Protein 6H59 (pdb70)

Sequence (395 aa):
ARITTPIARGLLRVGLTPDVVTILGTTASVAGALTTLFPMGKLFAGACVVWFFVLFDMLDGAMARERGGGTRFGAVLDDATCDRISSSDGAVFCGLLWWIAFHMRDRPLVIATLICLVTSQVISYIKARAEASGLRGDGGFIERPERLIIVLTGAGVSDFPFVPWPPALSVGMWLLAVASVITCVQRLHTVWTSPGAIDRMAIITTPIARGLLRVGLTPDVVTILGTTASSVAGALTLFPMGKLFAGACVVWFFVLFDMLD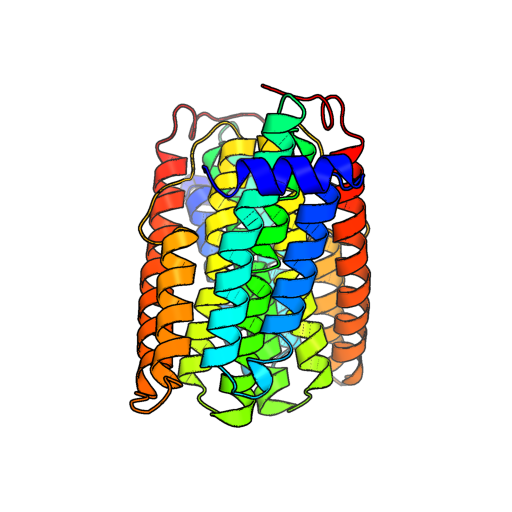GAMARERGGGTRFGAVLDATCDRISDGAVFCGLLWWIAFHMRDRPLVIATLICLVTSSQVISYIKARAEASGLRGDGGFIERPERLIIVLTGAGVSDFPFVPWPPALSVGMWLLAVASVITCVQRLHTVWTSPGAIDRMA

CATH classification: 1.20.120.1760

Nearest PDB structures (foldseek):
  6h59-assembly1_A  TM=1.005E+00  e=1.298E-28  Mycobacterium tuberculosis H37Rv
  6h5a-assembly1_B  TM=9.980E-01  e=1.327E-26  Mycobacterium tuberculosis H37Rv
  6wmv-assembly1_C  TM=9.934E-01  e=2.375E-24  Archaeoglobus fulgidus
  6wmv-assembly1_A  TM=9.837E-01  e=3.790E-24  Archaeoglobus fulgidus
  6wm5-assembly1_C  TM=9.897E-01  e=5.772E-24  Archaeoglobus fulgidus

InterPro domains:
  IPR000462 CDP-alcohol phosphatidyltransferase [PF01066] (29-135)
  IPR043130 CDP-alcohol phosphatidyltransferase, transmembrane domain [G3DSA:1.20.120.1760] (9-203)
  IPR044268 Phosphatidylinositol phosphate synthase PgsA1 [MF_02241] (4-207)
  IPR044268 Phosphatidylinositol phosphate synthase PgsA1 [NF045883] (7-203)
  IPR048254 CDP-alcohol phosphatidyltransferase, conserved site [PS00379] (71-93)

Solvent-accessible surface area: 17432 Å² total; per-residue (Å²): 93,228,126,20,35,71,82,0,94,28,40,42,188,117,58,48,62,12,39,64,4,10,86,92,10,21,82,35,6,30,53,11,0,87,68,31,0,25,108,15,107,6,62,42,0,4,57,44,3,84,115,38,46,106,51,50,93,15,6,19,9,0,12,164,72,92,37,2,24,16,95,19,14,40,0,5,37,15,0,10,26,15,54,11,0,0,8,1,2,12,0,0,5,39,64,0,6,9,92,74,142,44,87,82,2,3,80,0,0,12,57,1,1,20,12,0,5,2,1,11,10,0,75,2,43,0,58,29,26,64,8,176,1,62,28,34,117,6,59,54,79,66,2,9,95,45,2,2,71,6,0,6,50,14,55,84,52,198,109,69,139,89,60,9,5,32,68,5,0,100,112,1,2,90,21,1,73,75,0,15,100,55,9,29,108,42,0,127,75,10,125,32,2,106,86,118,63,98,147,171,29,44,87,84,0,125,27,40,44,190,113,58,50,45,12,35,64,4,13,84,98,7,22,84,33,9,31,50,9,0,83,65,36,0,26,117,14,102,5,61,41,0,5,62,43,4,92,113,41,51,106,53,55,92,18,11,32,3,0,9,119,44,77,55,4,10,16,81,19,15,34,0,5,44,14,0,10,27,14,56,12,0,0,9,2,2,13,0,0,6,40,65,0,5,10,95,72,143,42,88,82,2,4,79,0,0,12,58,1,2,20,12,2,5,2,1,11,10,0,76,2,43,0,62,31,15,66,7,141,1,69,25,36,121,6,61,51,80,66,3,8,96,49,2,2,72,7,0,7,53,14,54,85,55,199,107,67,139,86,61,9,4,30,70,6,1,101,112,1,2,90,21,1,72,74,0,14,97,56,10,29,107,40,0,122,77,7,99,36,2,102,88,144,84,136

GO terms:
  GO:0046474 glycerophospholipid biosynthetic process (P, IMP)
  GO:0005886 plasma membrane (C, EXP)
  GO:0009274 peptidoglycan-based cell wall (C, IDA)
  GO:0003881 CDP-diacylglycerol-inositol 3-phosphatidyltransferase activity (F, IDA)
  GO:0008654 phospholipid biosynthetic process (P, IDA)

Radius of gyration: 21.5 Å; Cα contacts (8 Å, |Δi|>4): 655; chains: 2; bounding box: 48×67×49 Å

Secondary structure (DSSP, 8-state):
-TTHHHHHHHHHHHT--HHHHHHHHHHHHHHHHHHHGGGT-HHHHHHHHHHHHHHTHHHHHHHHHTT-B-HHHHHHHHHHHHHHHHHHHHHHHHHIIIII--HHHHHHHHHHHHHHHHHHHHHHHHHHTT-----SS--HHHHHHHHHHHHHHHT-SSS--TTHHHHHHHHHHHHHHHHHHHHHHHHHTSTTTT-EE--/-HHHHHHHHHHTT--HHHHHHHHHHHHHHHHHHHTTTT-HHHHHHHHHHHHHHTHHHHHHHHHTT-EEHHHHHHHHHHHHHHHHHHHHHHHHHIIIII--HHHHHHHHHHHHHHHHHHHHHHHHHHTT-----SS--HHHHHHHHHHHHHHHT-SSS--TTHHHHHHHHHHHHHHHHHHHHHHHHHTSTTTT--B-

B-factor: mean 22.44, std 12.47, range [6.19, 117.17]

Organism: Mycobacterium tuberculosis (strain ATCC 25618 / H37Rv) (NCBI:txid83332)

Structure (mmCIF, N/CA/C/O backbone):
data_6H59
#
_entry.id   6H59
#
_cell.length_a   97.986
_cell.length_b   115.080
_cell.length_c   45.472
_cell.angle_alpha   90.00
_cell.angle_beta   90.00
_cell.angle_gamma   90.00
#
_symmetry.space_group_name_H-M   'P 21 21 2'
#
loop_
_entity.id
_entity.type
_entity.pdbx_description
1 polymer 'CDP-diacylglycerol--inositol 3-phosphatidyltransferase'
2 non-polymer 'MAGNESIUM ION'
3 non-polymer 'SULFATE ION'
4 non-polymer 'TRIETHYLENE GLYCOL'
5 non-polymer '[(2~{S})-3-[[[(2~{R},3~{S},4~{R},5~{R})-5-(6-azanyl-2-oxidanylidene-1,4-dihydropyrimidin-3-yl)-3,4-bis(oxidanyl)oxolan-2-yl]methoxy-oxidanyl-phosphoryl]oxy-oxidanyl-phosphoryl]oxy-2-hexanoyloxy-propyl] hexanoate'
6 non-polymer '(2S)-2,3-dihydroxypropyl (9Z)-octadec-9-enoate'
7 non-polymer 'PENTAETHYLENE GLYCOL'
8 water water
#
loop_
_atom_site.group_PDB
_atom_site.id
_atom_site.type_symbol
_atom_site.label_atom_id
_atom_site.label_alt_id
_atom_site.label_comp_id
_atom_site.label_asym_id
_atom_site.label_entity_id
_atom_site.label_seq_id
_atom_site.pdbx_PDB_ins_code
_atom_site.Cartn_x
_atom_site.Cartn_y
_atom_site.Cartn_z
_atom_site.occupancy
_atom_site.B_iso_or_equiv
_atom_site.auth_seq_id
_atom_site.auth_comp_id
_atom_site.auth_asym_id
_atom_site.auth_atom_id
_atom_site.pdbx_PDB_model_num
ATOM 1 N N . ALA A 1 13 ? 8.764 7.162 -5.688 1.00 42.54 13 ALA A N 1
ATOM 2 C CA . ALA A 1 13 ? 7.383 6.945 -5.250 1.00 46.76 13 ALA A CA 1
ATOM 3 C C . ALA A 1 13 ? 7.037 5.458 -5.307 1.00 55.61 13 ALA A C 1
ATOM 4 O O . ALA A 1 13 ? 6.734 4.834 -4.287 1.00 44.23 13 ALA A O 1
ATOM 10 N N . ARG A 1 14 ? 7.098 4.885 -6.511 1.00 59.24 14 ARG A N 1
ATOM 11 C CA . ARG A 1 14 ? 7.057 3.435 -6.631 1.00 57.71 14 ARG A CA 1
ATOM 12 C C . ARG A 1 14 ? 8.183 2.778 -5.851 1.00 52.61 14 ARG A C 1
ATOM 13 O O . ARG A 1 14 ? 8.194 1.548 -5.728 1.00 51.63 14 ARG A O 1
ATOM 23 N N . ILE A 1 15 ? 9.123 3.568 -5.331 1.00 48.37 15 ILE A N 1
ATOM 24 C CA . ILE A 1 15 ? 10.248 3.066 -4.563 1.00 47.73 15 ILE A CA 1
ATOM 25 C C . ILE A 1 15 ? 10.162 3.477 -3.097 1.00 39.13 15 ILE A C 1
ATOM 26 O O . ILE A 1 15 ? 10.518 2.694 -2.210 1.00 35.03 15 ILE A O 1
ATOM 42 N N . THR A 1 16 ? 9.711 4.704 -2.815 1.00 39.27 16 THR A N 1
ATOM 43 C CA . THR A 1 16 ? 9.629 5.135 -1.422 1.00 38.69 16 THR A CA 1
ATOM 44 C C . THR A 1 16 ? 8.449 4.486 -0.711 1.00 34.17 16 THR A C 1
ATOM 45 O O . THR A 1 16 ? 8.517 4.218 0.493 1.00 30.41 16 THR A O 1
ATOM 56 N N . THR A 1 17 ? 7.367 4.233 -1.442 1.00 29.51 17 THR A N 1
ATOM 57 C CA . THR A 1 17 ? 6.165 3.698 -0.812 1.00 37.17 17 THR A CA 1
ATOM 58 C C . THR A 1 17 ? 6.398 2.294 -0.275 1.00 30.69 17 THR A C 1
ATOM 59 O O . THR A 1 17 ? 6.156 2.063 0.926 1.00 26.51 17 THR A O 1
ATOM 70 N N . PRO A 1 18 ? 6.873 1.332 -1.068 1.00 30.88 18 PRO A N 1
ATOM 71 C CA . PRO A 1 18 ? 7.204 0.018 -0.495 1.00 33.19 18 PRO A CA 1
ATOM 72 C C . PRO A 1 18 ? 8.183 0.099 0.645 1.00 26.12 18 PRO A C 1
ATOM 73 O O . PRO A 1 18 ? 8.032 -0.606 1.646 1.00 26.09 18 PRO A O 1
ATOM 84 N N . ILE A 1 19 ? 9.216 0.924 0.507 1.00 25.56 19 ILE A N 1
ATOM 85 C CA . ILE A 1 19 ? 10.169 1.082 1.595 1.00 23.00 19 ILE A CA 1
ATOM 86 C C . ILE A 1 19 ? 9.466 1.620 2.827 1.00 22.12 19 ILE A C 1
ATOM 87 O O . ILE A 1 19 ? 9.702 1.150 3.939 1.00 16.58 19 ILE A O 1
ATOM 103 N N . ALA A 1 20 ? 8.634 2.650 2.656 1.00 21.53 20 ALA A N 1
ATOM 104 C CA . ALA A 1 20 ? 7.968 3.233 3.819 1.00 22.14 20 ALA A CA 1
ATOM 105 C C . ALA A 1 20 ? 7.060 2.213 4.511 1.00 18.48 20 ALA A C 1
ATOM 106 O O . ALA A 1 20 ? 7.029 2.130 5.741 1.00 16.88 20 ALA A O 1
ATOM 113 N N . ARG A 1 21 ? 6.282 1.457 3.743 1.00 19.72 21 ARG A N 1
ATOM 114 C CA . ARG A 1 21 ? 5.455 0.417 4.361 1.00 22.90 21 ARG A CA 1
ATOM 115 C C . ARG A 1 21 ? 6.313 -0.587 5.115 1.00 16.84 21 ARG A C 1
ATOM 116 O O . ARG A 1 21 ? 5.935 -1.052 6.193 1.00 16.99 21 ARG A O 1
ATOM 137 N N . GLY A 1 22 ? 7.476 -0.931 4.568 1.00 20.36 22 GLY A N 1
ATOM 138 C CA . GLY A 1 22 ? 8.382 -1.819 5.278 1.00 17.77 22 GLY A CA 1
ATOM 139 C C . GLY A 1 22 ? 8.791 -1.283 6.635 1.00 19.18 22 GLY A C 1
ATOM 140 O O . GLY A 1 22 ? 8.774 -2.005 7.637 1.00 17.96 22 GLY A O 1
ATOM 144 N N . LEU A 1 23 ? 9.121 0.015 6.705 1.00 20.05 23 LEU A N 1
ATOM 145 C CA . LEU A 1 23 ? 9.584 0.570 7.974 1.00 15.75 23 LEU A CA 1
ATOM 146 C C . LEU A 1 23 ? 8.461 0.633 8.993 1.00 15.09 23 LEU A C 1
ATOM 147 O O . LEU A 1 23 ? 8.694 0.441 10.190 1.00 17.70 23 LEU A O 1
ATOM 163 N N . LEU A 1 24 ? 7.253 0.971 8.551 1.00 17.27 24 LEU A N 1
ATOM 164 C CA . LEU A 1 24 ? 6.087 0.903 9.432 1.00 16.12 24 LEU A CA 1
ATOM 165 C C . LEU A 1 24 ? 5.871 -0.513 9.949 1.00 16.28 24 LEU A C 1
ATOM 166 O O . LEU A 1 24 ? 5.561 -0.713 11.135 1.00 18.91 24 LEU A O 1
ATOM 182 N N . ARG A 1 25 ? 6.009 -1.508 9.069 1.00 16.25 25 ARG A N 1
ATOM 183 C CA . ARG A 1 25 ? 5.791 -2.903 9.485 1.00 19.90 25 ARG A CA 1
ATOM 184 C C . ARG A 1 25 ? 6.797 -3.342 10.518 1.00 21.25 25 ARG A C 1
ATOM 185 O O . ARG A 1 25 ? 6.480 -4.143 11.406 1.00 22.22 25 ARG A O 1
ATOM 206 N N . VAL A 1 26 ? 8.019 -2.830 10.418 1.00 20.88 26 VAL A N 1
ATOM 207 C CA . VAL A 1 26 ? 9.044 -3.120 11.393 1.00 21.26 26 VAL A CA 1
ATOM 208 C C . VAL A 1 26 ? 8.728 -2.510 12.755 1.00 24.64 26 VAL A C 1
ATOM 209 O O . VAL A 1 26 ? 9.297 -2.940 13.760 1.00 30.88 26 VAL A O 1
ATOM 222 N N . GLY A 1 27 ? 7.828 -1.526 12.822 1.00 20.51 27 GLY A N 1
ATOM 223 C CA . GLY A 1 27 ? 7.507 -0.847 14.067 1.00 21.76 27 GLY A CA 1
ATOM 224 C C . GLY A 1 27 ? 8.081 0.559 14.195 1.00 21.01 27 GLY A C 1
ATOM 225 O O . GLY A 1 27 ? 7.853 1.203 15.221 1.00 19.99 27 GLY A O 1
ATOM 229 N N . LEU A 1 28 ? 8.792 1.065 13.194 1.00 21.93 28 LEU A N 1
ATOM 230 C CA . LEU A 1 28 ? 9.247 2.452 13.233 1.00 20.36 28 LEU A CA 1
ATOM 231 C C . LEU A 1 28 ? 8.085 3.389 12.936 1.00 21.12 28 LEU A C 1
ATOM 232 O O . LEU A 1 28 ? 7.171 3.057 12.184 1.00 17.51 28 LEU A O 1
ATOM 248 N N . THR A 1 29 ? 8.109 4.556 13.554 1.00 19.84 29 THR A N 1
ATOM 249 C CA . THR A 1 29 ? 7.142 5.608 13.285 1.00 16.50 29 THR A CA 1
ATOM 250 C C . THR A 1 29 ? 7.772 6.693 12.423 1.00 15.57 29 THR A C 1
ATOM 251 O O . THR A 1 29 ? 8.995 6.836 12.398 1.00 15.83 29 THR A O 1
ATOM 262 N N . PRO A 1 30 ? 6.964 7.470 11.694 1.00 15.99 30 PRO A N 1
ATOM 263 C CA . PRO A 1 30 ? 7.525 8.611 10.957 1.00 14.07 30 PRO A CA 1
ATOM 264 C C . PRO A 1 30 ? 8.436 9.490 11.814 1.00 14.90 30 PRO A C 1
ATOM 265 O O . PRO A 1 30 ? 9.531 9.852 11.372 1.00 14.43 30 PRO A O 1
ATOM 276 N N . ASP A 1 31 ? 8.023 9.811 13.041 1.00 15.12 31 ASP A N 1
ATOM 277 C CA . ASP A 1 31 ? 8.797 10.724 13.878 1.00 15.30 31 ASP A CA 1
ATOM 278 C C . ASP A 1 31 ? 10.166 10.138 14.228 1.00 17.49 31 ASP A C 1
ATOM 279 O O . ASP A 1 31 ? 11.181 10.844 14.217 1.00 14.18 31 ASP A O 1
ATOM 288 N N . VAL A 1 32 ? 10.215 8.851 14.561 1.00 12.92 32 VAL A N 1
ATOM 289 C CA . VAL A 1 32 ? 11.498 8.222 14.851 1.00 15.12 32 VAL A CA 1
ATOM 290 C C . VAL A 1 32 ? 12.389 8.242 13.614 1.00 12.31 32 VAL A C 1
ATOM 291 O O . VAL A 1 32 ? 13.596 8.494 13.701 1.00 17.03 32 VAL A O 1
ATOM 304 N N . VAL A 1 33 ? 11.818 8.003 12.443 1.00 14.90 33 VAL A N 1
ATOM 305 C CA . VAL A 1 33 ? 12.610 8.027 11.222 1.00 15.07 33 VAL A CA 1
ATOM 306 C C . VAL A 1 33 ? 13.135 9.444 10.917 1.00 14.25 33 VAL A C 1
ATOM 307 O O . VAL A 1 33 ? 14.282 9.612 10.489 1.00 13.73 33 VAL A O 1
ATOM 320 N N . THR A 1 34 ? 12.310 10.472 11.118 1.00 13.47 34 THR A N 1
ATOM 321 C CA . THR A 1 34 ? 12.782 11.862 11.040 1.00 12.48 34 THR A CA 1
ATOM 322 C C . THR A 1 34 ? 14.022 12.093 11.901 1.00 14.12 34 THR A C 1
ATOM 323 O O . THR A 1 34 ? 15.030 12.638 11.431 1.00 12.62 34 THR A O 1
ATOM 334 N N . ILE A 1 35 ? 13.952 11.697 13.174 1.00 15.57 35 ILE A N 1
ATOM 335 C CA . ILE A 1 35 ? 15.051 11.894 14.108 1.00 16.28 35 ILE A CA 1
ATOM 336 C C . ILE A 1 35 ? 16.271 11.077 13.700 1.00 19.83 35 ILE A C 1
ATOM 337 O O . ILE A 1 35 ? 17.401 11.575 13.752 1.00 15.53 35 ILE A O 1
ATOM 353 N N . LEU A 1 36 ? 16.075 9.816 13.287 1.00 14.95 36 LEU A N 1
ATOM 354 C CA . LEU A 1 36 ? 17.219 8.986 12.919 1.00 14.96 36 LEU A CA 1
ATOM 355 C C . LEU A 1 36 ? 17.917 9.523 11.686 1.00 15.47 36 LEU A C 1
ATOM 356 O O . LEU A 1 36 ? 19.155 9.550 11.628 1.00 15.54 36 LEU A O 1
ATOM 372 N N . GLY A 1 37 ? 17.157 9.903 10.664 1.00 15.17 37 GLY A N 1
ATOM 373 C CA . GLY A 1 37 ? 17.794 10.397 9.456 1.00 15.52 37 GLY A CA 1
ATOM 374 C C . GLY A 1 37 ? 18.530 11.700 9.700 1.00 16.21 37 GLY A C 1
ATOM 375 O O . GLY A 1 37 ? 19.606 11.947 9.137 1.00 15.91 37 GLY A O 1
ATOM 379 N N . THR A 1 38 ? 17.977 12.537 10.570 1.00 15.13 38 THR A N 1
ATOM 380 C CA . THR A 1 38 ? 18.636 13.806 10.870 1.00 16.03 38 THR A CA 1
ATOM 381 C C . THR A 1 38 ? 19.898 13.584 11.694 1.00 15.49 38 THR A C 1
ATOM 382 O O . THR A 1 38 ? 20.931 14.223 11.447 1.00 12.26 38 THR A O 1
ATOM 393 N N . THR A 1 39 ? 19.838 12.693 12.688 1.00 13.56 39 THR A N 1
ATOM 394 C CA . THR A 1 39 ? 21.043 12.349 13.435 1.00 15.79 39 THR A CA 1
ATOM 395 C C . THR A 1 39 ? 22.142 11.842 12.505 1.00 16.46 39 THR A C 1
ATOM 396 O O . THR A 1 39 ? 23.307 12.235 12.635 1.00 14.68 39 THR A O 1
ATOM 407 N N . ALA A 1 40 ? 21.801 10.922 11.593 1.00 16.13 40 ALA A N 1
ATOM 408 C CA . ALA A 1 40 ? 22.794 10.397 10.651 1.00 17.44 40 ALA A CA 1
ATOM 409 C C . ALA A 1 40 ? 23.361 11.502 9.761 1.00 18.03 40 ALA A C 1
ATOM 410 O O . ALA A 1 40 ? 24.575 11.577 9.555 1.00 17.03 40 ALA A O 1
ATOM 417 N N . SER A 1 41 ? 22.505 12.383 9.251 1.00 15.84 41 SER A N 1
ATOM 418 C CA . SER A 1 41 ? 22.966 13.458 8.382 1.00 17.72 41 SER A CA 1
ATOM 419 C C . SER A 1 41 ? 23.888 14.418 9.144 1.00 15.45 41 SER A C 1
ATOM 420 O O . SER A 1 41 ? 24.925 14.849 8.618 1.00 16.86 41 SER A O 1
ATOM 428 N N . VAL A 1 42 ? 23.524 14.754 10.387 1.00 13.93 42 VAL A N 1
ATOM 429 C CA . VAL A 1 42 ? 24.367 15.600 11.220 1.00 13.46 42 VAL A CA 1
ATOM 430 C C . VAL A 1 42 ? 25.688 14.901 11.486 1.00 14.38 42 VAL A C 1
ATOM 431 O O . VAL A 1 42 ? 26.757 15.513 11.430 1.00 11.97 42 VAL A O 1
ATOM 444 N N . ALA A 1 43 ? 25.631 13.605 11.815 1.00 13.25 43 ALA A N 1
ATOM 445 C CA . ALA A 1 43 ? 26.862 12.881 12.121 1.00 15.11 43 ALA A CA 1
ATOM 446 C C . ALA A 1 43 ? 27.781 12.878 10.912 1.00 15.36 43 ALA A C 1
ATOM 447 O O . ALA A 1 43 ? 29.003 13.063 11.033 1.00 14.98 43 ALA A O 1
ATOM 454 N N . GLY A 1 44 ? 27.204 12.682 9.728 1.00 14.47 44 GLY A N 1
ATOM 455 C CA . GLY A 1 44 ? 28.002 12.683 8.513 1.00 14.38 44 GLY A CA 1
ATOM 456 C C . GLY A 1 44 ? 28.642 14.017 8.235 1.00 13.19 44 GLY A C 1
ATOM 457 O O . GLY A 1 44 ? 29.847 14.098 7.963 1.00 14.38 44 GLY A O 1
ATOM 461 N N . ALA A 1 45 ? 27.849 15.088 8.318 1.00 11.20 45 ALA A N 1
ATOM 462 C CA . ALA A 1 45 ? 28.364 16.434 8.086 1.00 14.01 45 ALA A CA 1
ATOM 463 C C . ALA A 1 45 ? 29.467 16.804 9.070 1.00 15.14 45 ALA A C 1
ATOM 464 O O . ALA A 1 45 ? 30.468 17.427 8.691 1.00 11.28 45 ALA A O 1
ATOM 471 N N . LEU A 1 46 ? 29.276 16.495 10.348 1.00 11.67 46 LEU A N 1
ATOM 472 C CA . LEU A 1 46 ? 30.242 16.910 11.360 1.00 11.26 46 LEU A CA 1
ATOM 473 C C . LEU A 1 46 ? 31.459 15.991 11.453 1.00 13.15 46 LEU A C 1
ATOM 474 O O . LEU A 1 46 ? 32.440 16.369 12.088 1.00 14.34 46 LEU A O 1
ATOM 490 N N A THR A 1 47 ? 31.398 14.792 10.877 0.66 15.46 47 THR A N 1
ATOM 491 N N B THR A 1 47 ? 31.444 14.830 10.806 0.34 14.95 47 THR A N 1
ATOM 492 C CA A THR A 1 47 ? 32.561 13.923 10.737 0.66 14.50 47 THR A CA 1
ATOM 493 C CA B THR A 1 47 ? 32.624 13.978 10.773 0.34 14.90 47 THR A CA 1
ATOM 494 C C A THR A 1 47 ? 33.345 14.271 9.473 0.66 13.75 47 THR A C 1
ATOM 495 C C B THR A 1 47 ? 33.377 14.036 9.452 0.34 14.24 47 THR A C 1
ATOM 496 O O A THR A 1 47 ? 34.51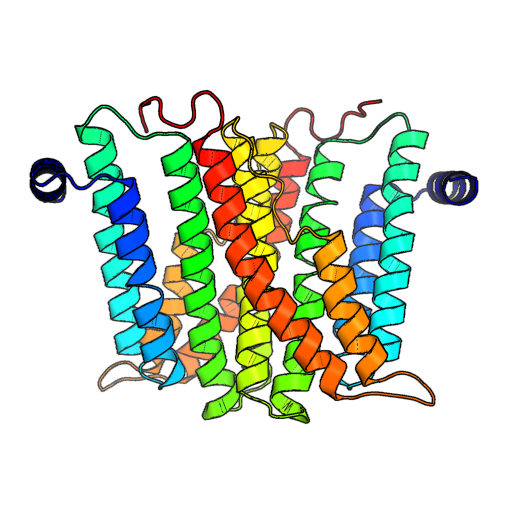5 14.648 9.536 0.66 13.86 47 THR A O 1
ATOM 497 O O B THR A 1 47 ? 34.602 13.912 9.454 0.34 14.59 47 THR A O 1
ATOM 518 N N . LEU A 1 48 ? 32.689 14.190 8.324 1.00 10.84 48 LEU A N 1
ATOM 519 C CA . LEU A 1 48 ? 33.374 14.241 7.050 1.00 12.17 48 LEU A CA 1
ATOM 520 C C . LEU A 1 48 ? 33.824 15.648 6.673 1.00 14.73 48 LEU A C 1
ATOM 521 O O . LEU A 1 48 ? 34.959 15.815 6.223 1.00 12.96 48 LEU A O 1
ATOM 538 N N . PHE A 1 49 ? 32.973 16.692 6.869 1.00 11.55 49 PHE A N 1
ATOM 539 C CA . PHE A 1 49 ? 33.392 18.002 6.354 1.00 10.32 49 PHE A CA 1
ATOM 540 C C . PHE A 1 49 ? 34.595 18.546 7.114 1.00 11.04 49 PHE A C 1
ATOM 541 O O . PHE A 1 49 ? 35.535 19.075 6.495 1.00 10.52 49 PHE A O 1
ATOM 558 N N . PRO A 1 50 ? 34.648 18.443 8.442 1.00 11.93 50 PRO A N 1
ATOM 559 C CA . PRO A 1 50 ? 35.819 18.985 9.138 1.00 13.33 50 PRO A CA 1
ATOM 560 C C . PRO A 1 50 ? 37.120 18.297 8.794 1.00 14.41 50 PRO A C 1
ATOM 561 O O . PRO A 1 50 ? 38.179 18.908 9.004 1.00 16.01 50 PRO A O 1
ATOM 572 N N . MET A 1 51 ? 37.076 17.051 8.325 1.00 14.79 51 MET A N 1
ATOM 573 C CA . MET A 1 51 ? 38.238 16.306 7.818 1.00 16.83 51 MET A CA 1
ATOM 574 C C . MET A 1 51 ? 38.586 16.639 6.372 1.00 17.18 51 MET A C 1
ATOM 575 O O . MET A 1 51 ? 39.557 16.081 5.837 1.00 16.94 51 MET A O 1
ATOM 589 N N . GLY A 1 52 ? 37.799 17.475 5.712 1.00 12.51 52 GLY A N 1
ATOM 590 C CA . GLY A 1 52 ? 38.074 17.836 4.348 1.00 16.25 52 GLY A CA 1
ATOM 591 C C . GLY A 1 52 ? 37.590 16.815 3.348 1.00 15.55 52 GLY A C 1
ATOM 592 O O . GLY A 1 52 ? 37.966 16.895 2.180 1.00 13.65 52 GLY A O 1
ATOM 596 N N . LYS A 1 53 ? 36.783 15.841 3.775 1.00 14.13 53 LYS A N 1
ATOM 597 C CA . LYS A 1 53 ? 36.202 14.866 2.853 1.00 14.24 53 LYS A CA 1
ATOM 598 C C . LYS A 1 53 ? 34.875 15.416 2.348 1.00 13.59 53 LYS A C 1
ATOM 599 O O . LYS A 1 53 ? 33.786 14.976 2.721 1.00 14.58 53 LYS A O 1
ATOM 618 N N . LEU A 1 54 ? 34.997 16.433 1.488 1.00 13.27 54 LEU A N 1
ATOM 619 C CA . LEU A 1 54 ? 33.840 17.227 1.110 1.00 13.17 54 LEU A CA 1
ATOM 620 C C . LEU A 1 54 ? 32.984 16.507 0.092 1.00 14.70 54 LEU A C 1
ATOM 621 O O . LEU A 1 54 ? 31.757 16.629 0.119 1.00 13.41 54 LEU A O 1
ATOM 637 N N . PHE A 1 55 ? 33.594 15.744 -0.812 1.00 13.90 55 PHE A N 1
ATOM 638 C CA . PHE A 1 55 ? 32.775 14.972 -1.736 1.00 12.18 55 PHE A CA 1
ATOM 639 C C . PHE A 1 55 ? 32.010 13.874 -1.008 1.00 13.17 55 PHE A C 1
ATOM 640 O O . PHE A 1 55 ? 30.801 13.721 -1.206 1.00 14.44 55 PHE A O 1
ATOM 657 N N . ALA A 1 56 ? 32.686 13.113 -0.137 1.00 11.20 56 ALA A N 1
ATOM 658 C CA . ALA A 1 56 ? 31.984 12.075 0.616 1.00 14.29 56 ALA A CA 1
ATOM 659 C C . ALA A 1 56 ? 30.906 12.683 1.510 1.00 12.64 56 ALA A C 1
ATOM 660 O O . ALA A 1 56 ? 29.791 12.163 1.594 1.00 10.99 56 ALA A O 1
ATOM 667 N N . GLY A 1 57 ? 31.207 13.811 2.149 1.00 13.00 57 GLY A N 1
ATOM 668 C CA . GLY A 1 57 ? 30.201 14.484 2.950 1.00 12.62 57 GLY A CA 1
ATOM 669 C C . GLY A 1 57 ? 28.989 14.891 2.151 1.00 12.77 57 GLY A C 1
ATOM 670 O O . GLY A 1 57 ? 27.855 14.723 2.605 1.00 13.28 57 GLY A O 1
ATOM 674 N N . ALA A 1 58 ? 29.206 15.469 0.961 1.00 12.54 58 ALA A N 1
ATOM 675 C CA . ALA A 1 58 ? 28.089 15.887 0.125 1.00 12.93 58 ALA A CA 1
ATOM 676 C C . ALA A 1 58 ? 27.248 14.698 -0.308 1.00 17.79 58 ALA A C 1
ATOM 677 O O . ALA A 1 58 ? 26.014 14.809 -0.400 1.00 14.49 58 ALA A O 1
ATOM 684 N N . CYS A 1 59 ? 27.902 13.558 -0.607 1.00 14.69 59 CYS A N 1
ATOM 685 C CA . CYS A 1 59 ? 27.177 12.331 -0.930 1.00 15.48 59 CYS A CA 1
ATOM 686 C C . CYS A 1 59 ? 26.319 11.846 0.236 1.00 16.38 59 CYS A C 1
ATOM 687 O O . CYS A 1 59 ? 25.186 11.387 0.034 1.00 16.78 59 CYS A O 1
ATOM 695 N N . VAL A 1 60 ? 26.865 11.879 1.445 1.00 16.32 60 VAL A N 1
ATOM 696 C CA . VAL A 1 60 ? 26.109 11.446 2.618 1.00 15.51 60 VAL A CA 1
ATOM 697 C C . VAL A 1 60 ? 24.924 12.379 2.846 1.00 16.75 60 VAL A C 1
ATOM 698 O O . VAL A 1 60 ? 23.790 11.932 3.039 1.00 17.86 60 VAL A O 1
ATOM 711 N N . VAL A 1 61 ? 25.152 13.693 2.789 1.00 14.94 61 VAL A N 1
ATOM 712 C CA . VAL A 1 61 ? 24.033 14.612 2.946 1.00 18.03 61 VAL A CA 1
ATOM 713 C C . VAL A 1 61 ? 22.978 14.374 1.870 1.00 18.71 61 VAL A C 1
ATOM 714 O O . VAL A 1 61 ? 21.775 14.352 2.167 1.00 17.57 61 VAL A O 1
ATOM 727 N N . TRP A 1 62 ? 23.398 14.206 0.606 1.00 17.10 62 TRP A N 1
ATOM 728 C CA . TRP A 1 62 ? 22.429 13.933 -0.455 1.00 19.83 62 TRP A CA 1
ATOM 729 C C . TRP A 1 62 ? 21.666 12.642 -0.177 1.00 16.58 62 TRP A C 1
ATOM 730 O O . TRP A 1 62 ? 20.444 12.580 -0.355 1.00 20.28 62 TRP A O 1
ATOM 751 N N . PHE A 1 63 ? 22.358 11.607 0.286 1.00 15.83 63 PHE A N 1
ATOM 752 C CA . PHE A 1 63 ? 21.662 10.362 0.590 1.00 18.88 63 PHE A CA 1
ATOM 753 C C . PHE A 1 63 ? 20.540 10.606 1.590 1.00 21.49 63 PHE A C 1
ATOM 754 O O . PHE A 1 63 ? 19.450 10.032 1.474 1.00 19.20 63 PHE A O 1
ATOM 771 N N . PHE A 1 64 ? 20.786 11.459 2.590 1.00 17.36 64 PHE A N 1
ATOM 772 C CA . PHE A 1 64 ? 19.763 11.655 3.605 1.00 21.20 64 PHE A CA 1
ATOM 773 C C . PHE A 1 64 ? 18.694 12.644 3.173 1.00 21.47 64 PHE A C 1
ATOM 774 O O . PHE A 1 64 ? 17.587 12.627 3.734 1.00 22.59 64 PHE A O 1
ATOM 791 N N . VAL A 1 65 ? 18.962 13.445 2.147 1.00 16.35 65 VAL A N 1
ATOM 792 C CA . VAL A 1 65 ? 17.890 14.153 1.459 1.00 20.26 65 VAL A CA 1
ATOM 793 C C . VAL A 1 65 ? 16.919 13.160 0.829 1.00 23.36 65 VAL A C 1
ATOM 794 O O . VAL A 1 65 ? 15.699 13.313 0.923 1.00 23.61 65 VAL A O 1
ATOM 807 N N . LEU A 1 66 ? 17.445 12.165 0.121 1.00 22.45 66 LEU A N 1
ATOM 808 C CA . LEU A 1 66 ? 16.577 11.108 -0.387 1.00 23.55 66 LEU A CA 1
ATOM 809 C C . LEU A 1 66 ? 15.883 10.383 0.756 1.00 21.46 66 LEU A C 1
ATOM 810 O O . LEU A 1 66 ? 14.679 10.120 0.695 1.00 22.34 66 LEU A O 1
ATOM 826 N N . PHE A 1 67 ? 16.625 10.074 1.819 1.00 19.27 67 PHE A N 1
ATOM 827 C CA . PHE A 1 67 ? 16.052 9.375 2.963 1.00 20.46 67 PHE A CA 1
ATOM 828 C C . PHE A 1 67 ? 14.877 10.135 3.607 1.00 22.06 67 PHE A C 1
ATOM 829 O O . PHE A 1 67 ? 13.966 9.494 4.137 1.00 21.96 67 PHE A O 1
ATOM 846 N N . ASP A 1 68 ? 14.843 11.484 3.545 1.00 21.73 68 ASP A N 1
ATOM 847 C CA . ASP A 1 68 ? 13.802 12.302 4.201 1.00 21.08 68 ASP A CA 1
ATOM 848 C C . ASP A 1 68 ? 12.473 12.256 3.467 1.00 21.63 68 ASP A C 1
ATOM 849 O O . ASP A 1 68 ? 11.492 12.872 3.931 1.00 25.71 68 ASP A O 1
ATOM 858 N N . MET A 1 69 ? 12.444 11.616 2.309 1.00 20.67 69 MET A N 1
ATOM 859 C CA . MET A 1 69 ? 11.190 11.295 1.655 1.00 22.84 69 MET A CA 1
ATOM 860 C C . MET A 1 69 ? 10.464 10.165 2.366 1.00 21.77 69 MET A C 1
ATOM 861 O O . MET A 1 69 ? 9.257 9.995 2.172 1.00 24.78 69 MET A O 1
ATOM 875 N N . LEU A 1 70 ? 11.174 9.387 3.165 1.00 19.20 70 LEU A N 1
ATOM 876 C CA . LEU A 1 70 ? 10.572 8.194 3.744 1.00 19.22 70 LEU A CA 1
ATOM 877 C C . LEU A 1 70 ? 9.627 8.540 4.876 1.00 19.59 70 LEU A C 1
ATOM 878 O O . LEU A 1 70 ? 8.582 7.902 5.005 1.00 15.61 70 LEU A O 1
ATOM 894 N N . ASP A 1 71 ? 9.976 9.519 5.733 1.00 17.78 71 ASP A N 1
ATOM 895 C CA . ASP A 1 71 ? 9.118 9.778 6.881 1.00 15.01 71 ASP A CA 1
ATOM 896 C C . ASP A 1 71 ? 7.775 10.349 6.444 1.00 14.66 71 ASP A C 1
ATOM 897 O O . ASP A 1 71 ? 6.739 9.981 6.999 1.00 16.07 71 ASP A O 1
ATOM 906 N N . GLY A 1 72 ? 7.763 11.176 5.403 1.00 15.28 72 GLY A N 1
ATOM 907 C CA . GLY A 1 72 ? 6.506 11.666 4.863 1.00 21.40 72 GLY A CA 1
ATOM 908 C C . GLY A 1 72 ? 5.692 10.563 4.206 1.00 23.25 72 GLY A C 1
ATOM 909 O O . GLY A 1 72 ? 4.477 10.482 4.398 1.00 18.62 72 GLY A O 1
ATOM 913 N N . ALA A 1 73 ? 6.358 9.688 3.443 1.00 17.22 73 ALA A N 1
ATOM 914 C CA . ALA A 1 73 ? 5.683 8.530 2.870 1.00 19.94 73 ALA A CA 1
ATOM 915 C C . ALA A 1 73 ? 5.085 7.642 3.953 1.00 19.40 73 ALA A C 1
ATOM 916 O O . ALA A 1 73 ? 3.933 7.217 3.825 1.00 19.47 73 ALA A O 1
ATOM 923 N N . MET A 1 74 ? 5.841 7.369 5.031 1.00 13.04 74 MET A N 1
ATOM 924 C CA . MET A 1 74 ? 5.313 6.613 6.167 1.00 15.64 74 MET A CA 1
ATOM 925 C C . MET A 1 74 ? 4.066 7.273 6.755 1.00 16.55 74 MET A C 1
ATOM 926 O O . MET A 1 74 ? 3.056 6.604 7.003 1.00 15.08 74 MET A O 1
ATOM 940 N N . ALA A 1 75 ? 4.117 8.587 7.001 1.00 14.71 75 ALA A N 1
ATOM 941 C CA . ALA A 1 75 ? 2.972 9.268 7.604 1.00 18.01 75 ALA A CA 1
ATOM 942 C C . ALA A 1 75 ? 1.729 9.113 6.735 1.00 17.81 75 ALA A C 1
ATOM 943 O O . ALA A 1 75 ? 0.633 8.855 7.241 1.00 18.90 75 ALA A O 1
ATOM 950 N N . ARG A 1 76 ? 1.895 9.233 5.427 1.00 16.87 76 ARG A N 1
ATOM 951 C CA . ARG A 1 76 ? 0.762 9.128 4.515 1.00 22.78 76 ARG A CA 1
ATOM 952 C C . ARG A 1 76 ? 0.217 7.708 4.488 1.00 25.03 76 ARG A C 1
ATOM 953 O O . ARG A 1 76 ? -1.007 7.500 4.482 1.00 16.34 76 ARG A O 1
ATOM 974 N N . GLU A 1 77 ? 1.115 6.716 4.498 1.00 18.41 77 GLU A N 1
ATOM 975 C CA . GLU A 1 77 ? 0.677 5.325 4.545 1.00 20.01 77 GLU A CA 1
ATOM 976 C C . GLU A 1 77 ? -0.039 4.996 5.844 1.00 19.73 77 GLU A C 1
ATOM 977 O O . GLU A 1 77 ? -0.959 4.168 5.848 1.00 22.72 77 GLU A O 1
ATOM 989 N N . ARG A 1 78 ? 0.343 5.630 6.950 1.00 18.83 78 ARG A N 1
ATOM 990 C CA . ARG A 1 78 ? -0.359 5.425 8.210 1.00 22.11 78 ARG A CA 1
ATOM 991 C C . ARG A 1 78 ? -1.742 6.057 8.231 1.00 18.28 78 ARG A C 1
ATOM 992 O O . ARG A 1 78 ? -2.466 5.869 9.210 1.00 20.79 78 ARG A O 1
ATOM 1013 N N . GLY A 1 79 ? -2.105 6.843 7.233 1.00 20.52 79 GLY A N 1
ATOM 1014 C CA . GLY A 1 79 ? -3.366 7.554 7.250 1.00 20.96 79 GLY A CA 1
ATOM 1015 C C . GLY A 1 79 ? -3.257 9.053 7.427 1.00 22.64 79 GLY A C 1
ATOM 1016 O O . GLY A 1 79 ? -4.291 9.719 7.463 1.00 19.82 79 GLY A O 1
ATOM 1020 N N . GLY A 1 80 ? -2.066 9.614 7.518 1.00 15.87 80 GLY A N 1
ATOM 1021 C CA . GLY A 1 80 ? -1.948 11.059 7.458 1.00 19.95 80 GLY A CA 1
ATOM 1022 C C . GLY A 1 80 ? -0.774 11.591 8.253 1.00 16.22 80 GLY A C 1
ATOM 1023 O O . GLY A 1 80 ? -0.313 11.011 9.206 1.00 12.64 80 GLY A O 1
ATOM 1027 N N . GLY A 1 81 ? -0.263 12.734 7.820 1.00 17.68 81 GLY A N 1
ATOM 1028 C CA . GLY A 1 81 ? 0.741 13.417 8.602 1.00 19.62 81 GLY A CA 1
ATOM 1029 C C . GLY A 1 81 ? 0.160 13.983 9.882 1.00 17.45 81 GLY A C 1
ATOM 1030 O O . GLY A 1 81 ? -1.056 14.108 10.050 1.00 17.65 81 GLY A O 1
ATOM 1034 N N . THR A 1 82 ? 1.044 14.345 10.799 1.00 12.12 82 THR A N 1
ATOM 1035 C CA . THR A 1 82 ? 0.638 15.030 12.017 1.00 12.52 82 THR A CA 1
ATOM 1036 C C . THR A 1 82 ? 1.269 16.419 12.068 1.00 11.88 82 THR A C 1
ATOM 1037 O O . THR A 1 82 ? 2.287 16.697 11.430 1.00 13.42 82 THR A O 1
ATOM 1048 N N . ARG A 1 83 ? 0.637 17.286 12.837 1.00 11.35 83 ARG A N 1
ATOM 1049 C CA . ARG A 1 83 ? 1.160 18.632 13.038 1.00 12.84 83 ARG A CA 1
ATOM 1050 C C . ARG A 1 83 ? 2.491 18.607 13.780 1.00 9.74 83 ARG A C 1
ATOM 1051 O O . ARG A 1 83 ? 3.416 19.344 13.412 1.00 12.60 83 ARG A O 1
ATOM 1072 N N . PHE A 1 84 ? 2.614 17.765 14.809 1.00 9.61 84 PHE A N 1
ATOM 1073 C CA . PHE A 1 84 ? 3.900 17.580 15.465 1.00 10.77 84 PHE A CA 1
ATOM 1074 C C . PHE A 1 84 ? 4.954 17.115 14.475 1.00 10.34 84 PHE A C 1
ATOM 1075 O O . PHE A 1 84 ? 6.076 17.638 14.453 1.00 9.58 84 PHE A O 1
ATOM 1092 N N . GLY A 1 85 ? 4.606 16.123 13.645 1.00 10.05 85 GLY A N 1
ATOM 1093 C CA . GLY A 1 85 ? 5.545 15.623 12.666 1.00 10.89 85 GLY A CA 1
ATOM 1094 C C . GLY A 1 85 ? 5.969 16.687 11.665 1.00 10.11 85 GLY A C 1
ATOM 1095 O O . GLY A 1 85 ? 7.128 16.737 11.242 1.00 8.73 85 GLY A O 1
ATOM 1099 N N . ALA A 1 86 ? 5.032 17.545 11.264 1.00 9.73 86 ALA A N 1
ATOM 1100 C CA . ALA A 1 86 ? 5.382 18.654 10.386 1.00 11.67 86 ALA A CA 1
ATOM 1101 C C . ALA A 1 86 ? 6.344 19.636 11.066 1.00 12.24 86 ALA A C 1
ATOM 1102 O O . ALA A 1 86 ? 7.332 20.079 10.462 1.00 11.34 86 ALA A O 1
ATOM 1109 N N . VAL A 1 87 ? 6.111 19.943 12.339 1.00 10.38 87 VAL A N 1
ATOM 1110 C CA . VAL A 1 87 ? 7.024 20.830 13.060 1.00 9.17 87 VAL A CA 1
ATOM 1111 C C . VAL A 1 87 ? 8.379 20.165 13.248 1.00 11.13 87 VAL A C 1
ATOM 1112 O O . VAL A 1 87 ? 9.439 20.801 13.144 1.00 10.04 87 VAL A O 1
ATOM 1125 N N . LEU A 1 88 ? 8.368 18.882 13.575 1.00 9.96 88 LEU A N 1
ATOM 1126 C CA . LEU A 1 88 ? 9.603 18.135 13.798 1.00 11.21 88 LEU A CA 1
ATOM 1127 C C . LEU A 1 88 ? 10.438 18.050 12.534 1.00 9.55 88 LEU A C 1
ATOM 1128 O O . LEU A 1 88 ? 11.659 18.277 12.572 1.00 10.71 88 LEU A O 1
ATOM 1144 N N A ASP A 1 89 ? 9.802 17.727 11.398 0.71 9.41 89 ASP A N 1
ATOM 1145 N N B ASP A 1 89 ? 9.812 17.738 11.410 0.29 10.39 89 ASP A N 1
ATOM 1146 C CA A ASP A 1 89 ? 10.532 17.604 10.132 0.71 11.97 89 ASP A CA 1
ATOM 1147 C CA B ASP A 1 89 ? 10.585 17.612 10.187 0.29 12.69 89 ASP A CA 1
ATOM 1148 C C A ASP A 1 89 ? 11.146 18.944 9.738 0.71 13.84 89 ASP A C 1
ATOM 1149 C C B ASP A 1 89 ? 11.161 18.957 9.757 0.29 13.65 89 ASP A C 1
ATOM 1150 O O A ASP A 1 89 ? 12.304 18.999 9.306 0.71 13.71 89 ASP A O 1
ATOM 1151 O O B ASP A 1 89 ? 12.297 19.019 9.271 0.29 15.59 89 ASP A O 1
ATOM 1168 N N . ALA A 1 90 ? 10.389 20.040 9.917 1.00 11.37 90 ALA A N 1
ATOM 1169 C CA . ALA A 1 90 ? 10.894 21.378 9.602 1.00 12.08 90 ALA A CA 1
ATOM 1170 C C . ALA A 1 90 ? 12.034 21.787 10.540 1.00 10.94 90 ALA A C 1
ATOM 1171 O O . ALA A 1 90 ? 13.043 22.347 10.084 1.00 11.21 90 ALA A O 1
ATOM 1179 N N . THR A 1 91 ? 11.882 21.539 11.842 1.00 9.62 91 THR A N 1
ATOM 1180 C CA . THR A 1 91 ? 12.932 21.837 12.818 1.00 10.47 91 THR A CA 1
ATOM 1181 C C . THR A 1 91 ? 14.206 21.039 12.512 1.00 11.70 91 THR A C 1
ATOM 1182 O O . THR A 1 91 ? 15.320 21.580 12.545 1.00 9.18 91 THR A O 1
ATOM 1193 N N . CYS A 1 92 ? 14.069 19.748 12.188 1.00 12.05 92 CYS A N 1
ATOM 1194 C CA . CYS A 1 92 ? 15.258 18.969 11.851 1.00 10.57 92 CYS A CA 1
ATOM 1195 C C . CYS A 1 92 ? 15.958 19.502 10.603 1.00 10.86 92 CYS A C 1
ATOM 1196 O O . CYS A 1 92 ? 17.171 19.338 10.470 1.00 10.96 92 CYS A O 1
ATOM 1204 N N . ASP A 1 93 ? 15.219 20.096 9.661 1.00 12.36 93 ASP A N 1
ATOM 1205 C CA . ASP A 1 93 ? 15.854 20.752 8.518 1.00 13.33 93 ASP A CA 1
ATOM 1206 C C . ASP A 1 93 ? 16.786 21.881 8.954 1.00 16.08 93 ASP A C 1
ATOM 1207 O O . ASP A 1 93 ? 17.894 22.033 8.412 1.00 12.09 93 ASP A O 1
ATOM 1216 N N . ARG A 1 94 ? 16.352 22.703 9.918 1.00 12.45 94 ARG A N 1
ATOM 1217 C CA . ARG A 1 94 ? 17.230 23.743 10.442 1.00 9.73 94 ARG A CA 1
ATOM 1218 C C . ARG A 1 94 ? 18.478 23.146 11.077 1.00 12.16 94 ARG A C 1
ATOM 1219 O O . ARG A 1 94 ? 19.576 23.700 10.956 1.00 9.80 94 ARG A O 1
ATOM 1240 N N . ILE A 1 95 ? 18.315 22.043 11.803 1.00 9.73 95 ILE A N 1
ATOM 1241 C CA . ILE A 1 95 ? 19.439 21.407 12.470 1.00 9.42 95 ILE A CA 1
ATOM 1242 C C . ILE A 1 95 ? 20.403 20.834 11.446 1.00 12.16 95 ILE A C 1
ATOM 1243 O O . ILE A 1 95 ? 21.623 20.997 11.558 1.00 10.29 95 ILE A O 1
ATOM 1259 N N A SER A 1 96 ? 19.872 20.131 10.435 0.28 11.20 96 SER A N 1
ATOM 1260 N N B SER A 1 96 ? 19.888 20.144 10.413 0.35 11.18 96 SER A N 1
ATOM 1261 N N C SER A 1 96 ? 19.873 20.110 10.443 0.37 11.18 96 SER A N 1
ATOM 1262 C CA A SER A 1 96 ? 20.708 19.560 9.387 0.28 13.49 96 SER A CA 1
ATOM 1263 C CA B SER A 1 96 ? 20.764 19.548 9.404 0.35 13.43 96 SER A CA 1
ATOM 1264 C CA C SER A 1 96 ? 20.701 19.557 9.376 0.37 13.47 96 SER A CA 1
ATOM 1265 C C A SER A 1 96 ? 21.472 20.646 8.636 0.28 13.24 96 SER A C 1
ATOM 1266 C C B SER A 1 96 ? 21.467 20.610 8.557 0.35 13.18 96 SER A C 1
ATOM 1267 C C C SER A 1 96 ? 21.473 20.654 8.654 0.37 13.31 96 SER A C 1
ATOM 1268 O O A SER A 1 96 ? 22.690 20.542 8.449 0.28 14.40 96 SER A O 1
ATOM 1269 O O B SER A 1 96 ? 22.643 20.444 8.213 0.35 14.39 96 SER A O 1
ATOM 1270 O O C SER A 1 96 ? 22.699 20.567 8.509 0.37 14.35 96 SER A O 1
ATOM 1292 N N . ASP A 1 97 ? 20.765 21.694 8.183 1.00 13.14 97 ASP A N 1
ATOM 1293 C CA . ASP A 1 97 ? 21.431 22.830 7.526 1.00 13.40 97 ASP A CA 1
ATOM 1294 C C . ASP A 1 97 ? 22.515 23.428 8.428 1.00 13.64 97 ASP A C 1
ATOM 1295 O O . ASP A 1 97 ? 23.619 23.767 7.971 1.00 14.83 97 ASP A O 1
ATOM 1306 N N . GLY A 1 98 ? 22.202 23.622 9.704 1.00 11.27 98 GLY A N 1
ATOM 1307 C CA . GLY A 1 98 ? 23.201 24.125 10.619 1.00 13.20 98 GLY A CA 1
ATOM 1308 C C . GLY A 1 98 ? 24.443 23.260 10.646 1.00 10.07 98 GLY A C 1
ATOM 1309 O O . GLY A 1 98 ? 25.572 23.764 10.611 1.00 11.88 98 GLY A O 1
ATOM 1313 N N . ALA A 1 99 ? 24.257 21.946 10.690 1.00 8.24 99 ALA A N 1
ATOM 1314 C CA . ALA A 1 99 ? 25.396 21.042 10.729 1.00 10.44 99 ALA A CA 1
ATOM 1315 C C . ALA A 1 99 ? 26.223 21.100 9.447 1.00 12.28 99 ALA A C 1
ATOM 1316 O O . ALA A 1 99 ? 27.459 21.046 9.503 1.00 11.35 99 ALA A O 1
ATOM 1323 N N . VAL A 1 100 ? 25.573 21.180 8.280 1.00 7.71 100 VAL A N 1
ATOM 1324 C CA . VAL A 1 100 ? 26.312 21.315 7.026 1.00 8.54 100 VAL A CA 1
ATOM 1325 C C . VAL A 1 100 ? 27.222 22.530 7.078 1.00 10.53 100 VAL A C 1
ATOM 1326 O O . VAL A 1 100 ? 28.414 22.452 6.743 1.00 10.50 100 VAL A O 1
ATOM 1339 N N . PHE A 1 101 ? 26.673 23.692 7.439 1.00 9.02 101 PHE A N 1
ATOM 1340 C CA . PHE A 1 101 ? 27.504 24.888 7.392 1.00 8.90 101 PHE A CA 1
ATOM 1341 C C . PHE A 1 101 ? 28.558 24.885 8.495 1.00 10.18 101 PHE A C 1
ATOM 1342 O O . PHE A 1 101 ? 29.688 25.326 8.259 1.00 8.41 101 PHE A O 1
ATOM 1359 N N . CYS A 1 102 ? 28.234 24.382 9.700 1.00 10.55 102 CYS A N 1
ATOM 1360 C CA . CYS A 1 102 ? 29.246 24.291 10.750 1.00 10.05 102 CYS A CA 1
ATOM 1361 C C . CYS A 1 102 ? 30.373 23.348 10.358 1.00 10.67 102 CYS A C 1
ATOM 1362 O O . CYS A 1 102 ? 31.542 23.621 10.648 1.00 9.78 102 CYS A O 1
ATOM 1370 N N . GLY A 1 103 ? 30.036 22.205 9.756 1.00 9.95 103 GLY A N 1
ATOM 1371 C CA . GLY A 1 103 ? 31.069 21.266 9.333 1.00 8.06 103 GLY A CA 1
ATOM 1372 C C . GLY A 1 103 ? 31.997 21.854 8.293 1.00 9.49 103 GLY A C 1
ATOM 1373 O O . GLY A 1 103 ? 33.222 21.717 8.385 1.00 7.24 103 GLY A O 1
ATOM 1377 N N . LEU A 1 104 ? 31.423 22.548 7.300 1.00 9.76 104 LEU A N 1
ATOM 1378 C CA . LEU A 1 104 ? 32.225 23.214 6.284 1.00 10.32 104 LEU A CA 1
ATOM 1379 C C . LEU A 1 104 ? 33.021 24.360 6.889 1.00 11.20 104 LEU A C 1
ATOM 1380 O O . LEU A 1 104 ? 34.216 24.513 6.589 1.00 9.92 104 LEU A O 1
ATOM 1396 N N . LEU A 1 105 ? 32.386 25.155 7.764 1.00 8.90 105 LEU A N 1
ATOM 1397 C CA . LEU A 1 105 ? 33.097 26.198 8.489 1.00 10.73 105 LEU A CA 1
ATOM 1398 C C . LEU A 1 105 ? 34.362 25.669 9.150 1.00 8.58 105 LEU A C 1
ATOM 1399 O O . LEU A 1 105 ? 35.394 26.343 9.153 1.00 11.13 105 LEU A O 1
ATOM 1415 N N . TRP A 1 106 ? 34.297 24.492 9.764 1.00 10.02 106 TRP A N 1
ATOM 1416 C CA . TRP A 1 106 ? 35.459 23.973 10.460 1.00 9.79 106 TRP A CA 1
ATOM 1417 C C . TRP A 1 106 ? 36.625 23.778 9.500 1.00 9.52 106 TRP A C 1
ATOM 1418 O O . TRP A 1 106 ? 37.772 24.141 9.805 1.00 11.48 106 TRP A O 1
ATOM 1439 N N . TRP A 1 107 ? 36.358 23.175 8.340 1.00 11.13 107 TRP A N 1
ATOM 1440 C CA . TRP A 1 107 ? 37.407 22.951 7.353 1.00 10.54 107 TRP A CA 1
ATOM 1441 C C . TRP A 1 107 ? 37.938 24.275 6.836 1.00 8.40 107 TRP A C 1
ATOM 1442 O O . TRP A 1 107 ? 39.147 24.465 6.702 1.00 11.47 107 TRP A O 1
ATOM 1463 N N . ILE A 1 108 ? 37.036 25.209 6.557 1.00 11.80 108 ILE A N 1
ATOM 1464 C CA . ILE A 1 108 ? 37.420 26.485 5.965 1.00 9.69 108 ILE A CA 1
ATOM 1465 C C . ILE A 1 108 ? 38.241 27.313 6.956 1.00 18.08 108 ILE A C 1
ATOM 1466 O O . ILE A 1 108 ? 39.257 27.913 6.582 1.00 13.30 108 ILE A O 1
ATOM 1482 N N . ALA A 1 109 ? 37.826 27.340 8.236 1.00 9.24 109 ALA A N 1
ATOM 1483 C CA . ALA A 1 109 ? 38.487 28.183 9.234 1.00 11.03 109 ALA A CA 1
ATOM 1484 C C . ALA A 1 109 ? 39.857 27.643 9.627 1.00 12.34 109 ALA A C 1
ATOM 1485 O O . ALA A 1 109 ? 40.811 28.411 9.787 1.00 12.48 109 ALA A O 1
ATOM 1492 N N . PHE A 1 110 ? 39.975 26.335 9.825 1.00 12.19 110 PHE A N 1
ATOM 1493 C CA . PHE A 1 110 ? 41.138 25.778 10.497 1.00 14.91 110 PHE A CA 1
ATOM 1494 C C . PHE A 1 110 ? 42.075 25.022 9.570 1.00 19.43 110 PHE A C 1
ATOM 1495 O O . PHE A 1 110 ? 43.190 24.722 9.971 1.00 15.37 110 PHE A O 1
ATOM 1512 N N . HIS A 1 111 ? 41.646 24.689 8.365 1.00 16.19 111 HIS A N 1
ATOM 1513 C CA . HIS A 1 111 ? 42.488 23.938 7.456 1.00 14.77 111 HIS A CA 1
ATOM 1514 C C . HIS A 1 111 ? 42.778 24.746 6.211 1.00 15.86 111 HIS A C 1
ATOM 1515 O O . HIS A 1 111 ? 43.939 24.928 5.883 1.00 23.89 111 HIS A O 1
ATOM 1529 N N . MET A 1 112 ? 41.768 25.331 5.575 1.00 15.50 112 MET A N 1
ATOM 1530 C CA . MET A 1 112 ? 42.042 26.265 4.493 1.00 19.32 112 MET A CA 1
ATOM 1531 C C . MET A 1 112 ? 42.559 27.583 5.045 1.00 19.61 112 MET A C 1
ATOM 1532 O O . MET A 1 112 ? 43.295 28.303 4.370 1.00 20.15 112 MET A O 1
ATOM 1546 N N . ARG A 1 113 ? 42.160 27.908 6.261 1.00 17.95 113 ARG A N 1
ATOM 1547 C CA . ARG A 1 113 ? 42.479 29.159 6.906 1.00 21.50 113 ARG A CA 1
ATOM 1548 C C . ARG A 1 113 ? 42.155 30.332 5.990 1.00 23.69 113 ARG A C 1
ATOM 1549 O O . ARG A 1 113 ? 42.958 31.243 5.796 1.00 23.05 113 ARG A O 1
ATOM 1570 N N . ASP A 1 114 ? 40.926 30.342 5.471 1.00 19.18 114 ASP A N 1
ATOM 1571 C CA . ASP A 1 114 ? 40.521 31.278 4.421 1.00 18.49 114 ASP A CA 1
ATOM 1572 C C . ASP A 1 114 ? 39.489 32.235 5.021 1.00 20.15 114 ASP A C 1
ATOM 1573 O O . ASP A 1 114 ? 38.305 31.937 5.031 1.00 16.83 114 ASP A O 1
ATOM 1582 N N . ARG A 1 115 ? 39.936 33.387 5.511 1.00 20.71 115 ARG A N 1
ATOM 1583 C CA . ARG A 1 115 ? 39.066 34.165 6.395 1.00 21.22 115 ARG A CA 1
ATOM 1584 C C . ARG A 1 115 ? 37.923 34.837 5.644 1.00 15.20 115 ARG A C 1
ATOM 1585 O O . ARG A 1 115 ? 36.799 34.861 6.155 1.00 15.23 115 ARG A O 1
ATOM 1606 N N . PRO A 1 116 ? 38.126 35.357 4.433 1.00 16.51 116 PRO A N 1
ATOM 1607 C CA . PRO A 1 116 ? 36.969 35.875 3.679 1.00 17.78 116 PRO A CA 1
ATOM 1608 C C . PRO A 1 116 ? 35.914 34.825 3.413 1.00 14.10 116 PRO A C 1
ATOM 1609 O O . PRO A 1 116 ? 34.713 35.140 3.445 1.00 12.75 116 PRO A O 1
ATOM 1620 N N . LEU A 1 117 ? 36.326 33.574 3.153 1.00 12.39 117 LEU A N 1
ATOM 1621 C CA . LEU A 1 117 ? 35.346 32.517 2.913 1.00 12.78 117 LEU A CA 1
ATOM 1622 C C . LEU A 1 117 ? 34.641 32.123 4.210 1.00 11.86 117 LEU A C 1
ATOM 1623 O O . LEU A 1 117 ? 33.471 31.703 4.197 1.00 10.34 117 LEU A O 1
ATOM 1639 N N . VAL A 1 118 ? 35.316 32.290 5.344 1.00 11.47 118 VAL A N 1
ATOM 1640 C CA . VAL A 1 118 ? 34.614 32.145 6.620 1.00 9.15 118 VAL A CA 1
ATOM 1641 C C . VAL A 1 118 ? 33.459 33.136 6.715 1.00 9.78 118 VAL A C 1
ATOM 1642 O O . VAL A 1 118 ? 32.375 32.783 7.168 1.00 10.32 118 VAL A O 1
ATOM 1655 N N . ILE A 1 119 ? 33.668 34.388 6.294 1.00 9.04 119 ILE A N 1
ATOM 1656 C CA . ILE A 1 119 ? 32.599 35.378 6.364 1.00 12.32 119 ILE A CA 1
ATOM 1657 C C . ILE A 1 119 ? 31.415 34.925 5.523 1.00 9.58 119 ILE A C 1
ATOM 1658 O O . ILE A 1 119 ? 30.267 34.931 5.988 1.00 11.27 119 ILE A O 1
ATOM 1674 N N . ALA A 1 120 ? 31.682 34.451 4.300 1.00 9.84 120 ALA A N 1
ATOM 1675 C CA . ALA A 1 120 ? 30.593 33.994 3.448 1.00 8.80 120 ALA A CA 1
ATOM 1676 C C . ALA A 1 120 ? 29.857 32.845 4.098 1.00 6.19 120 ALA A C 1
ATOM 1677 O O . ALA A 1 120 ? 28.628 32.758 4.021 1.00 8.18 120 ALA A O 1
ATOM 1684 N N . THR A 1 121 ? 30.601 31.944 4.719 1.00 7.96 121 THR A N 1
ATOM 1685 C CA . THR A 1 121 ? 30.004 30.762 5.333 1.00 7.66 121 THR A CA 1
ATOM 1686 C C . THR A 1 121 ? 29.126 31.148 6.520 1.00 8.19 121 THR A C 1
ATOM 1687 O O . THR A 1 121 ? 28.044 30.567 6.728 1.00 9.56 121 THR A O 1
ATOM 1698 N N . LEU A 1 122 ? 29.590 32.091 7.340 1.00 9.24 122 LEU A N 1
ATOM 1699 C CA . LEU A 1 122 ? 28.762 32.554 8.446 1.00 7.36 122 LEU A CA 1
ATOM 1700 C C . LEU A 1 122 ? 27.511 33.242 7.929 1.00 8.89 122 LEU A C 1
ATOM 1701 O O . LEU A 1 122 ? 26.418 33.038 8.464 1.00 8.68 122 LEU A O 1
ATOM 1717 N N . ILE A 1 123 ? 27.624 34.031 6.856 1.00 8.33 123 ILE A N 1
ATOM 1718 C CA . ILE A 1 123 ? 26.414 34.635 6.287 1.00 11.78 123 ILE A CA 1
ATOM 1719 C C . ILE A 1 123 ? 25.447 33.546 5.843 1.00 9.31 123 ILE A C 1
ATOM 1720 O O . ILE A 1 123 ? 24.248 33.608 6.130 1.00 11.33 123 ILE A O 1
ATOM 1736 N N . CYS A 1 124 ? 25.954 32.506 5.161 1.00 9.60 124 CYS A N 1
ATOM 1737 C CA . CYS A 1 124 ? 25.074 31.414 4.741 1.00 11.05 124 CYS A CA 1
ATOM 1738 C C . CYS A 1 124 ? 24.432 30.709 5.942 1.00 12.08 124 CYS A C 1
ATOM 1739 O O . CYS A 1 124 ? 23.255 30.336 5.908 1.00 12.10 124 CYS A O 1
ATOM 1747 N N . LEU A 1 125 ? 25.213 30.458 6.988 1.00 11.55 125 LEU A N 1
ATOM 1748 C CA . LEU A 1 125 ? 24.690 29.754 8.156 1.00 10.69 125 LEU A CA 1
ATOM 1749 C C . LEU A 1 125 ? 23.561 30.546 8.811 1.00 10.45 125 LEU A C 1
ATOM 1750 O O . LEU A 1 125 ? 22.480 30.011 9.063 1.00 10.90 125 LEU A O 1
ATOM 1766 N N . VAL A 1 126 ? 23.782 31.843 9.060 1.00 9.26 126 VAL A N 1
ATOM 1767 C CA . VAL A 1 126 ? 22.748 32.657 9.691 1.00 9.08 126 VAL A CA 1
ATOM 1768 C C . VAL A 1 126 ? 21.549 32.816 8.768 1.00 14.06 126 VAL A C 1
ATOM 1769 O O . VAL A 1 126 ? 20.403 32.645 9.192 1.00 12.04 126 VAL A O 1
ATOM 1781 N N . THR A 1 127 ? 21.782 33.170 7.496 1.00 10.30 127 THR A N 1
ATOM 1782 C CA . THR A 1 127 ? 20.646 33.365 6.587 1.00 13.76 127 THR A CA 1
ATOM 1783 C C . THR A 1 127 ? 19.879 32.079 6.328 1.00 13.07 127 THR A C 1
ATOM 1784 O O . THR A 1 127 ? 18.657 32.133 6.139 1.00 18.75 127 THR A O 1
ATOM 1795 N N . SER A 1 128 ? 20.527 30.915 6.345 1.00 14.96 128 SER A N 1
ATOM 1796 C CA . SER A 1 128 ? 19.756 29.677 6.234 1.00 17.00 128 SER A CA 1
ATOM 1797 C C . SER A 1 128 ? 18.717 29.560 7.350 1.00 19.00 128 SER A C 1
ATOM 1798 O O . SER A 1 128 ? 17.634 29.002 7.133 1.00 18.65 128 SER A O 1
ATOM 1806 N N . GLN A 1 129 ? 19.032 30.056 8.541 1.00 14.00 129 GLN A N 1
ATOM 1807 C CA . GLN A 1 129 ? 18.093 29.973 9.654 1.00 14.71 129 GLN A CA 1
ATOM 1808 C C . GLN A 1 129 ? 17.069 31.095 9.549 1.00 12.32 129 GLN A C 1
ATOM 1809 O O . GLN A 1 129 ? 15.863 30.862 9.673 1.00 15.65 129 GLN A O 1
ATOM 1823 N N . VAL A 1 130 ? 17.527 32.293 9.223 1.00 11.22 130 VAL A N 1
ATOM 1824 C CA . VAL A 1 130 ? 16.634 33.448 9.161 1.00 10.32 130 VAL A CA 1
ATOM 1825 C C . VAL A 1 130 ? 15.608 33.317 8.034 1.00 12.22 130 VAL A C 1
ATOM 1826 O O . VAL A 1 130 ? 14.440 33.681 8.202 1.00 12.11 130 VAL A O 1
ATOM 1839 N N . ILE A 1 131 ? 16.031 32.856 6.851 1.00 11.93 131 ILE A N 1
ATOM 1840 C CA . ILE A 1 131 ? 15.099 32.667 5.732 1.00 10.84 131 ILE A CA 1
ATOM 1841 C C . ILE A 1 131 ? 13.944 31.768 6.142 1.00 13.24 131 ILE A C 1
ATOM 1842 O O . ILE A 1 131 ? 12.767 32.075 5.892 1.00 11.55 131 ILE A O 1
ATOM 1858 N N . SER A 1 132 ? 14.260 30.636 6.779 1.00 12.01 132 SER A N 1
ATOM 1859 C CA . SER A 1 132 ? 13.224 29.719 7.227 1.00 10.50 132 SER A CA 1
ATOM 1860 C C . SER A 1 132 ? 12.388 30.336 8.343 1.00 10.15 132 SER A C 1
ATOM 1861 O O . SER A 1 132 ? 11.176 30.107 8.434 1.00 11.53 132 SER A O 1
ATOM 1869 N N . TYR A 1 133 ? 13.024 31.100 9.215 1.00 9.11 133 TYR A N 1
ATOM 1870 C CA . TYR A 1 133 ? 12.300 31.706 10.318 1.00 9.99 133 TYR A CA 1
ATOM 1871 C C . TYR A 1 133 ? 11.237 32.677 9.812 1.00 10.77 133 TYR A C 1
ATOM 1872 O O . TYR A 1 133 ? 10.136 32.728 10.353 1.00 9.96 133 TYR A O 1
ATOM 1890 N N . ILE A 1 134 ? 11.575 33.494 8.824 1.00 9.38 134 ILE A N 1
ATOM 1891 C CA . ILE A 1 134 ? 10.620 34.495 8.338 1.00 11.03 134 ILE A CA 1
ATOM 1892 C C . ILE A 1 134 ? 9.335 33.807 7.886 1.00 10.65 134 ILE A C 1
ATOM 1893 O O . ILE A 1 134 ? 8.228 34.241 8.213 1.00 13.69 134 ILE A O 1
ATOM 1909 N N . LYS A 1 135 ? 9.462 32.683 7.190 1.00 11.52 135 LYS A N 1
ATOM 1910 C CA . LYS A 1 135 ? 8.283 31.962 6.725 1.00 12.51 135 LYS A CA 1
ATOM 1911 C C . LYS A 1 135 ? 7.434 31.460 7.887 1.00 10.88 135 LYS A C 1
ATOM 1912 O O . LYS A 1 135 ? 6.225 31.734 7.949 1.00 11.88 135 LYS A O 1
ATOM 1931 N N . ALA A 1 136 ? 8.057 30.744 8.833 1.00 11.33 136 ALA A N 1
ATOM 1932 C CA . ALA A 1 136 ? 7.332 30.209 9.988 1.00 11.20 136 ALA A CA 1
ATOM 1933 C C . ALA A 1 136 ? 6.722 31.329 10.821 1.00 10.35 136 ALA A C 1
ATOM 1934 O O . ALA A 1 136 ? 5.541 31.273 11.201 1.00 10.18 136 ALA A O 1
ATOM 1941 N N . ARG A 1 137 ? 7.509 32.362 11.111 1.00 10.97 137 ARG A N 1
ATOM 1942 C CA . ARG A 1 137 ? 7.004 33.437 11.959 1.00 9.68 137 ARG A CA 1
ATOM 1943 C C . ARG A 1 137 ? 5.890 34.218 11.267 1.00 11.39 137 ARG A C 1
ATOM 1944 O O . ARG A 1 137 ? 4.916 34.624 11.918 1.00 11.57 137 ARG A O 1
ATOM 1965 N N . ALA A 1 138 ? 5.970 34.380 9.945 1.00 14.49 138 ALA A N 1
ATOM 1966 C CA . ALA A 1 138 ? 4.868 35.024 9.230 1.00 10.86 138 ALA A CA 1
ATOM 1967 C C . ALA A 1 138 ? 3.593 34.211 9.353 1.00 12.84 138 ALA A C 1
ATOM 1968 O O . ALA A 1 138 ? 2.509 34.752 9.616 1.00 15.14 138 ALA A O 1
ATOM 1975 N N . GLU A 1 139 ? 3.689 32.906 9.122 1.00 12.28 139 GLU A N 1
ATOM 1976 C CA . GLU A 1 139 ? 2.527 32.039 9.218 1.00 17.69 139 GLU A CA 1
ATOM 1977 C C . GLU A 1 139 ? 1.938 32.031 10.621 1.00 14.90 139 GLU A C 1
ATOM 1978 O O . GLU A 1 139 ? 0.719 31.925 10.783 1.00 14.70 139 GLU A O 1
ATOM 1990 N N . ALA A 1 140 ? 2.781 32.137 11.640 1.00 13.52 140 ALA A N 1
ATOM 1991 C CA . ALA A 1 140 ? 2.301 32.190 13.013 1.00 12.69 140 ALA A CA 1
ATOM 1992 C C . ALA A 1 140 ? 1.384 33.380 13.249 1.00 14.28 140 ALA A C 1
ATOM 1993 O O . ALA A 1 140 ? 0.519 33.321 14.126 1.00 18.37 140 ALA A O 1
ATOM 2000 N N . SER A 1 141 ? 1.563 34.460 12.502 1.00 12.23 141 SER A N 1
ATOM 2001 C CA . SER A 1 141 ? 0.691 35.623 12.555 1.00 19.05 141 SER A CA 1
ATOM 2002 C C . SER A 1 141 ? -0.369 35.630 11.456 1.00 19.42 141 SER A C 1
ATOM 2003 O O . SER A 1 141 ? -1.055 36.638 11.279 1.00 21.34 141 SER A O 1
ATOM 2011 N N . GLY A 1 142 ? -0.506 34.552 10.699 1.00 20.22 142 GLY A N 1
ATOM 2012 C CA . GLY A 1 142 ? -1.491 34.554 9.641 1.00 18.92 142 GLY A CA 1
ATOM 2013 C C . GLY A 1 142 ? -1.101 35.294 8.393 1.00 19.98 142 GLY A C 1
ATOM 2014 O O . GLY A 1 142 ? -1.979 35.628 7.591 1.00 21.45 142 GLY A O 1
ATOM 2018 N N . LEU A 1 143 ? 0.190 35.557 8.183 1.00 15.00 143 LEU A N 1
ATOM 2019 C CA . LEU A 1 143 ? 0.695 36.197 6.979 1.00 13.25 143 LEU A CA 1
ATOM 2020 C C . LEU A 1 143 ? 1.449 35.153 6.143 1.00 17.30 143 LEU A C 1
ATOM 2021 O O . LEU A 1 143 ? 1.576 33.996 6.527 1.00 17.66 143 LEU A O 1
ATOM 2037 N N . ARG A 1 144 ? 1.971 35.573 5.006 1.00 18.90 144 ARG A N 1
ATOM 2038 C CA . ARG A 1 144 ? 2.789 34.709 4.169 1.00 21.06 144 ARG A CA 1
ATOM 2039 C C . ARG A 1 144 ? 4.223 35.216 4.158 1.00 17.68 144 ARG A C 1
ATOM 2040 O O . ARG A 1 144 ? 4.465 36.419 4.114 1.00 19.48 144 ARG A O 1
ATOM 2061 N N . GLY A 1 145 ? 5.175 34.298 4.160 1.00 18.52 145 GLY A N 1
ATOM 2062 C CA . GLY A 1 145 ? 6.567 34.697 4.145 1.00 14.97 145 GLY A CA 1
ATOM 2063 C C . GLY A 1 145 ? 7.467 33.747 3.382 1.00 21.35 145 GLY A C 1
ATOM 2064 O O . GLY A 1 145 ? 8.646 33.610 3.710 1.00 18.84 145 GLY A O 1
ATOM 2068 N N . ASP A 1 146 ? 6.943 33.132 2.341 1.00 22.19 146 ASP A N 1
ATOM 2069 C CA . ASP A 1 146 ? 7.720 32.198 1.541 1.00 28.01 146 ASP A CA 1
ATOM 2070 C C . ASP A 1 146 ? 8.248 32.846 0.259 1.00 25.98 146 ASP A C 1
ATOM 2071 O O . ASP A 1 146 ? 8.235 34.073 0.081 1.00 21.80 146 ASP A O 1
ATOM 2080 N N . GLY A 1 147 ? 8.787 32.007 -0.613 1.00 26.20 147 GLY A N 1
ATOM 2081 C CA . GLY A 1 147 ? 9.328 32.452 -1.880 1.00 34.06 147 GLY A CA 1
ATOM 2082 C C . GLY A 1 147 ? 10.760 32.941 -1.780 1.00 27.20 147 GLY A C 1
ATOM 2083 O O . GLY A 1 147 ? 11.528 32.585 -0.878 1.00 28.55 147 GLY A O 1
ATOM 2087 N N . GLY A 1 148 ? 11.106 33.806 -2.727 1.00 19.98 148 GLY A N 1
ATOM 2088 C CA . GLY A 1 148 ? 12.455 34.302 -2.860 1.00 22.95 148 GLY A CA 1
ATOM 2089 C C . GLY A 1 148 ? 13.372 33.317 -3.566 1.00 18.67 148 GLY A C 1
ATOM 2090 O O . GLY A 1 148 ? 13.015 32.180 -3.848 1.00 23.54 148 GLY A O 1
ATOM 2094 N N . PHE A 1 149 ? 14.612 33.775 -3.784 1.00 19.67 149 PHE A N 1
ATOM 2095 C CA . PHE A 1 149 ? 15.588 33.042 -4.593 1.00 21.54 149 PHE A CA 1
ATOM 2096 C C . PHE A 1 149 ? 16.031 31.740 -3.930 1.00 23.33 149 PHE A C 1
ATOM 2097 O O . PHE A 1 149 ? 16.089 30.690 -4.583 1.00 24.86 149 PHE A O 1
ATOM 2114 N N . ILE A 1 150 ? 16.401 31.790 -2.650 1.00 18.85 150 ILE A N 1
ATOM 2115 C CA . ILE A 1 150 ? 17.024 30.653 -1.971 1.00 18.27 150 ILE A CA 1
ATOM 2116 C C . ILE A 1 150 ? 16.037 30.048 -0.988 1.00 20.46 150 ILE A C 1
ATOM 2117 O O . ILE A 1 150 ? 15.812 30.588 0.100 1.00 23.71 150 ILE A O 1
ATOM 2133 N N . GLU A 1 151 ? 15.492 28.904 -1.341 1.00 20.89 151 GLU A N 1
ATOM 2134 C CA . GLU A 1 151 ? 14.803 28.035 -0.406 1.00 21.65 151 GLU A CA 1
ATOM 2135 C C . GLU A 1 151 ? 15.695 26.833 -0.148 1.00 19.34 151 GLU A C 1
ATOM 2136 O O . GLU A 1 151 ? 16.811 26.734 -0.663 1.00 16.67 151 GLU A O 1
ATOM 2148 N N . ARG A 1 152 ? 15.213 25.906 0.663 1.00 16.21 152 ARG A N 1
ATOM 2149 C CA . ARG A 1 152 ? 16.104 24.832 1.067 1.00 17.71 152 ARG A CA 1
ATOM 2150 C C . ARG A 1 152 ? 16.639 24.049 -0.118 1.00 17.44 152 ARG A C 1
ATOM 2151 O O . ARG A 1 152 ? 17.831 23.695 -0.106 1.00 14.24 152 ARG A O 1
ATOM 2172 N N . PRO A 1 153 ? 15.850 23.744 -1.146 1.00 15.21 153 PRO A N 1
ATOM 2173 C CA . PRO A 1 153 ? 16.416 22.989 -2.270 1.00 18.07 153 PRO A CA 1
ATOM 2174 C C . PRO A 1 153 ? 17.533 23.733 -2.969 1.00 15.15 153 PRO A C 1
ATOM 2175 O O . PRO A 1 153 ? 18.566 23.129 -3.275 1.00 18.38 153 PRO A O 1
ATOM 2186 N N . GLU A 1 154 ? 17.364 25.027 -3.230 1.00 15.40 154 GLU A N 1
ATOM 2187 C CA . GLU A 1 154 ? 18.429 25.791 -3.853 1.00 14.80 154 GLU A CA 1
ATOM 2188 C C . GLU A 1 154 ? 19.638 25.865 -2.945 1.00 14.62 154 GLU A C 1
ATOM 2189 O O . GLU A 1 154 ? 20.773 25.790 -3.408 1.00 14.28 154 GLU A O 1
ATOM 2201 N N . ARG A 1 155 ? 19.406 26.056 -1.652 1.00 12.44 155 ARG A N 1
ATOM 2202 C CA . ARG A 1 155 ? 20.503 26.154 -0.694 1.00 14.36 155 ARG A CA 1
ATOM 2203 C C . ARG A 1 155 ? 21.381 24.916 -0.747 1.00 14.95 155 ARG A C 1
ATOM 2204 O O . ARG A 1 155 ? 22.611 25.010 -0.868 1.00 14.24 155 ARG A O 1
ATOM 2225 N N . LEU A 1 156 ? 20.749 23.739 -0.687 1.00 14.25 156 LEU A N 1
ATOM 2226 C CA . LEU A 1 156 ? 21.482 22.480 -0.699 1.00 15.47 156 LEU A CA 1
ATOM 2227 C C . LEU A 1 156 ? 22.169 22.254 -2.020 1.00 14.71 156 LEU A C 1
ATOM 2228 O O . LEU A 1 156 ? 23.320 21.832 -2.047 1.00 16.06 156 LEU A O 1
ATOM 2244 N N . ILE A 1 157 ? 21.469 22.495 -3.122 1.00 16.20 157 ILE A N 1
ATOM 2245 C CA . ILE A 1 157 ? 22.086 22.331 -4.431 1.00 19.15 157 ILE A CA 1
ATOM 2246 C C . ILE A 1 157 ? 23.352 23.170 -4.523 1.00 14.19 157 ILE A C 1
ATOM 2247 O O . ILE A 1 157 ? 24.401 22.688 -4.950 1.00 17.15 157 ILE A O 1
ATOM 2263 N N . ILE A 1 158 ? 23.286 24.430 -4.112 1.00 12.94 158 ILE A N 1
ATOM 2264 C CA . ILE A 1 158 ? 24.436 25.301 -4.310 1.00 11.79 158 ILE A CA 1
ATOM 2265 C C . ILE A 1 158 ? 25.598 24.850 -3.430 1.00 14.25 158 ILE A C 1
ATOM 2266 O O . ILE A 1 158 ? 26.719 24.622 -3.907 1.00 12.04 158 ILE A O 1
ATOM 2282 N N . VAL A 1 159 ? 25.349 24.681 -2.136 1.00 12.52 159 VAL A N 1
ATOM 2283 C CA . VAL A 1 159 ? 2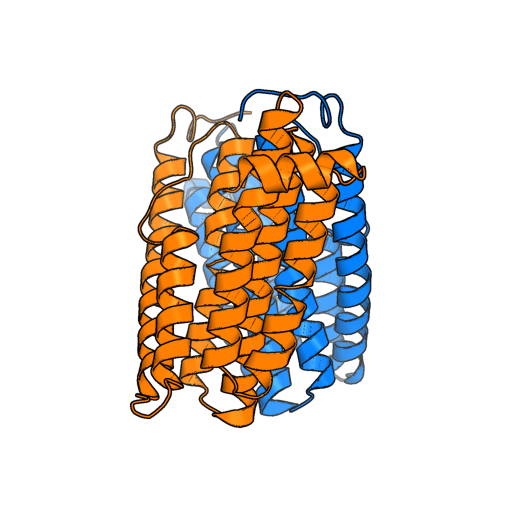6.478 24.461 -1.232 1.00 12.23 159 VAL A CA 1
ATOM 2284 C C . VAL A 1 159 ? 27.046 23.066 -1.415 1.00 10.26 159 VAL A C 1
ATOM 2285 O O . VAL A 1 159 ? 28.264 22.888 -1.422 1.00 11.90 159 VAL A O 1
ATOM 2298 N N . LEU A 1 160 ? 26.187 22.059 -1.596 1.00 12.58 160 LEU A N 1
ATOM 2299 C CA . LEU A 1 160 ? 26.695 20.701 -1.762 1.00 11.56 160 LEU A CA 1
ATOM 2300 C C . LEU A 1 160 ? 27.340 20.490 -3.133 1.00 14.08 160 LEU A C 1
ATOM 2301 O O . LEU A 1 160 ? 28.283 19.705 -3.245 1.00 14.15 160 LEU A O 1
ATOM 2317 N N . THR A 1 161 ? 26.857 21.161 -4.178 1.00 14.63 161 THR A N 1
ATOM 2318 C CA . THR A 1 161 ? 27.566 21.121 -5.461 1.00 14.36 161 THR A CA 1
ATOM 2319 C C . THR A 1 161 ? 28.899 21.839 -5.391 1.00 15.12 161 THR A C 1
ATOM 2320 O O . THR A 1 161 ? 29.896 21.379 -5.966 1.00 17.07 161 THR A O 1
ATOM 2331 N N . GLY A 1 162 ? 28.946 22.994 -4.727 1.00 14.80 162 GLY A N 1
ATOM 2332 C CA . GLY A 1 162 ? 30.225 23.641 -4.517 1.00 13.19 162 GLY A CA 1
ATOM 2333 C C . GLY A 1 162 ? 31.196 22.763 -3.740 1.00 12.44 162 GLY A C 1
ATOM 2334 O O . GLY A 1 162 ? 32.361 22.586 -4.131 1.00 11.16 162 GLY A O 1
ATOM 2338 N N . ALA A 1 163 ? 30.725 22.177 -2.638 1.00 12.65 163 ALA A N 1
ATOM 2339 C CA . ALA A 1 163 ? 31.586 21.297 -1.847 1.00 13.39 163 ALA A CA 1
ATOM 2340 C C . ALA A 1 163 ? 32.015 20.070 -2.661 1.00 15.78 163 ALA A C 1
ATOM 2341 O O . ALA A 1 163 ? 33.201 19.722 -2.707 1.00 14.29 163 ALA A O 1
ATOM 2348 N N . GLY A 1 164 ? 31.062 19.409 -3.314 1.00 14.22 164 GLY A N 1
ATOM 2349 C CA . GLY A 1 164 ? 31.394 18.174 -4.014 1.00 16.30 164 GLY A CA 1
ATOM 2350 C C . GLY A 1 164 ? 32.354 18.395 -5.171 1.00 16.11 164 GLY A C 1
ATOM 2351 O O . GLY A 1 164 ? 33.316 17.635 -5.352 1.00 16.21 164 GLY A O 1
ATOM 2355 N N . VAL A 1 165 ? 32.108 19.439 -5.971 1.00 15.18 165 VAL A N 1
ATOM 2356 C CA . VAL A 1 165 ? 32.982 19.734 -7.112 1.00 16.56 165 VAL A CA 1
ATOM 2357 C C . VAL A 1 165 ? 34.377 20.110 -6.645 1.00 21.08 165 VAL A C 1
ATOM 2358 O O . VAL A 1 165 ? 35.371 19.748 -7.292 1.00 14.23 165 VAL A O 1
ATOM 2371 N N . SER A 1 166 ? 34.488 20.836 -5.514 1.00 13.86 166 SER A N 1
ATOM 2372 C CA . SER A 1 166 ? 35.799 21.229 -5.016 1.00 13.47 166 SER A CA 1
ATOM 2373 C C . SER A 1 166 ? 36.667 20.031 -4.661 1.00 15.38 166 SER A C 1
ATOM 2374 O O . SER A 1 166 ? 37.888 20.185 -4.540 1.00 13.58 166 SER A O 1
ATOM 2382 N N . ASP A 1 167 ? 36.048 18.872 -4.443 1.00 15.63 167 ASP A N 1
ATOM 2383 C CA . ASP A 1 167 ? 36.696 17.640 -3.982 1.00 14.13 167 ASP A CA 1
ATOM 2384 C C . ASP A 1 167 ? 36.322 16.477 -4.892 1.00 15.32 167 ASP A C 1
ATOM 2385 O O . ASP A 1 167 ? 36.389 15.315 -4.481 1.00 14.50 167 ASP A O 1
ATOM 2394 N N . PHE A 1 168 ? 35.911 16.778 -6.109 1.00 14.74 168 PHE A N 1
ATOM 2395 C CA . PHE A 1 168 ? 35.356 15.773 -6.992 1.00 15.88 168 PHE A CA 1
ATOM 2396 C C . PHE A 1 168 ? 36.411 14.708 -7.298 1.00 16.09 168 PHE A C 1
ATOM 2397 O O . PHE A 1 168 ? 37.598 15.025 -7.419 1.00 16.60 168 PHE A O 1
ATOM 2414 N N . PRO A 1 169 ? 36.034 13.440 -7.398 1.00 17.52 169 PRO A N 1
ATOM 2415 C CA . PRO A 1 169 ? 37.033 12.430 -7.775 1.00 18.61 169 PRO A CA 1
ATOM 2416 C C . PRO A 1 169 ? 37.565 12.710 -9.175 1.00 14.84 169 PRO A C 1
ATOM 2417 O O . PRO A 1 169 ? 36.812 13.070 -10.078 1.00 19.19 169 PRO A O 1
ATOM 2428 N N . PHE A 1 170 ? 38.869 12.543 -9.336 1.00 16.42 170 PHE A N 1
ATOM 2429 C CA . PHE A 1 170 ? 39.592 12.623 -10.604 1.00 22.26 170 PHE A CA 1
ATOM 2430 C C . PHE A 1 170 ? 39.763 14.038 -11.151 1.00 23.54 170 PHE A C 1
ATOM 2431 O O . PHE A 1 170 ? 40.874 14.410 -11.544 1.00 24.42 170 PHE A O 1
ATOM 2448 N N . VAL A 1 171 ? 38.684 14.811 -11.216 1.00 21.04 171 VAL A N 1
ATOM 2449 C CA . VAL A 1 171 ? 38.732 16.155 -11.797 1.00 22.90 171 VAL A CA 1
ATOM 2450 C C . VAL A 1 171 ? 38.195 17.176 -10.795 1.00 20.84 171 VAL A C 1
ATOM 2451 O O . VAL A 1 171 ? 37.197 17.857 -11.077 1.00 19.55 171 VAL A O 1
ATOM 2464 N N . PRO A 1 172 ? 38.832 17.322 -9.646 1.00 20.17 172 PRO A N 1
ATOM 2465 C CA . PRO A 1 172 ? 38.377 18.312 -8.663 1.00 20.94 172 PRO A CA 1
ATOM 2466 C C . PRO A 1 172 ? 38.707 19.725 -9.108 1.00 32.16 172 PRO A C 1
ATOM 2467 O O . PRO A 1 172 ? 39.715 19.971 -9.780 1.00 18.60 172 PRO A O 1
ATOM 2478 N N . TRP A 1 173 ? 37.848 20.662 -8.710 1.00 20.00 173 TRP A N 1
ATOM 2479 C CA . TRP A 1 173 ? 38.081 22.083 -8.955 1.00 16.57 173 TRP A CA 1
ATOM 2480 C C . TRP A 1 173 ? 37.893 22.831 -7.639 1.00 15.09 173 TRP A C 1
ATOM 2481 O O . TRP A 1 173 ? 36.776 23.253 -7.304 1.00 15.11 173 TRP A O 1
ATOM 2502 N N . PRO A 1 174 ? 38.968 23.026 -6.884 1.00 15.56 174 PRO A N 1
ATOM 2503 C CA . PRO A 1 174 ? 38.863 23.527 -5.520 1.00 16.24 174 PRO A CA 1
ATOM 2504 C C . PRO A 1 174 ? 38.119 24.852 -5.391 1.00 19.76 174 PRO A C 1
ATOM 2505 O O . PRO A 1 174 ? 37.431 25.065 -4.375 1.00 15.17 174 PRO A O 1
ATOM 2516 N N . PRO A 1 175 ? 38.217 25.787 -6.348 1.00 15.05 175 PRO A N 1
ATOM 2517 C CA . PRO A 1 175 ? 37.483 27.062 -6.171 1.00 14.98 175 PRO A CA 1
ATOM 2518 C C . PRO A 1 175 ? 35.980 26.906 -6.104 1.00 12.39 175 PRO A C 1
ATOM 2519 O O . PRO A 1 175 ? 35.298 27.853 -5.676 1.00 14.13 175 PRO A O 1
ATOM 2530 N N . ALA A 1 176 ? 35.430 25.753 -6.477 1.00 12.42 176 ALA A N 1
ATOM 2531 C CA . ALA A 1 176 ? 33.974 25.600 -6.488 1.00 11.27 176 ALA A CA 1
ATOM 2532 C C . ALA A 1 176 ? 33.361 25.863 -5.109 1.00 10.51 176 ALA A C 1
ATOM 2533 O O . ALA A 1 176 ? 32.222 26.341 -5.027 1.00 11.56 176 ALA A O 1
ATOM 2540 N N . LEU A 1 177 ? 34.083 25.522 -4.041 1.00 12.43 177 LEU A N 1
ATOM 2541 C CA . LEU A 1 177 ? 33.562 25.714 -2.688 1.00 9.42 177 LEU A CA 1
ATOM 2542 C C . LEU A 1 177 ? 33.312 27.193 -2.423 1.00 10.86 177 LEU A C 1
ATOM 2543 O O . LEU A 1 177 ? 32.268 27.572 -1.870 1.00 13.61 177 LEU A O 1
ATOM 2559 N N . SER A 1 178 ? 34.293 28.039 -2.773 1.00 9.79 178 SER A N 1
ATOM 2560 C CA . SER A 1 178 ? 34.174 29.486 -2.608 1.00 14.79 178 SER A CA 1
ATOM 2561 C C . SER A 1 178 ? 33.097 30.068 -3.513 1.00 13.71 178 SER A C 1
ATOM 2562 O O . SER A 1 178 ? 32.321 30.915 -3.081 1.00 10.60 178 SER A O 1
ATOM 2570 N N . VAL A 1 179 ? 33.063 29.662 -4.785 1.00 13.46 179 VAL A N 1
ATOM 2571 C CA . VAL A 1 179 ? 32.015 30.133 -5.698 1.00 14.47 179 VAL A CA 1
ATOM 2572 C C . VAL A 1 179 ? 30.646 29.881 -5.110 1.00 12.57 179 VAL A C 1
ATOM 2573 O O . VAL A 1 179 ? 29.807 30.780 -5.064 1.00 13.09 179 VAL A O 1
ATOM 2586 N N . GLY A 1 180 ? 30.380 28.630 -4.720 1.00 11.07 180 GLY A N 1
ATOM 2587 C CA . GLY A 1 180 ? 29.091 28.277 -4.180 1.00 12.29 180 GLY A CA 1
ATOM 2588 C C . GLY A 1 180 ? 28.757 29.084 -2.936 1.00 9.10 180 GLY A C 1
ATOM 2589 O O . GLY A 1 180 ? 27.654 29.610 -2.792 1.00 12.84 180 GLY A O 1
ATOM 2593 N N . MET A 1 181 ? 29.707 29.201 -2.021 1.00 9.74 181 MET A N 1
ATOM 2594 C CA . MET A 1 181 ? 29.397 29.908 -0.772 1.00 11.52 181 MET A CA 1
ATOM 2595 C C . MET A 1 181 ? 29.116 31.393 -1.008 1.00 9.89 181 MET A C 1
ATOM 2596 O O . MET A 1 181 ? 28.214 31.964 -0.383 1.00 10.26 181 MET A O 1
ATOM 2610 N N . TRP A 1 182 ? 29.869 32.052 -1.892 1.00 10.39 182 TRP A N 1
ATOM 2611 C CA . TRP A 1 182 ? 29.630 33.484 -2.107 1.00 11.73 182 TRP A CA 1
ATOM 2612 C C . TRP A 1 182 ? 28.334 33.711 -2.861 1.00 12.68 182 TRP A C 1
ATOM 2613 O O . TRP A 1 182 ? 27.572 34.630 -2.534 1.00 12.36 182 TRP A O 1
ATOM 2634 N N . LEU A 1 183 ? 28.049 32.881 -3.872 1.00 13.34 183 LEU A N 1
ATOM 2635 C CA . LEU A 1 183 ? 26.779 33.032 -4.556 1.00 13.03 183 LEU A CA 1
ATOM 2636 C C . LEU A 1 183 ? 25.634 32.809 -3.585 1.00 11.44 183 LEU A C 1
ATOM 2637 O O . LEU A 1 183 ? 24.638 33.538 -3.606 1.00 12.25 183 LEU A O 1
ATOM 2653 N N . LEU A 1 184 ? 25.743 31.786 -2.748 1.00 11.38 184 LEU A N 1
ATOM 2654 C CA . LEU A 1 184 ? 24.672 31.512 -1.786 1.00 9.57 184 LEU A CA 1
ATOM 2655 C C . LEU A 1 184 ? 24.523 32.653 -0.777 1.00 9.26 184 LEU A C 1
ATOM 2656 O O . LEU A 1 184 ? 23.403 33.057 -0.447 1.00 14.19 184 LEU A O 1
ATOM 2672 N N . ALA A 1 185 ? 25.635 33.196 -0.290 1.00 10.83 185 ALA A N 1
ATOM 2673 C CA . ALA A 1 185 ? 25.581 34.311 0.656 1.00 9.77 185 ALA A CA 1
ATOM 2674 C C . ALA A 1 185 ? 24.821 35.499 0.078 1.00 15.84 185 ALA A C 1
ATOM 2675 O O . ALA A 1 185 ? 23.896 36.040 0.703 1.00 13.64 185 ALA A O 1
ATOM 2682 N N . VAL A 1 186 ? 25.210 35.932 -1.117 1.00 14.17 186 VAL A N 1
ATOM 2683 C CA . VAL A 1 186 ? 24.533 37.058 -1.762 1.00 14.93 186 VAL A CA 1
ATOM 2684 C C . VAL A 1 186 ? 23.054 36.743 -1.985 1.00 14.21 186 VAL A C 1
ATOM 2685 O O . VAL A 1 186 ? 22.169 37.538 -1.642 1.00 16.89 186 VAL A O 1
ATOM 2698 N N . ALA A 1 187 ? 22.761 35.615 -2.618 1.00 13.66 187 ALA A N 1
ATOM 2699 C CA . ALA A 1 187 ? 21.374 35.318 -2.939 1.00 16.41 187 ALA A CA 1
ATOM 2700 C C . ALA A 1 187 ? 20.545 35.138 -1.672 1.00 16.81 187 ALA A C 1
ATOM 2701 O O . ALA A 1 187 ? 19.358 35.471 -1.654 1.00 14.79 187 ALA A O 1
ATOM 2708 N N . SER A 1 188 ? 21.150 34.594 -0.615 1.00 11.97 188 SER A N 1
ATOM 2709 C CA . SER A 1 188 ? 20.433 34.421 0.650 1.00 14.24 188 SER A CA 1
ATOM 2710 C C . SER A 1 188 ? 20.102 35.757 1.313 1.00 12.48 188 SER A C 1
ATOM 2711 O O . SER A 1 188 ? 19.024 35.916 1.891 1.00 15.07 188 SER A O 1
ATOM 2719 N N . VAL A 1 189 ? 21.022 36.710 1.303 1.00 13.29 189 VAL A N 1
ATOM 2720 C CA . VAL A 1 189 ? 20.706 38.024 1.863 1.00 14.49 189 VAL A CA 1
ATOM 2721 C C . VAL A 1 189 ? 19.511 38.633 1.121 1.00 21.04 189 VAL A C 1
ATOM 2722 O O . VAL A 1 189 ? 18.544 39.108 1.734 1.00 16.56 189 VAL A O 1
ATOM 2735 N N . ILE A 1 190 ? 19.544 38.578 -0.210 1.00 15.11 190 ILE A N 1
ATOM 2736 C CA . ILE A 1 190 ? 18.425 39.042 -1.030 1.00 18.59 190 ILE A CA 1
ATOM 2737 C C . ILE A 1 190 ? 17.135 38.321 -0.662 1.00 19.37 190 ILE A C 1
ATOM 2738 O O . ILE A 1 190 ? 16.072 38.942 -0.534 1.00 15.47 190 ILE A O 1
ATOM 2754 N N . THR A 1 191 ? 17.200 37.003 -0.465 1.00 15.26 191 THR A N 1
ATOM 2755 C CA . THR A 1 191 ? 16.003 36.248 -0.129 1.00 15.08 191 THR A CA 1
ATOM 2756 C C . THR A 1 191 ? 15.386 36.724 1.182 1.00 14.77 191 THR A C 1
ATOM 2757 O O . THR A 1 191 ? 14.160 36.690 1.336 1.00 15.64 191 THR A O 1
ATOM 2768 N N . CYS A 1 192 ? 16.211 37.137 2.153 1.00 15.41 192 CYS A N 1
ATOM 2769 C CA . CYS A 1 192 ? 15.658 37.624 3.413 1.00 18.46 192 CYS A CA 1
ATOM 2770 C C . CYS A 1 192 ? 14.822 38.868 3.164 1.00 17.61 192 CYS A C 1
ATOM 2771 O O . CYS A 1 192 ? 13.749 39.051 3.754 1.00 12.78 192 CYS A O 1
ATOM 2779 N N . VAL A 1 193 ? 15.315 39.743 2.297 1.00 16.11 193 VAL A N 1
ATOM 2780 C CA . VAL A 1 193 ? 14.576 40.960 1.978 1.00 16.57 193 VAL A CA 1
ATOM 2781 C C . VAL A 1 193 ? 13.315 40.623 1.190 1.00 16.41 193 VAL A C 1
ATOM 2782 O O . VAL A 1 193 ? 12.220 41.106 1.506 1.00 18.83 193 VAL A O 1
ATOM 2795 N N . GLN A 1 194 ? 13.436 39.756 0.182 1.00 14.76 194 GLN A N 1
ATOM 2796 C CA . GLN A 1 194 ? 12.259 39.294 -0.554 1.00 17.56 194 GLN A CA 1
ATOM 2797 C C . GLN A 1 194 ? 11.188 38.753 0.378 1.00 18.55 194 GLN A C 1
ATOM 2798 O O . GLN A 1 194 ? 9.994 39.062 0.235 1.00 15.58 194 GLN A O 1
ATOM 2812 N N . ARG A 1 195 ? 11.582 37.887 1.314 1.00 14.80 195 ARG A N 1
ATOM 2813 C CA . ARG A 1 195 ? 10.563 37.263 2.148 1.00 14.99 195 ARG A CA 1
ATOM 2814 C C . ARG A 1 195 ? 9.894 38.278 3.065 1.00 10.96 195 ARG A C 1
ATOM 2815 O O . ARG A 1 195 ? 8.679 38.220 3.265 1.00 15.15 195 ARG A O 1
ATOM 2836 N N . LEU A 1 196 ? 10.648 39.229 3.597 1.00 12.20 196 LEU A N 1
ATOM 2837 C CA . LEU A 1 196 ? 10.037 40.228 4.454 1.00 15.02 196 LEU A CA 1
ATOM 2838 C C . LEU A 1 196 ? 9.096 41.121 3.653 1.00 15.67 196 LEU A C 1
ATOM 2839 O O . LEU A 1 196 ? 8.051 41.525 4.160 1.00 15.18 196 LEU A O 1
ATOM 2855 N N . HIS A 1 197 ? 9.424 41.386 2.389 1.00 15.68 197 HIS A N 1
ATOM 2856 C CA . HIS A 1 197 ? 8.501 42.122 1.528 1.00 18.54 197 HIS A CA 1
ATOM 2857 C C . HIS A 1 197 ? 7.213 41.344 1.314 1.00 18.22 197 HIS A C 1
ATOM 2858 O O . HIS A 1 197 ? 6.116 41.912 1.368 1.00 21.65 197 HIS A O 1
ATOM 2872 N N . THR A 1 198 ? 7.323 40.036 1.095 1.00 18.35 198 THR A N 1
ATOM 2873 C CA . THR A 1 198 ? 6.146 39.172 1.025 1.00 15.50 198 THR A CA 1
ATOM 2874 C C . THR A 1 198 ? 5.309 39.235 2.293 1.00 16.84 198 THR A C 1
ATOM 2875 O O . THR A 1 198 ? 4.078 39.193 2.219 1.00 14.88 198 THR A O 1
ATOM 2886 N N . VAL A 1 199 ? 5.942 39.305 3.476 1.00 14.10 199 VAL A N 1
ATOM 2887 C CA . VAL A 1 199 ? 5.172 39.459 4.706 1.00 13.89 199 VAL A CA 1
ATOM 2888 C C . VAL A 1 199 ? 4.425 40.785 4.667 1.00 15.38 199 VAL A C 1
ATOM 2889 O O . VAL A 1 199 ? 3.228 40.860 4.969 1.00 17.20 199 VAL A O 1
ATOM 2902 N N . TRP A 1 200 ? 5.121 41.838 4.250 1.00 16.36 200 TRP A N 1
ATOM 2903 C CA . TRP A 1 200 ? 4.557 43.181 4.316 1.00 18.06 200 TRP A CA 1
ATOM 2904 C C . TRP A 1 200 ? 3.326 43.320 3.430 1.00 21.40 200 TRP A C 1
ATOM 2905 O O . TRP A 1 200 ? 2.386 44.052 3.778 1.00 23.66 200 TRP A O 1
ATOM 2926 N N . THR A 1 201 ? 3.317 42.634 2.289 1.00 18.91 201 THR A N 1
ATOM 2927 C CA . THR A 1 201 ? 2.211 42.691 1.338 1.00 22.77 201 THR A CA 1
ATOM 2928 C C . THR A 1 201 ? 1.101 41.700 1.626 1.00 23.05 201 THR A C 1
ATOM 2929 O O . THR A 1 201 ? 0.108 41.705 0.902 1.00 23.68 201 THR A O 1
ATOM 2940 N N . SER A 1 202 ? 1.225 40.866 2.663 1.00 17.65 202 SER A N 1
ATOM 2941 C CA . SER A 1 202 ? 0.187 39.910 3.008 1.00 20.16 202 SER A CA 1
ATOM 2942 C C . SER A 1 202 ? -1.080 40.639 3.481 1.00 24.75 202 SER A C 1
ATOM 2943 O O . SER A 1 202 ? -0.993 41.677 4.151 1.00 21.16 202 SER A O 1
ATOM 2951 N N . PRO A 1 203 ? -2.268 40.116 3.154 1.00 26.28 203 PRO A N 1
ATOM 2952 C CA . PRO A 1 203 ? -3.503 40.757 3.635 1.00 25.66 203 PRO A CA 1
ATOM 2953 C C . PRO A 1 203 ? -3.512 40.892 5.149 1.00 28.45 203 PRO A C 1
ATOM 2954 O O . PRO A 1 203 ? -3.260 39.933 5.891 1.00 22.65 203 PRO A O 1
ATOM 2965 N N . GLY A 1 204 ? -3.768 42.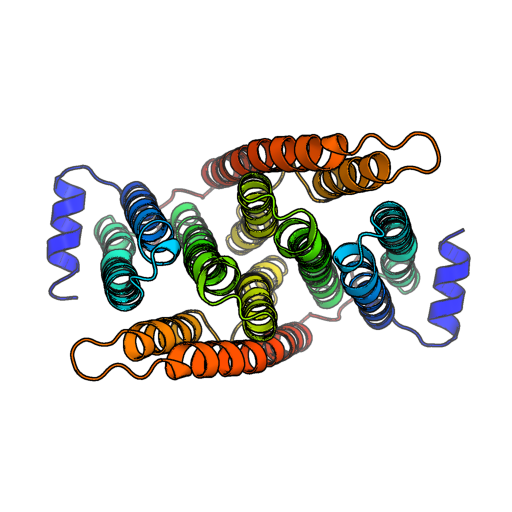113 5.597 1.00 23.52 204 GLY A N 1
ATOM 2966 C CA . GLY A 1 204 ? -3.879 42.405 7.009 1.00 24.76 204 GLY A CA 1
ATOM 2967 C C . GLY A 1 204 ? -2.571 42.759 7.675 1.00 22.05 204 GLY A C 1
ATOM 2968 O O . GLY A 1 204 ? -2.567 43.041 8.875 1.00 25.39 204 GLY A O 1
ATOM 2972 N N . ALA A 1 205 ? -1.472 42.798 6.925 1.00 18.04 205 ALA A N 1
ATOM 2973 C CA . ALA A 1 205 ? -0.149 42.869 7.535 1.00 19.77 205 ALA A CA 1
ATOM 2974 C C . ALA A 1 205 ? 0.092 44.182 8.273 1.00 20.84 205 ALA A C 1
ATOM 2975 O O . ALA A 1 205 ? 0.906 44.223 9.203 1.00 17.28 205 ALA A O 1
ATOM 2982 N N . ILE A 1 206 ? -0.590 45.268 7.892 1.00 16.82 206 ILE A N 1
ATOM 2983 C CA . ILE A 1 206 ? -0.300 46.562 8.493 1.00 20.52 206 ILE A CA 1
ATOM 2984 C C . ILE A 1 206 ? -1.492 47.141 9.258 1.00 20.89 206 ILE A C 1
ATOM 2985 O O . ILE A 1 206 ? -1.427 48.283 9.709 1.00 25.66 206 ILE A O 1
ATOM 3001 N N . ASP A 1 207 ? -2.552 46.367 9.468 1.00 20.21 207 ASP A N 1
ATOM 3002 C CA . ASP A 1 207 ? -3.605 46.779 10.399 1.00 21.36 207 ASP A CA 1
ATOM 3003 C C . ASP A 1 207 ? -3.070 46.796 11.825 1.00 24.52 207 ASP A C 1
ATOM 3004 O O . ASP A 1 207 ? -2.369 45.873 12.259 1.00 21.48 207 ASP A O 1
ATOM 3013 N N . ARG A 1 208 ? -3.437 47.829 12.571 1.00 21.36 208 ARG A N 1
ATOM 3014 C CA . ARG A 1 208 ? -2.978 47.973 13.939 1.00 21.76 208 ARG A CA 1
ATOM 3015 C C . ARG A 1 208 ? -3.845 47.163 14.890 1.00 23.68 208 ARG A C 1
ATOM 3016 O O . ARG A 1 208 ? -5.038 46.939 14.654 1.00 23.23 208 ARG A O 1
ATOM 3037 N N . MET A 1 209 ? -3.211 46.689 15.954 1.00 22.35 209 MET A N 1
ATOM 3038 C CA . MET A 1 209 ? -3.834 45.796 16.911 1.00 23.82 209 MET A CA 1
ATOM 3039 C C . MET A 1 209 ? -3.185 46.052 18.259 1.00 25.09 209 MET A C 1
ATOM 3040 O O . MET A 1 209 ? -2.042 46.516 18.340 1.00 24.51 209 MET A O 1
ATOM 3054 N N . ALA A 1 210 ? -3.922 45.775 19.318 1.00 30.96 210 ALA A N 1
ATOM 3055 C CA . ALA A 1 210 ? -3.306 45.819 20.633 1.00 37.32 210 ALA A CA 1
ATOM 3056 C C . ALA A 1 210 ? -2.147 44.829 20.688 1.00 36.62 210 ALA A C 1
ATOM 3057 O O . ALA A 1 210 ? -2.202 43.747 20.097 1.00 40.06 210 ALA A O 1
ATOM 3064 N N . ILE A 1 211 ? -1.073 45.231 21.360 1.00 49.42 211 ILE A N 1
ATOM 3065 C CA . ILE A 1 211 ? 0.096 44.380 21.552 1.00 50.66 211 ILE A CA 1
ATOM 3066 C C . ILE A 1 211 ? -0.150 43.499 22.766 1.00 45.96 211 ILE A C 1
ATOM 3067 O O . ILE A 1 211 ? -0.406 44.012 23.859 1.00 45.57 211 ILE A O 1
ATOM 3083 N N . ILE B 1 15 ? 9.642 57.467 30.769 1.00 41.99 15 ILE B N 1
ATOM 3084 C CA . ILE B 1 15 ? 10.763 57.904 29.934 1.00 52.04 15 ILE B CA 1
ATOM 3085 C C . ILE B 1 15 ? 10.606 57.516 28.459 1.00 41.84 15 ILE B C 1
ATOM 3086 O O . ILE B 1 15 ? 10.848 58.336 27.576 1.00 38.30 15 ILE B O 1
ATOM 3101 N N . THR B 1 16 ? 10.243 56.262 28.181 1.00 41.95 16 THR B N 1
ATOM 3102 C CA . THR B 1 16 ? 10.139 55.834 26.788 1.00 47.74 16 THR B CA 1
ATOM 3103 C C . THR B 1 16 ? 8.989 56.536 26.069 1.00 39.73 16 THR B C 1
ATOM 3104 O O . THR B 1 16 ? 9.095 56.838 24.872 1.00 33.01 16 THR B O 1
ATOM 3115 N N . THR B 1 17 ? 7.909 56.824 26.786 1.00 35.74 17 THR B N 1
ATOM 3116 C CA . THR B 1 17 ? 6.727 57.420 26.168 1.00 37.00 17 THR B CA 1
ATOM 3117 C C . THR B 1 17 ? 7.012 58.772 25.524 1.00 37.11 17 THR B C 1
ATOM 3118 O O . THR B 1 17 ? 6.637 58.962 24.356 1.00 30.93 17 THR B O 1
ATOM 3129 N N . PRO B 1 18 ? 7.652 59.735 26.192 1.00 36.64 18 PRO B N 1
ATOM 3130 C CA . PRO B 1 18 ? 7.952 61.006 25.505 1.00 32.42 18 PRO B CA 1
ATOM 3131 C C . PRO B 1 18 ? 8.951 60.860 24.372 1.00 26.95 18 PRO B C 1
ATOM 3132 O O . PRO B 1 18 ? 8.848 61.587 23.375 1.00 25.29 18 PRO B O 1
ATOM 3143 N N . ILE B 1 19 ? 9.912 59.944 24.489 1.00 25.43 19 ILE B N 1
ATOM 3144 C CA . ILE B 1 19 ? 10.855 59.709 23.398 1.00 24.44 19 ILE B CA 1
ATOM 3145 C C . ILE B 1 19 ? 10.132 59.122 22.200 1.00 22.40 19 ILE B C 1
ATOM 3146 O O . ILE B 1 19 ? 10.354 59.547 21.057 1.00 20.58 19 ILE B O 1
ATOM 3162 N N . ALA B 1 20 ? 9.300 58.099 22.445 1.00 22.66 20 ALA B N 1
ATOM 3163 C CA . ALA B 1 20 ? 8.539 57.469 21.380 1.00 23.02 20 ALA B CA 1
ATOM 3164 C C . ALA B 1 20 ? 7.700 58.501 20.644 1.00 23.19 20 ALA B C 1
ATOM 3165 O O . ALA B 1 20 ? 7.656 58.518 19.411 1.00 18.07 20 ALA B O 1
ATOM 3172 N N . ARG B 1 21 ? 7.015 59.366 21.395 1.00 20.26 21 ARG B N 1
ATOM 3173 C CA . ARG B 1 21 ? 6.189 60.390 20.766 1.00 22.01 21 ARG B CA 1
ATOM 3174 C C . ARG B 1 21 ? 7.029 61.350 19.940 1.00 20.92 21 ARG B C 1
ATOM 3175 O O . ARG B 1 21 ? 6.625 61.741 18.838 1.00 19.36 21 ARG B O 1
ATOM 3196 N N . GLY B 1 22 ? 8.200 61.738 20.444 1.00 19.71 22 GLY B N 1
ATOM 3197 C CA . GLY B 1 22 ? 9.078 62.596 19.669 1.00 19.71 22 GLY B CA 1
ATOM 3198 C C . GLY B 1 22 ? 9.553 61.963 18.377 1.00 21.57 22 GLY B C 1
ATOM 3199 O O . GLY B 1 22 ? 9.765 62.659 17.371 1.00 17.85 22 GLY B O 1
ATOM 3203 N N . LEU B 1 23 ? 9.734 60.634 18.380 1.00 15.79 23 LEU B N 1
ATOM 3204 C CA . LEU B 1 23 ? 10.126 59.941 17.164 1.00 16.36 23 LEU B CA 1
ATOM 3205 C C . LEU B 1 23 ? 8.959 59.862 16.197 1.00 14.46 23 LEU B C 1
ATOM 3206 O O . LEU B 1 23 ? 9.140 60.042 14.988 1.00 18.71 23 LEU B O 1
ATOM 3222 N N . LEU B 1 24 ? 7.754 59.584 16.702 1.00 17.34 24 LEU B N 1
ATOM 3223 C CA . LEU B 1 24 ? 6.584 59.612 15.824 1.00 16.29 24 LEU B CA 1
ATOM 3224 C C . LEU B 1 24 ? 6.403 60.989 15.221 1.00 18.04 24 LEU B C 1
ATOM 3225 O O . LEU B 1 24 ? 6.008 61.127 14.059 1.00 20.42 24 LEU B O 1
ATOM 3241 N N . ARG B 1 25 ? 6.691 62.016 16.016 1.00 15.84 25 ARG B N 1
ATOM 3242 C CA . ARG B 1 25 ? 6.477 63.396 15.604 1.00 22.04 25 ARG B CA 1
ATOM 3243 C C . ARG B 1 25 ? 7.349 63.765 14.429 1.00 21.97 25 ARG B C 1
ATOM 3244 O O . ARG B 1 25 ? 6.917 64.539 13.573 1.00 24.35 25 ARG B O 1
ATOM 3265 N N . VAL B 1 26 ? 8.562 63.204 14.337 1.00 20.56 26 VAL B N 1
ATOM 3266 C CA . VAL B 1 26 ? 9.397 63.499 13.177 1.00 20.49 26 VAL B CA 1
ATOM 3267 C C . VAL B 1 26 ? 9.191 62.466 12.075 1.00 19.97 26 VAL B C 1
ATOM 3268 O O . VAL B 1 26 ? 9.967 62.404 11.116 1.00 27.36 26 VAL B O 1
ATOM 3281 N N . GLY B 1 27 ? 8.124 61.698 12.154 1.00 19.17 27 GLY B N 1
ATOM 3282 C CA . GLY B 1 27 ? 7.760 60.845 11.043 1.00 21.05 27 GLY B CA 1
ATOM 3283 C C . GLY B 1 27 ? 8.458 59.496 10.999 1.00 28.30 27 GLY B C 1
ATOM 3284 O O . GLY B 1 27 ? 8.321 58.773 10.004 1.00 20.84 27 GLY B O 1
ATOM 3288 N N . LEU B 1 28 ? 9.216 59.142 12.027 1.00 19.55 28 LEU B N 1
ATOM 3289 C CA . LEU B 1 28 ? 9.710 57.776 12.125 1.00 20.51 28 LEU B CA 1
ATOM 3290 C C . LEU B 1 28 ? 8.566 56.828 12.461 1.00 20.37 28 LEU B C 1
ATOM 3291 O O . LEU B 1 28 ? 7.591 57.201 13.115 1.00 18.12 28 LEU B O 1
ATOM 3307 N N . THR B 1 29 ? 8.660 55.609 11.956 1.00 22.33 29 THR B N 1
ATOM 3308 C CA . THR B 1 29 ? 7.690 54.575 12.257 1.00 21.31 29 THR B CA 1
ATOM 3309 C C . THR B 1 29 ? 8.335 53.512 13.134 1.00 19.32 29 THR B C 1
ATOM 3310 O O . THR B 1 29 ? 9.565 53.381 13.164 1.00 18.44 29 THR B O 1
ATOM 3321 N N . PRO B 1 30 ? 7.542 52.734 13.866 1.00 17.38 30 PRO B N 1
ATOM 3322 C CA . PRO B 1 30 ? 8.140 51.612 14.599 1.00 17.30 30 PRO B CA 1
ATOM 3323 C C . PRO B 1 30 ? 9.025 50.738 13.704 1.00 15.40 30 PRO B C 1
ATOM 3324 O O . PRO B 1 30 ? 10.120 50.367 14.119 1.00 14.63 30 PRO B O 1
ATOM 3335 N N . ASP B 1 31 ? 8.602 50.436 12.476 1.00 14.84 31 ASP B N 1
ATOM 3336 C CA . ASP B 1 31 ? 9.382 49.537 11.610 1.00 14.13 31 ASP B CA 1
ATOM 3337 C C . ASP B 1 31 ? 10.776 50.091 11.294 1.00 17.24 31 ASP B C 1
ATOM 3338 O O . ASP B 1 31 ? 11.770 49.346 11.299 1.00 16.36 31 ASP B O 1
ATOM 3347 N N . VAL B 1 32 ? 10.888 51.397 11.013 1.00 13.37 32 VAL B N 1
ATOM 3348 C CA . VAL B 1 32 ? 12.194 51.995 10.755 1.00 15.81 32 VAL B CA 1
ATOM 3349 C C . VAL B 1 32 ? 13.080 51.950 11.997 1.00 17.75 32 VAL B C 1
ATOM 3350 O O . VAL B 1 32 ? 14.285 51.672 11.907 1.00 19.12 32 VAL B O 1
ATOM 3363 N N . VAL B 1 33 ? 12.517 52.242 13.162 1.00 14.70 33 VAL B N 1
ATOM 3364 C CA . VAL B 1 33 ? 13.288 52.207 14.402 1.00 15.54 33 VAL B CA 1
ATOM 3365 C C . VAL B 1 33 ? 13.755 50.777 14.726 1.00 15.99 33 VAL B C 1
ATOM 3366 O O . VAL B 1 33 ? 14.873 50.579 15.201 1.00 13.31 33 VAL B O 1
ATOM 3379 N N . THR B 1 34 ? 12.899 49.775 14.521 1.00 16.00 34 THR B N 1
ATOM 3380 C CA . THR B 1 34 ? 13.326 48.375 14.632 1.00 13.56 34 THR B CA 1
ATOM 3381 C C . THR B 1 34 ? 14.576 48.115 13.802 1.00 14.84 34 THR B C 1
ATOM 3382 O O . THR B 1 34 ? 15.581 47.574 14.294 1.00 17.92 34 THR B O 1
ATOM 3393 N N . ILE B 1 35 ? 14.528 48.498 12.534 1.00 14.12 35 ILE B N 1
ATOM 3394 C CA . ILE B 1 35 ? 15.637 48.248 11.622 1.00 17.70 35 ILE B CA 1
ATOM 3395 C C . ILE B 1 35 ? 16.881 49.034 12.030 1.00 18.50 35 ILE B C 1
ATOM 3396 O O . ILE B 1 35 ? 18.005 48.521 11.972 1.00 15.99 35 ILE B O 1
ATOM 3412 N N . LEU B 1 36 ? 16.714 50.283 12.469 1.00 17.55 36 LEU B N 1
ATOM 3413 C CA . LEU B 1 36 ? 17.875 51.089 12.783 1.00 17.76 36 LEU B CA 1
ATOM 3414 C C . LEU B 1 36 ? 18.571 50.548 14.016 1.00 15.48 36 LEU B C 1
ATOM 3415 O O . LEU B 1 36 ? 19.803 50.463 14.047 1.00 19.33 36 LEU B O 1
ATOM 3431 N N . GLY B 1 37 ? 17.800 50.180 15.039 1.00 14.08 37 GLY B N 1
ATOM 3432 C CA . GLY B 1 37 ? 18.392 49.617 16.245 1.00 17.57 37 GLY B CA 1
ATOM 3433 C C . GLY B 1 37 ? 19.087 48.298 15.969 1.00 17.09 37 GLY B C 1
ATOM 3434 O O . GLY B 1 37 ? 20.155 48.013 16.529 1.00 15.64 37 GLY B O 1
ATOM 3438 N N . THR B 1 38 ? 18.487 47.476 15.105 1.00 16.68 38 THR B N 1
ATOM 3439 C CA . THR B 1 38 ? 19.089 46.192 14.770 1.00 14.14 38 THR B CA 1
ATOM 3440 C C . THR B 1 38 ? 20.370 46.394 13.992 1.00 15.08 38 THR B C 1
ATOM 3441 O O . THR B 1 38 ? 21.374 45.726 14.255 1.00 13.64 38 THR B O 1
ATOM 3452 N N . THR B 1 39 ? 20.361 47.322 13.040 1.00 13.76 39 THR B N 1
ATOM 3453 C CA . THR B 1 39 ? 21.571 47.609 12.286 1.00 14.34 39 THR B CA 1
ATOM 3454 C C . THR B 1 39 ? 22.695 48.057 13.200 1.00 17.13 39 THR B C 1
ATOM 3455 O O . THR B 1 39 ? 23.846 47.627 13.041 1.00 15.13 39 THR B O 1
ATOM 3466 N N . ALA B 1 40 ? 22.382 48.928 14.169 1.00 15.77 40 ALA B N 1
ATOM 3467 C CA . ALA B 1 40 ? 23.404 49.436 15.073 1.00 16.35 40 ALA B CA 1
ATOM 3468 C C . ALA B 1 40 ? 23.950 48.320 15.947 1.00 17.39 40 ALA B C 1
ATOM 3469 O O . ALA B 1 40 ? 25.156 48.240 16.183 1.00 17.38 40 ALA B O 1
ATOM 3476 N N A SER B 1 41 ? 23.065 47.459 16.460 0.40 16.31 41 SER B N 1
ATOM 3477 N N B SER B 1 41 ? 23.064 47.470 16.472 0.60 16.31 41 SER B N 1
ATOM 3478 C CA A SER B 1 41 ? 23.508 46.362 17.306 0.40 16.34 41 SER B CA 1
ATOM 3479 C CA B SER B 1 41 ? 23.513 46.367 17.300 0.60 16.32 41 SER B CA 1
ATOM 3480 C C A SER B 1 41 ? 24.377 45.388 16.526 0.40 15.58 41 SER B C 1
ATOM 3481 C C B SER B 1 41 ? 24.416 45.443 16.498 0.60 15.62 41 SER B C 1
ATOM 3482 O O A SER B 1 41 ? 25.404 44.924 17.029 0.40 16.28 41 SER B O 1
ATOM 3483 O O B SER B 1 41 ? 25.526 45.118 16.927 0.60 16.26 41 SER B O 1
ATOM 3498 N N . VAL B 1 42 ? 23.993 45.084 15.285 1.00 13.45 42 VAL B N 1
ATOM 3499 C CA . VAL B 1 42 ? 24.794 44.201 14.444 1.00 12.56 42 VAL B CA 1
ATOM 3500 C C . VAL B 1 42 ? 26.155 44.824 14.154 1.00 14.55 42 VAL B C 1
ATOM 3501 O O . VAL B 1 42 ? 27.196 44.172 14.275 1.00 12.77 42 VAL B O 1
ATOM 3515 N N . ALA B 1 43 ? 26.170 46.098 13.757 1.00 13.94 43 ALA B N 1
ATOM 3516 C CA . ALA B 1 43 ? 27.439 46.778 13.512 1.00 15.93 43 ALA B CA 1
ATOM 3517 C C . ALA B 1 43 ? 28.313 46.770 14.751 1.00 14.21 43 ALA B C 1
ATOM 3518 O O . ALA B 1 43 ? 29.529 46.588 14.659 1.00 14.49 43 ALA B O 1
ATOM 3525 N N . GLY B 1 44 ? 27.712 46.981 15.920 1.00 17.07 44 GLY B N 1
ATOM 3526 C CA . GLY B 1 44 ? 28.486 46.971 17.147 1.00 14.93 44 GLY B CA 1
ATOM 3527 C C . GLY B 1 44 ? 29.085 45.613 17.428 1.00 16.00 44 GLY B C 1
ATOM 3528 O O . GLY B 1 44 ? 30.285 45.492 17.702 1.00 17.82 44 GLY B O 1
ATOM 3532 N N . ALA B 1 45 ? 28.264 44.567 17.323 1.00 12.04 45 ALA B N 1
ATOM 3533 C CA . ALA B 1 45 ? 28.749 43.226 17.605 1.00 10.99 45 ALA B CA 1
ATOM 3534 C C . ALA B 1 45 ? 29.820 42.810 16.611 1.00 11.51 45 ALA B C 1
ATOM 3535 O O . ALA B 1 45 ? 30.809 42.184 16.991 1.00 12.22 45 ALA B O 1
ATOM 3542 N N . LEU B 1 46 ? 29.638 43.128 15.331 1.00 11.42 46 LEU B N 1
ATOM 3543 C CA . LEU B 1 46 ? 30.596 42.646 14.335 1.00 10.45 46 LEU B CA 1
ATOM 3544 C C . LEU B 1 46 ? 31.850 43.488 14.264 1.00 15.59 46 LEU B C 1
ATOM 3545 O O . LEU B 1 46 ? 32.817 43.067 13.614 1.00 15.55 46 LEU B O 1
ATOM 3561 N N . THR B 1 47 ? 31.846 44.668 14.881 1.00 14.65 47 THR B N 1
ATOM 3562 C CA . THR B 1 47 ? 33.035 45.503 14.958 1.00 1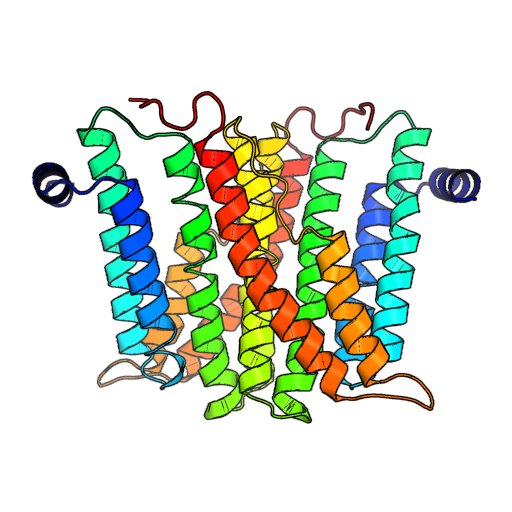4.67 47 THR B CA 1
ATOM 3563 C C . THR B 1 47 ? 33.839 45.200 16.210 1.00 15.80 47 THR B C 1
ATOM 3564 O O . THR B 1 47 ? 35.065 45.035 16.149 1.00 18.10 47 THR B O 1
ATOM 3575 N N . LEU B 1 48 ? 33.169 45.147 17.357 1.00 9.91 48 LEU B N 1
ATOM 3576 C CA . LEU B 1 48 ? 33.839 45.111 18.642 1.00 10.89 48 LEU B CA 1
ATOM 3577 C C . LEU B 1 48 ? 34.236 43.703 19.064 1.00 11.48 48 LEU B C 1
ATOM 3578 O O . LEU B 1 48 ? 35.354 43.506 19.540 1.00 10.82 48 LEU B O 1
ATOM 3594 N N . PHE B 1 49 ? 33.370 42.699 18.844 1.00 7.01 49 PHE B N 1
ATOM 3595 C CA . PHE B 1 49 ? 33.689 41.369 19.348 1.00 8.48 49 PHE B CA 1
ATOM 3596 C C . PHE B 1 49 ? 34.875 40.793 18.576 1.00 12.17 49 PHE B C 1
ATOM 3597 O O . P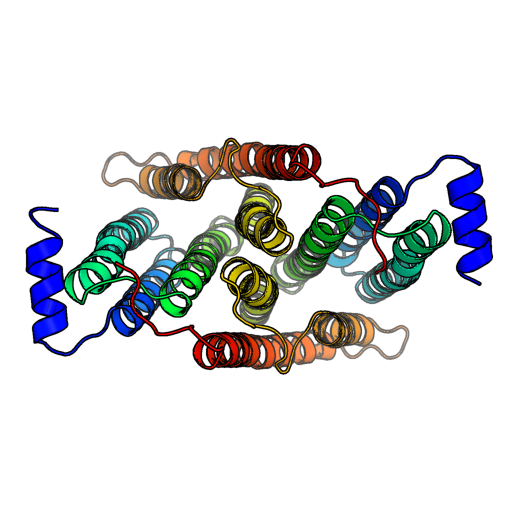HE B 1 49 ? 35.778 40.212 19.199 1.00 11.22 49 PHE B O 1
ATOM 3614 N N . PRO B 1 50 ? 34.946 40.916 17.246 1.00 9.54 50 PRO B N 1
ATOM 3615 C CA . PRO B 1 50 ? 36.092 40.309 16.548 1.00 9.80 50 PRO B CA 1
ATOM 3616 C C . PRO B 1 50 ? 37.418 40.925 16.906 1.00 17.24 50 PRO B C 1
ATOM 3617 O O . PRO B 1 50 ? 38.453 40.262 16.751 1.00 16.87 50 PRO B O 1
ATOM 3628 N N . MET B 1 51 ? 37.421 42.168 17.382 1.00 13.90 51 MET B N 1
ATOM 3629 C CA . MET B 1 51 ? 38.610 42.843 17.867 1.00 14.99 51 MET B CA 1
ATOM 3630 C C . MET B 1 51 ? 38.963 42.468 19.307 1.00 16.72 51 MET B C 1
ATOM 3631 O O . MET B 1 51 ? 39.970 42.950 19.823 1.00 14.58 51 MET B O 1
ATOM 3645 N N . GLY B 1 52 ? 38.153 41.666 19.978 1.00 11.37 52 GLY B N 1
ATOM 3646 C CA . GLY B 1 52 ? 38.450 41.328 21.353 1.00 14.12 52 GLY B CA 1
ATOM 3647 C C . GLY B 1 52 ? 37.978 42.339 22.371 1.00 13.33 52 GLY B C 1
ATOM 3648 O O . GLY B 1 52 ? 38.299 42.197 23.553 1.00 13.92 52 GLY B O 1
ATOM 3652 N N . LYS B 1 53 ? 37.183 43.326 21.957 1.00 13.83 53 LYS B N 1
ATOM 3653 C CA . LYS B 1 53 ? 36.629 44.340 22.858 1.00 13.65 53 LYS B CA 1
ATOM 3654 C C . LYS B 1 53 ? 35.278 43.843 23.370 1.00 11.96 53 LYS B C 1
ATOM 3655 O O . LYS B 1 53 ? 34.216 44.358 23.053 1.00 11.52 53 LYS B O 1
ATOM 3674 N N . LEU B 1 54 ? 35.348 42.787 24.176 1.00 11.22 54 LEU B N 1
ATOM 3675 C CA . LEU B 1 54 ? 34.138 42.072 24.579 1.00 12.00 54 LEU B CA 1
ATOM 3676 C C . LEU B 1 54 ? 33.319 42.831 25.621 1.00 13.65 54 LEU B C 1
ATOM 3677 O O . LEU B 1 54 ? 32.091 42.746 25.613 1.00 11.18 54 LEU B O 1
ATOM 3693 N N . PHE B 1 55 ? 33.957 43.562 26.536 1.00 12.67 55 PHE B N 1
ATOM 3694 C CA . PHE B 1 55 ? 33.181 44.365 27.476 1.00 12.97 55 PHE B CA 1
ATOM 3695 C C . PHE B 1 55 ? 32.477 45.520 26.767 1.00 12.97 55 PHE B C 1
ATOM 3696 O O . PHE B 1 55 ? 31.284 45.763 26.973 1.00 13.68 55 PHE B O 1
ATOM 3713 N N . ALA B 1 56 ? 33.190 46.217 25.886 1.00 13.75 56 ALA B N 1
ATOM 3714 C CA . ALA B 1 56 ? 32.555 47.273 25.110 1.00 14.42 56 ALA B CA 1
ATOM 3715 C C . ALA B 1 56 ? 31.437 46.714 24.247 1.00 13.16 56 ALA B C 1
ATOM 3716 O O . ALA B 1 56 ? 30.348 47.293 24.169 1.00 12.24 56 ALA B O 1
ATOM 3723 N N . GLY B 1 57 ? 31.691 45.584 23.588 1.00 13.57 57 GLY B N 1
ATOM 3724 C CA . GLY B 1 57 ? 30.672 44.976 22.766 1.00 12.75 57 GLY B CA 1
ATOM 3725 C C . GLY B 1 57 ? 29.431 44.617 23.547 1.00 13.19 57 GLY B C 1
ATOM 3726 O O . GLY B 1 57 ? 28.306 44.827 23.080 1.00 12.20 57 GLY B O 1
ATOM 3730 N N . ALA B 1 58 ? 29.616 44.032 24.729 1.00 14.50 58 ALA B N 1
ATOM 3731 C CA . ALA B 1 58 ? 28.477 43.675 25.561 1.00 12.64 58 ALA B CA 1
ATOM 3732 C C . ALA B 1 58 ? 27.706 44.915 25.981 1.00 12.67 58 ALA B C 1
ATOM 3733 O O . ALA B 1 58 ? 26.473 44.893 26.026 1.00 11.91 58 ALA B O 1
ATOM 3740 N N . CYS B 1 59 ? 28.417 46.003 26.313 1.00 13.59 59 CYS B N 1
ATOM 3741 C CA . CYS B 1 59 ? 27.733 47.246 26.680 1.00 14.18 59 CYS B CA 1
ATOM 3742 C C . CYS B 1 59 ? 26.919 47.795 25.511 1.00 13.87 59 CYS B C 1
ATOM 3743 O O . CYS B 1 59 ? 25.801 48.298 25.702 1.00 15.85 59 CYS B O 1
ATOM 3751 N N . VAL B 1 60 ? 27.455 47.714 24.292 1.00 13.76 60 VAL B N 1
ATOM 3752 C CA . VAL B 1 60 ? 26.727 48.229 23.126 1.00 12.67 60 VAL B CA 1
ATOM 3753 C C . VAL B 1 60 ? 25.487 47.391 22.873 1.00 14.31 60 VAL B C 1
ATOM 3754 O O . VAL B 1 60 ? 24.400 47.919 22.615 1.00 15.67 60 VAL B O 1
ATOM 3767 N N . VAL B 1 61 ? 25.633 46.064 22.897 1.00 15.31 61 VAL B N 1
ATOM 3768 C CA . VAL B 1 61 ? 24.474 45.206 22.713 1.00 15.66 61 VAL B CA 1
ATOM 3769 C C . VAL B 1 61 ? 23.414 45.489 23.774 1.00 15.13 61 VAL B C 1
ATOM 3770 O O . VAL B 1 61 ? 22.220 45.546 23.462 1.00 14.23 61 VAL B O 1
ATOM 3783 N N . TRP B 1 62 ? 23.815 45.637 25.043 1.00 14.50 62 TRP B N 1
ATOM 3784 C CA . TRP B 1 62 ? 22.820 45.907 26.075 1.00 16.14 62 TRP B CA 1
ATOM 3785 C C . TRP B 1 62 ? 22.149 47.249 25.816 1.00 17.65 62 TRP B C 1
ATOM 3786 O O . TRP B 1 62 ? 20.928 47.396 25.990 1.00 17.25 62 TRP B O 1
ATOM 3807 N N . PHE B 1 63 ? 22.931 48.238 25.393 1.00 14.70 63 PHE B N 1
ATOM 3808 C CA . PHE B 1 63 ? 22.342 49.538 25.065 1.00 18.33 63 PHE B CA 1
ATOM 3809 C C . PHE B 1 63 ? 21.204 49.393 24.062 1.00 20.78 63 PHE B C 1
ATOM 3810 O O . PHE B 1 63 ? 20.139 50.005 24.227 1.00 19.58 63 PHE B O 1
ATOM 3827 N N . PHE B 1 64 ? 21.402 48.593 23.003 1.00 16.79 64 PHE B N 1
ATOM 3828 C CA . PHE B 1 64 ? 20.351 48.495 22.010 1.00 19.29 64 PHE B CA 1
ATOM 3829 C C . PHE B 1 64 ? 19.232 47.558 22.434 1.00 19.84 64 PHE B C 1
ATOM 3830 O O . PHE B 1 64 ? 18.126 47.649 21.894 1.00 18.59 64 PHE B O 1
ATOM 3847 N N . VAL B 1 65 ? 19.460 46.717 23.444 1.00 16.66 65 VAL B N 1
ATOM 3848 C CA . VAL B 1 65 ? 18.341 46.070 24.116 1.00 19.19 65 VAL B CA 1
ATOM 3849 C C . VAL B 1 65 ? 17.437 47.124 24.754 1.00 23.58 65 VAL B C 1
ATOM 3850 O O . VAL B 1 65 ? 16.207 47.065 24.637 1.00 26.36 65 VAL B O 1
ATOM 3863 N N . LEU B 1 66 ? 18.034 48.104 25.435 1.00 19.89 66 LEU B N 1
ATOM 3864 C CA . LEU B 1 66 ? 17.262 49.199 26.018 1.00 26.82 66 LEU B CA 1
ATOM 3865 C C . LEU B 1 66 ? 16.565 50.014 24.935 1.00 26.01 66 LEU B C 1
ATOM 3866 O O . LEU B 1 66 ? 15.374 50.334 25.048 1.00 26.60 66 LEU B O 1
ATOM 3882 N N . PHE B 1 67 ? 17.305 50.351 23.872 1.00 22.85 67 PHE B N 1
ATOM 3883 C CA . PHE B 1 67 ? 16.754 51.056 22.713 1.00 20.86 67 PHE B CA 1
ATOM 3884 C C . PHE B 1 67 ? 15.531 50.345 22.174 1.00 23.78 67 PHE B C 1
ATOM 3885 O O . PHE B 1 67 ? 14.558 50.985 21.752 1.00 21.33 67 PHE B O 1
ATOM 3902 N N . ASP B 1 68 ? 15.534 49.024 22.227 1.00 21.67 68 ASP B N 1
ATOM 3903 C CA . ASP B 1 68 ? 14.438 48.226 21.727 1.00 22.77 68 ASP B CA 1
ATOM 3904 C C . ASP B 1 68 ? 13.130 48.447 22.487 1.00 19.70 68 ASP B C 1
ATOM 3905 O O . ASP B 1 68 ? 12.115 47.894 22.079 1.00 24.19 68 ASP B O 1
ATOM 3914 N N . MET B 1 69 ? 13.114 49.206 23.576 1.00 23.97 69 MET B N 1
ATOM 3915 C CA . MET B 1 69 ? 11.839 49.580 24.191 1.00 23.97 69 MET B CA 1
ATOM 3916 C C . MET B 1 69 ? 11.070 50.614 23.360 1.00 23.06 69 MET B C 1
ATOM 3917 O O . MET B 1 69 ? 9.850 50.770 23.546 1.00 21.13 69 MET B O 1
ATOM 3931 N N . LEU B 1 70 ? 11.753 51.305 22.438 1.00 19.56 70 LEU B N 1
ATOM 3932 C CA . LEU B 1 70 ? 11.160 52.457 21.763 1.00 17.72 70 LEU B CA 1
ATOM 3933 C C . LEU B 1 70 ? 10.220 52.042 20.641 1.00 19.92 70 LEU B C 1
ATOM 3934 O O . LEU B 1 70 ? 9.181 52.674 20.437 1.00 15.28 70 LEU B O 1
ATOM 3950 N N . ASP B 1 71 ? 10.552 50.993 19.888 1.00 17.94 71 ASP B N 1
ATOM 3951 C CA . ASP B 1 71 ? 9.686 50.638 18.769 1.00 15.34 71 ASP B CA 1
ATOM 3952 C C . ASP B 1 71 ? 8.331 50.113 19.236 1.00 17.95 71 ASP B C 1
ATOM 3953 O O . ASP B 1 71 ? 7.294 50.474 18.661 1.00 16.14 71 ASP B O 1
ATOM 3962 N N . GLY B 1 72 ? 8.307 49.296 20.290 1.00 17.51 72 GLY B N 1
ATOM 3963 C CA . GLY B 1 72 ? 7.034 48.863 20.851 1.00 22.37 72 GLY B CA 1
ATOM 3964 C C . GLY B 1 72 ? 6.239 50.017 21.453 1.00 19.47 72 GLY B C 1
ATOM 3965 O O . GLY B 1 72 ? 5.021 50.095 21.288 1.00 18.21 72 GLY B O 1
ATOM 3969 N N . ALA B 1 73 ? 6.921 50.929 22.142 1.00 18.33 73 ALA B N 1
ATOM 3970 C CA . ALA B 1 73 ? 6.250 52.104 22.694 1.00 20.42 73 ALA B CA 1
ATOM 3971 C C . ALA B 1 73 ? 5.657 52.977 21.577 1.00 22.17 73 ALA B C 1
ATOM 3972 O O . ALA B 1 73 ? 4.514 53.449 21.683 1.00 20.91 73 ALA B O 1
ATOM 3979 N N . MET B 1 74 ? 6.423 53.203 20.507 1.00 16.94 74 MET B N 1
ATOM 3980 C CA . MET B 1 74 ? 5.911 53.937 19.357 1.00 15.02 74 MET B CA 1
ATOM 3981 C C . MET B 1 74 ? 4.673 53.265 18.792 1.00 22.04 74 MET B C 1
ATOM 3982 O O . MET B 1 74 ? 3.674 53.933 18.487 1.00 17.83 74 MET B O 1
ATOM 3996 N N . ALA B 1 75 ? 4.713 51.933 18.655 1.00 14.41 75 ALA B N 1
ATOM 3997 C CA . ALA B 1 75 ? 3.580 51.204 18.096 1.00 19.88 75 ALA B CA 1
ATOM 3998 C C . ALA B 1 75 ? 2.346 51.325 18.992 1.00 20.31 75 ALA B C 1
ATOM 3999 O O . ALA B 1 75 ? 1.240 51.547 18.496 1.00 22.68 75 ALA B O 1
ATOM 4006 N N . ARG B 1 76 ? 2.506 51.180 20.303 1.00 17.73 76 ARG B N 1
ATOM 4007 C CA . ARG B 1 76 ? 1.350 51.297 21.192 1.00 20.46 76 ARG B CA 1
ATOM 4008 C C . ARG B 1 76 ? 0.720 52.686 21.115 1.00 24.04 76 ARG B C 1
ATOM 4009 O O . ARG B 1 76 ? -0.510 52.819 21.085 1.00 23.44 76 ARG B O 1
ATOM 4030 N N . GLU B 1 77 ? 1.550 53.730 21.047 1.00 22.03 77 GLU B N 1
ATOM 4031 C CA . GLU B 1 77 ? 1.034 55.093 21.096 1.00 27.22 77 GLU B CA 1
ATOM 4032 C C . GLU B 1 77 ? 0.178 55.420 19.882 1.00 25.21 77 GLU B C 1
ATOM 4033 O O . GLU B 1 77 ? -0.862 56.082 20.012 1.00 32.44 77 GLU B O 1
ATOM 4045 N N . ARG B 1 78 ? 0.574 54.973 18.695 1.00 22.17 78 ARG B N 1
ATOM 4046 C CA . ARG B 1 78 ? -0.145 55.355 17.489 1.00 22.76 78 ARG B CA 1
ATOM 4047 C C . ARG B 1 78 ? -1.336 54.458 17.198 1.00 22.81 78 ARG B C 1
ATOM 4048 O O . ARG B 1 78 ? -1.898 54.526 16.097 1.00 21.71 78 ARG B O 1
ATOM 4069 N N . GLY B 1 79 ? -1.733 53.635 18.162 1.00 22.27 79 GLY B N 1
ATOM 4070 C CA . GLY B 1 79 ? -2.927 52.829 18.071 1.00 25.07 79 GLY B CA 1
ATOM 4071 C C . GLY B 1 79 ? -2.700 51.339 18.002 1.00 23.65 79 GLY B C 1
ATOM 4072 O O . GLY B 1 79 ? -3.690 50.596 17.984 1.00 24.09 79 GLY B O 1
ATOM 4076 N N . GLY B 1 80 ? -1.461 50.866 17.926 1.00 19.83 80 GLY B N 1
ATOM 4077 C CA . GLY B 1 80 ? -1.195 49.443 18.067 1.00 22.87 80 GLY B CA 1
ATOM 4078 C C . GLY B 1 80 ? -0.090 48.958 17.151 1.00 19.03 80 GLY B C 1
ATOM 4079 O O . GLY B 1 80 ? 0.308 49.619 16.196 1.00 23.03 80 GLY B O 1
ATOM 4083 N N . GLY B 1 81 ? 0.438 47.778 17.475 1.00 21.07 81 GLY B N 1
ATOM 4084 C CA . GLY B 1 81 ? 1.421 47.148 16.618 1.00 20.63 81 GLY B CA 1
ATOM 4085 C C . GLY B 1 81 ? 0.752 46.561 15.395 1.00 19.12 81 GLY B C 1
ATOM 4086 O O . GLY B 1 81 ? -0.476 46.509 15.295 1.00 19.04 81 GLY B O 1
ATOM 4090 N N . THR B 1 82 ? 1.576 46.097 14.461 1.00 17.24 82 THR B N 1
ATOM 4091 C CA . THR B 1 82 ? 1.087 45.426 13.265 1.00 16.29 82 THR B CA 1
ATOM 4092 C C . THR B 1 82 ? 1.655 44.011 13.211 1.00 17.76 82 THR B C 1
ATOM 4093 O O . THR B 1 82 ? 2.672 43.703 13.841 1.00 15.30 82 THR B O 1
ATOM 4104 N N . ARG B 1 83 ? 0.985 43.149 12.451 1.00 18.22 83 ARG B N 1
ATOM 4105 C CA . ARG B 1 83 ? 1.500 41.795 12.270 1.00 14.57 83 ARG B CA 1
ATOM 4106 C C . ARG B 1 83 ? 2.836 41.814 11.552 1.00 13.07 83 ARG B C 1
ATOM 4107 O O . ARG B 1 83 ? 3.777 41.127 11.978 1.00 18.42 83 ARG B O 1
ATOM 4128 N N . PHE B 1 84 ? 2.982 42.634 10.499 1.00 15.05 84 PHE B N 1
ATOM 4129 C CA . PHE B 1 84 ? 4.291 42.794 9.880 1.00 14.70 84 PHE B CA 1
ATOM 4130 C C . PHE B 1 84 ? 5.324 43.260 10.898 1.00 15.67 84 PHE B C 1
ATOM 4131 O O . PHE B 1 84 ? 6.444 42.742 10.935 1.00 14.05 84 PHE B O 1
ATOM 4148 N N . GLY B 1 85 ? 4.961 44.232 11.739 1.00 15.98 85 GLY B N 1
ATOM 4149 C CA . GLY B 1 85 ? 5.901 44.745 12.722 1.00 14.86 85 GLY B CA 1
ATOM 4150 C C . GLY B 1 85 ? 6.361 43.672 13.687 1.00 14.80 85 GLY B C 1
ATOM 4151 O O . GLY B 1 85 ? 7.546 43.603 14.038 1.00 15.65 85 GLY B O 1
ATOM 4155 N N . ALA B 1 86 ? 5.443 42.804 14.097 1.00 12.47 86 ALA B N 1
ATOM 4156 C CA . ALA B 1 86 ? 5.785 41.707 14.999 1.00 14.04 86 ALA B CA 1
ATOM 4157 C C . ALA B 1 86 ? 6.743 40.732 14.333 1.00 13.56 86 ALA B C 1
ATOM 4158 O O . ALA B 1 86 ? 7.705 40.280 14.961 1.00 14.40 86 ALA B O 1
ATOM 4165 N N . VAL B 1 87 ? 6.462 40.372 13.075 1.00 13.44 87 VAL B N 1
ATOM 4166 C CA . VAL B 1 87 ? 7.323 39.465 12.306 1.00 11.14 87 VAL B CA 1
ATOM 4167 C C . VAL B 1 87 ? 8.704 40.082 12.085 1.00 15.96 87 VAL B C 1
ATOM 4168 O O . VAL B 1 87 ? 9.743 39.420 12.264 1.00 13.34 87 VAL B O 1
ATOM 4181 N N . LEU B 1 88 ? 8.740 41.357 11.684 1.00 12.70 88 LEU B N 1
ATOM 4182 C CA . LEU B 1 88 ? 9.995 42.083 11.512 1.00 12.08 88 LEU B CA 1
ATOM 4183 C C . LEU B 1 88 ? 10.794 42.146 12.802 1.00 14.81 88 LEU B C 1
ATOM 4184 O O . LEU B 1 88 ? 12.001 41.853 12.825 1.00 14.25 88 LEU B O 1
ATOM 4200 N N . ASP B 1 89 ? 10.128 42.479 13.903 1.00 12.81 89 ASP B N 1
ATOM 4201 C CA . ASP B 1 89 ? 10.814 42.590 15.166 1.00 15.77 89 ASP B CA 1
ATOM 4202 C C . ASP B 1 89 ? 11.433 41.251 15.562 1.00 17.05 89 ASP B C 1
ATOM 4203 O O . ASP B 1 89 ? 12.581 41.197 16.016 1.00 12.82 89 ASP B O 1
ATOM 4212 N N . ALA B 1 90 ? 10.700 40.156 15.357 1.00 13.36 90 ALA B N 1
ATOM 4213 C CA . ALA B 1 90 ? 11.212 38.850 15.774 1.00 14.30 90 ALA B CA 1
ATOM 4214 C C . ALA B 1 90 ? 12.327 38.388 14.842 1.00 13.72 90 ALA B C 1
ATOM 4215 O O . ALA B 1 90 ? 13.345 37.850 15.295 1.00 13.47 90 ALA B O 1
ATOM 4222 N N . THR B 1 91 ? 12.180 38.669 13.553 1.00 12.77 91 THR B N 1
ATOM 4223 C CA . THR B 1 91 ? 13.231 38.377 12.590 1.00 12.61 91 THR B CA 1
ATOM 4224 C C . THR B 1 91 ? 14.507 39.134 12.935 1.00 13.11 91 THR B C 1
ATOM 4225 O O . THR B 1 91 ? 15.607 38.569 12.882 1.00 12.79 91 THR B O 1
ATOM 4236 N N . CYS B 1 92 ? 14.387 40.392 13.331 1.00 11.48 92 CYS B N 1
ATOM 4237 C CA . CYS B 1 92 ? 15.575 41.176 13.668 1.00 12.06 92 CYS B CA 1
ATOM 4238 C C . CYS B 1 92 ? 16.257 40.633 14.918 1.00 11.65 92 CYS B C 1
ATOM 4239 O O . CYS B 1 92 ? 17.496 40.705 15.035 1.00 11.66 92 CYS B O 1
ATOM 4247 N N . ASP B 1 93 ? 15.467 40.136 15.883 1.00 13.48 93 ASP B N 1
ATOM 4248 C CA . ASP B 1 93 ? 16.013 39.436 17.043 1.00 15.27 93 ASP B CA 1
ATOM 4249 C C . ASP B 1 93 ? 16.932 38.285 16.618 1.00 13.82 93 ASP B C 1
ATOM 4250 O O . ASP B 1 93 ? 17.991 38.075 17.215 1.00 11.91 93 ASP B O 1
ATOM 4259 N N . ARG B 1 94 ? 16.539 37.511 15.600 1.00 11.66 94 ARG B N 1
ATOM 4260 C CA . ARG B 1 94 ? 17.386 36.400 15.151 1.00 14.17 94 ARG B CA 1
ATOM 4261 C C . ARG B 1 94 ? 18.674 36.910 14.526 1.00 13.02 94 ARG B C 1
ATOM 4262 O O . ARG B 1 94 ? 19.755 36.339 14.732 1.00 12.69 94 ARG B O 1
ATOM 4283 N N . ILE B 1 95 ? 18.565 37.952 13.712 1.00 11.29 95 ILE B N 1
ATOM 4284 C CA . ILE B 1 95 ? 19.736 38.547 13.075 1.00 10.94 95 ILE B CA 1
ATOM 4285 C C . ILE B 1 95 ? 20.680 39.078 14.132 1.00 12.02 95 ILE B C 1
ATOM 4286 O O . ILE B 1 95 ? 21.897 38.885 14.056 1.00 11.56 95 ILE B O 1
ATOM 4302 N N . SER B 1 96 ? 20.123 39.748 15.139 1.00 11.69 96 SER B N 1
ATOM 4303 C CA . SER B 1 96 ? 20.927 40.294 16.228 1.00 13.46 96 SER B CA 1
ATOM 4304 C C . SER B 1 96 ? 21.640 39.185 16.993 1.00 14.57 96 SER B C 1
ATOM 4305 O O . SER B 1 96 ? 22.850 39.277 17.255 1.00 16.05 96 SER B O 1
ATOM 4313 N N . ASP B 1 97 ? 20.899 38.142 17.394 1.00 13.43 97 ASP B N 1
ATOM 4314 C CA . ASP B 1 97 ? 21.515 37.012 18.087 1.00 15.60 97 ASP B CA 1
ATOM 4315 C C . ASP B 1 97 ? 22.632 36.417 17.221 1.00 13.53 97 ASP B C 1
ATOM 4316 O O . ASP B 1 97 ? 23.726 36.109 17.699 1.00 14.92 97 ASP B O 1
ATOM 4325 N N . GLY B 1 98 ? 22.354 36.211 15.942 1.00 13.90 98 GLY B N 1
ATOM 4326 C CA . GLY B 1 98 ? 23.371 35.677 15.042 1.00 13.36 98 GLY B CA 1
ATOM 4327 C C . GLY B 1 98 ? 24.641 36.505 15.008 1.00 11.98 98 GLY B C 1
ATOM 4328 O O . GLY B 1 98 ? 25.748 35.969 15.025 1.00 12.85 98 GLY B O 1
ATOM 4332 N N . ALA B 1 99 ? 24.504 37.825 14.958 1.00 9.97 99 ALA B N 1
ATOM 4333 C CA . ALA B 1 99 ? 25.674 38.695 14.890 1.00 12.07 99 ALA B CA 1
ATOM 4334 C C . ALA B 1 99 ? 26.505 38.604 16.164 1.00 10.45 99 ALA B C 1
ATOM 4335 O O . ALA B 1 99 ? 27.738 38.616 16.095 1.00 11.15 99 ALA B O 1
ATOM 4342 N N . VAL B 1 100 ? 25.851 38.532 17.329 1.00 11.01 100 VAL B N 1
ATOM 4343 C CA . VAL B 1 100 ? 26.556 38.373 18.600 1.00 8.70 100 VAL B CA 1
ATOM 4344 C C . VAL B 1 100 ? 27.427 37.122 18.565 1.00 10.02 100 VAL B C 1
ATOM 4345 O O . VAL B 1 100 ? 28.620 37.166 18.901 1.00 10.54 100 VAL B O 1
ATOM 4358 N N . PHE B 1 101 ? 26.851 35.987 18.173 1.00 9.45 101 PHE B N 1
ATOM 4359 C CA . PHE B 1 101 ? 27.643 34.758 18.225 1.00 11.54 101 PHE B CA 1
ATOM 4360 C C . PHE B 1 101 ? 28.691 34.734 17.131 1.00 11.68 101 PHE B C 1
ATOM 4361 O O . PHE B 1 101 ? 29.805 34.261 17.358 1.00 11.01 101 PHE B O 1
ATOM 4378 N N . CYS B 1 102 ? 28.367 35.239 15.938 1.00 9.50 102 CYS B N 1
ATOM 4379 C CA . CYS B 1 102 ? 29.383 35.307 14.885 1.00 11.06 102 CYS B CA 1
ATOM 4380 C C . CYS B 1 102 ? 30.539 36.205 15.284 1.00 11.16 102 CYS B C 1
ATOM 4381 O O . CYS B 1 102 ? 31.697 35.900 14.988 1.00 10.29 102 CYS B O 1
ATOM 4389 N N . GLY B 1 103 ? 30.237 37.352 15.893 1.00 9.68 103 GLY B N 1
ATOM 4390 C CA . GLY B 1 103 ? 31.294 38.255 16.304 1.00 7.83 103 GLY B CA 1
ATOM 4391 C C . GLY B 1 103 ? 32.205 37.611 17.331 1.00 8.71 103 GLY B C 1
ATOM 4392 O O . GLY B 1 103 ? 33.427 37.668 17.220 1.00 8.25 103 GLY B O 1
ATOM 4396 N N . LEU B 1 104 ? 31.608 36.941 18.319 1.00 8.14 104 LEU B N 1
ATOM 4397 C CA . LEU B 1 104 ? 32.393 36.280 19.344 1.00 7.80 104 LEU B CA 1
ATOM 4398 C C . LEU B 1 104 ? 33.172 35.112 18.748 1.00 8.64 104 LEU B C 1
ATOM 4399 O O . LEU B 1 104 ? 34.353 34.936 19.049 1.00 9.24 104 LEU B O 1
ATOM 4415 N N . LEU B 1 105 ? 32.537 34.354 17.849 1.00 9.19 105 LEU B N 1
ATOM 4416 C CA . LEU B 1 105 ? 33.195 33.242 17.163 1.00 7.84 105 LEU B CA 1
ATOM 4417 C C . LEU B 1 105 ? 34.489 33.687 16.507 1.00 9.70 105 LEU B C 1
ATOM 4418 O O . LEU B 1 105 ? 35.516 32.990 16.582 1.00 8.96 105 LEU B O 1
ATOM 4434 N N . TRP B 1 106 ? 34.471 34.866 15.878 1.00 7.99 106 TRP B N 1
ATOM 4435 C CA . TRP B 1 106 ? 35.659 35.349 15.188 1.00 10.90 106 TRP B CA 1
ATOM 4436 C C . TRP B 1 106 ? 36.819 35.552 16.149 1.00 9.77 106 TRP B C 1
ATOM 4437 O O . TRP B 1 106 ? 37.960 35.145 15.864 1.00 10.33 106 TRP B O 1
ATOM 4458 N N . TRP B 1 107 ? 36.540 36.148 17.302 1.00 9.91 107 TRP B N 1
ATOM 4459 C CA . TRP B 1 107 ? 37.580 36.330 18.313 1.00 8.97 107 TRP B CA 1
ATOM 4460 C C . TRP B 1 107 ? 38.065 34.981 18.819 1.00 9.00 107 TRP B C 1
ATOM 4461 O O . TRP B 1 107 ? 39.276 34.741 18.946 1.00 10.58 107 TRP B O 1
ATOM 4482 N N . ILE B 1 108 ? 37.118 34.081 19.109 1.00 9.90 108 ILE B N 1
ATOM 4483 C CA . ILE B 1 108 ? 37.447 32.795 19.700 1.00 8.50 108 ILE B CA 1
ATOM 4484 C C . ILE B 1 108 ? 38.236 31.935 18.720 1.00 9.92 108 ILE B C 1
ATOM 4485 O O . ILE B 1 108 ? 39.255 31.311 19.081 1.00 8.65 108 ILE B O 1
ATOM 4501 N N . ALA B 1 109 ? 37.799 31.907 17.469 1.00 8.07 109 ALA B N 1
ATOM 4502 C CA . ALA B 1 109 ? 38.448 31.049 16.481 1.00 8.71 109 ALA B CA 1
ATOM 4503 C C . ALA B 1 109 ? 39.811 31.557 16.075 1.00 12.91 109 ALA B C 1
ATOM 4504 O O . ALA B 1 109 ? 40.730 30.756 15.907 1.00 11.41 109 ALA B O 1
ATOM 4511 N N . PHE B 1 110 ? 39.964 32.873 15.846 1.00 10.34 110 PHE B N 1
ATOM 4512 C CA . PHE B 1 110 ? 41.167 33.349 15.181 1.00 11.80 110 PHE B CA 1
ATOM 4513 C C . PHE B 1 110 ? 42.136 34.060 16.094 1.00 17.15 110 PHE B C 1
ATOM 4514 O O . PHE B 1 110 ? 43.290 34.261 15.700 1.00 14.78 110 PHE B O 1
ATOM 4531 N N . HIS B 1 111 ? 41.706 34.455 17.283 1.00 11.77 111 HIS B N 1
ATOM 4532 C CA . HIS B 1 111 ? 42.614 35.091 18.228 1.00 14.47 111 HIS B CA 1
ATOM 4533 C C . HIS B 1 111 ? 42.874 34.231 19.447 1.00 14.59 111 HIS B C 1
ATOM 4534 O O . HIS B 1 111 ? 44.030 33.938 19.765 1.00 14.69 111 HIS B O 1
ATOM 4549 N N . MET B 1 112 ? 41.830 33.743 20.097 1.00 14.02 112 MET B N 1
ATOM 4550 C CA . MET B 1 112 ? 42.036 32.766 21.166 1.00 14.10 112 MET B CA 1
ATOM 4551 C C . MET B 1 112 ? 42.500 31.428 20.605 1.00 16.39 112 MET B C 1
ATOM 4552 O O . MET B 1 112 ? 43.165 30.650 21.306 1.00 14.61 112 MET B O 1
ATOM 4566 N N . ARG B 1 113 ? 42.131 31.128 19.368 1.00 14.23 113 ARG B N 1
ATOM 4567 C CA . ARG B 1 113 ? 42.440 29.842 18.746 1.00 14.85 113 ARG B CA 1
ATOM 4568 C C . ARG B 1 113 ? 42.050 28.682 19.656 1.00 15.76 113 ARG B C 1
ATOM 4569 O O . ARG B 1 113 ? 42.770 27.698 19.810 1.00 15.58 113 ARG B O 1
ATOM 4590 N N . ASP B 1 114 ? 40.853 28.776 20.222 1.00 14.72 114 ASP B N 1
ATOM 4591 C CA . ASP B 1 114 ? 40.371 27.841 21.229 1.00 13.49 114 ASP B CA 1
ATOM 4592 C C . ASP B 1 114 ? 39.324 26.955 20.565 1.00 13.69 114 ASP B C 1
ATOM 4593 O O . ASP B 1 114 ? 38.148 27.299 20.508 1.00 12.77 114 ASP B O 1
ATOM 4602 N N . ARG B 1 115 ? 39.747 25.788 20.069 1.00 13.30 115 ARG B N 1
ATOM 4603 C CA . ARG B 1 115 ? 38.829 25.034 19.219 1.00 12.48 115 ARG B CA 1
ATOM 4604 C C . ARG B 1 115 ? 37.663 24.452 20.003 1.00 10.78 115 ARG B C 1
ATOM 4605 O O . ARG B 1 115 ? 36.518 24.525 19.532 1.00 10.46 115 ARG B O 1
ATOM 4626 N N . PRO B 1 116 ? 37.865 23.915 21.208 1.00 13.83 116 PRO B N 1
ATOM 4627 C CA . PRO B 1 116 ? 36.684 23.476 21.972 1.00 15.00 116 PRO B CA 1
ATOM 4628 C C . PRO B 1 116 ? 35.668 24.591 22.198 1.00 11.94 116 PRO B C 1
ATOM 4629 O O . PRO B 1 116 ? 34.455 24.359 22.096 1.00 11.49 116 PRO B O 1
ATOM 4640 N N . LEU B 1 117 ? 36.124 25.801 22.503 1.00 8.91 117 LEU B N 1
ATOM 4641 C CA . LEU B 1 117 ? 35.173 26.885 22.694 1.00 10.16 117 LEU B CA 1
ATOM 4642 C C . LEU B 1 117 ? 34.458 27.230 21.390 1.00 9.31 117 LEU B C 1
ATOM 4643 O O . LEU B 1 117 ? 33.311 27.711 21.406 1.00 7.68 117 LEU B O 1
ATOM 4659 N N . VAL B 1 118 ? 35.121 27.033 20.251 1.00 8.96 118 VAL B N 1
ATOM 4660 C CA . VAL B 1 118 ? 34.432 27.245 18.981 1.00 7.07 118 VAL B CA 1
ATOM 4661 C C . VAL B 1 118 ? 33.259 26.294 18.873 1.00 9.05 118 VAL B C 1
ATOM 4662 O O . VAL B 1 118 ? 32.162 26.663 18.417 1.00 8.56 118 VAL B O 1
ATOM 4675 N N . ILE B 1 119 ? 33.458 25.048 19.302 1.00 10.13 119 ILE B N 1
ATOM 4676 C CA . ILE B 1 119 ? 32.367 24.079 19.256 1.00 9.04 119 ILE B CA 1
ATOM 4677 C C . ILE B 1 119 ? 31.190 24.562 20.096 1.00 8.26 119 ILE B C 1
ATOM 4678 O O . ILE B 1 119 ? 30.050 24.575 19.625 1.00 8.54 119 ILE B O 1
ATOM 4694 N N . ALA B 1 120 ? 31.449 25.014 21.335 1.00 11.11 120 ALA B N 1
ATOM 4695 C CA . ALA B 1 120 ? 30.360 25.501 22.177 1.00 8.05 120 ALA B CA 1
ATOM 4696 C C . ALA B 1 120 ? 29.669 26.691 21.532 1.00 6.80 120 ALA B C 1
ATOM 4697 O O . ALA B 1 120 ? 28.440 26.804 21.567 1.00 9.61 120 ALA B O 1
ATOM 4704 N N . THR B 1 121 ? 30.452 27.592 20.944 1.00 6.37 121 THR B N 1
ATOM 4705 C CA . THR B 1 121 ? 29.899 28.800 20.332 1.00 7.30 121 THR B CA 1
ATOM 4706 C C . THR B 1 121 ? 29.008 28.456 19.139 1.00 9.53 121 THR B C 1
ATOM 4707 O O . THR B 1 121 ? 27.931 29.056 18.952 1.00 7.39 121 THR B O 1
ATOM 4718 N N . LEU B 1 122 ? 29.427 27.482 18.344 1.00 7.19 122 LEU B N 1
ATOM 4719 C CA . LEU B 1 122 ? 28.622 27.077 17.201 1.00 7.38 122 LEU B CA 1
ATOM 4720 C C . LEU B 1 122 ? 27.340 26.382 17.661 1.00 8.02 122 LEU B C 1
ATOM 4721 O O . LEU B 1 122 ? 26.261 26.590 17.083 1.00 8.33 122 LEU B O 1
ATOM 4737 N N . ILE B 1 123 ? 27.407 25.604 18.744 1.00 9.72 123 ILE B N 1
ATOM 4738 C CA . ILE B 1 123 ? 26.180 25.034 19.289 1.00 9.96 123 ILE B CA 1
ATOM 4739 C C . ILE B 1 123 ? 25.233 26.144 19.723 1.00 9.85 123 ILE B C 1
ATOM 4740 O O . ILE B 1 123 ? 24.018 26.089 19.446 1.00 10.95 123 ILE B O 1
ATOM 4756 N N . CYS B 1 124 ? 25.762 27.164 20.422 1.00 8.19 124 CYS B N 1
ATOM 4757 C CA . CYS B 1 124 ? 24.933 28.278 20.876 1.00 9.76 124 CYS B CA 1
ATOM 4758 C C . CYS B 1 124 ? 24.325 29.005 19.685 1.00 10.43 124 CYS B C 1
ATOM 4759 O O . CYS B 1 124 ? 23.157 29.420 19.718 1.00 11.79 124 CYS B O 1
ATOM 4767 N N . LEU B 1 125 ? 25.120 29.215 18.647 1.00 8.13 125 LEU B N 1
ATOM 4768 C CA . LEU B 1 125 ? 24.630 29.946 17.471 1.00 11.91 125 LEU B CA 1
ATOM 4769 C C . LEU B 1 125 ? 23.463 29.219 16.819 1.00 12.01 125 LEU B C 1
ATOM 4770 O O . LEU B 1 125 ? 22.394 29.809 16.591 1.00 12.56 125 LEU B O 1
ATOM 4786 N N . VAL B 1 126 ? 23.639 27.924 16.535 1.00 10.14 126 VAL B N 1
ATOM 4787 C CA . VAL B 1 126 ? 22.585 27.146 15.884 1.00 10.71 126 VAL B CA 1
ATOM 4788 C C . VAL B 1 126 ? 21.375 27.013 16.803 1.00 15.14 126 VAL B C 1
ATOM 4789 O O . VAL B 1 126 ? 20.230 27.198 16.373 1.00 13.01 126 VAL B O 1
ATOM 4802 N N . THR B 1 127 ? 21.600 26.662 18.083 1.00 11.62 127 THR B N 1
ATOM 4803 C CA . THR B 1 127 ? 20.458 26.441 18.973 1.00 12.54 127 THR B CA 1
ATOM 4804 C C . THR B 1 127 ? 19.707 27.719 19.263 1.00 14.36 127 THR B C 1
ATOM 4805 O O . THR B 1 127 ? 18.498 27.661 19.491 1.00 16.75 127 THR B O 1
ATOM 4816 N N A SER B 1 128 ? 20.382 28.873 19.295 0.59 14.16 128 SER B N 1
ATOM 4817 N N B SER B 1 128 ? 20.363 28.881 19.212 0.41 14.42 128 SER B N 1
ATOM 4818 C CA A SER B 1 128 ? 19.616 30.096 19.456 0.59 16.12 128 SER B CA 1
ATOM 4819 C CA B SER B 1 128 ? 19.665 30.142 19.436 0.41 15.96 128 SER B CA 1
ATOM 4820 C C A SER B 1 128 ? 18.567 30.185 18.360 0.59 16.80 128 SER B C 1
ATOM 4821 C C B SER B 1 128 ? 18.799 30.560 18.249 0.41 16.31 128 SER B C 1
ATOM 4822 O O A SER B 1 128 ? 17.390 30.433 18.648 0.59 13.37 128 SER B O 1
ATOM 4823 O O B SER B 1 128 ? 17.979 31.482 18.380 0.41 16.94 128 SER B O 1
ATOM 4838 N N . GLN B 1 129 ? 18.961 29.906 17.109 1.00 12.75 129 GLN B N 1
ATOM 4839 C CA . GLN B 1 129 ? 18.033 30.006 15.990 1.00 11.92 129 GLN B CA 1
ATOM 4840 C C . GLN B 1 129 ? 16.985 28.926 16.064 1.00 13.38 129 GLN B C 1
ATOM 4841 O O . GLN B 1 129 ? 15.804 29.203 15.857 1.00 11.29 129 GLN B O 1
ATOM 4856 N N . VAL B 1 130 ? 17.400 27.704 16.411 1.00 10.80 130 VAL B N 1
ATOM 4857 C CA . VAL B 1 130 ? 16.474 26.593 16.439 1.00 10.15 130 VAL B CA 1
ATOM 4858 C C . VAL B 1 130 ? 15.435 26.775 17.542 1.00 11.19 130 VAL B C 1
ATOM 4859 O O . VAL B 1 130 ? 14.263 26.453 17.346 1.00 10.99 130 VAL B O 1
ATOM 4872 N N . ILE B 1 131 ? 15.850 27.259 18.722 1.00 10.14 131 ILE B N 1
ATOM 4873 C CA . ILE B 1 131 ? 14.913 27.461 19.825 1.00 10.50 131 ILE B CA 1
ATOM 4874 C C . ILE B 1 131 ? 13.783 28.382 19.396 1.00 9.45 131 ILE B C 1
ATOM 4875 O O . ILE B 1 131 ? 12.597 28.085 19.604 1.00 9.33 131 ILE B O 1
ATOM 4891 N N . SER B 1 132 ? 14.131 29.513 18.780 1.00 9.49 132 SER B N 1
ATOM 4892 C CA . SER B 1 132 ? 13.111 30.451 18.305 1.00 10.31 132 SER B CA 1
ATOM 4893 C C . SER B 1 132 ? 12.284 29.852 17.180 1.00 9.84 132 SER B C 1
ATOM 4894 O O . SER B 1 132 ? 11.074 30.112 17.071 1.00 10.23 132 SER B O 1
ATOM 4902 N N . TYR B 1 133 ? 12.924 29.079 16.317 1.00 11.06 133 TYR B N 1
ATOM 4903 C CA . TYR B 1 133 ? 12.195 28.491 15.202 1.00 9.68 133 TYR B CA 1
ATOM 4904 C C . TYR B 1 133 ? 11.109 27.542 15.680 1.00 8.86 133 TYR B C 1
ATOM 4905 O O . TYR B 1 133 ? 10.012 27.512 15.100 1.00 10.07 133 TYR B O 1
ATOM 4923 N N . ILE B 1 134 ? 11.419 26.691 16.670 1.00 8.81 134 ILE B N 1
ATOM 4924 C CA . ILE B 1 134 ? 10.432 25.728 17.149 1.00 8.43 134 ILE B CA 1
ATOM 4925 C C . ILE B 1 134 ? 9.159 26.462 17.546 1.00 11.55 134 ILE B C 1
ATOM 4926 O O . ILE B 1 134 ? 8.052 26.079 17.160 1.00 8.55 134 ILE B O 1
ATOM 4942 N N . LYS B 1 135 ? 9.301 27.570 18.259 1.00 9.81 135 LYS B N 1
ATOM 4943 C CA . LYS B 1 135 ? 8.122 28.313 18.721 1.00 10.29 135 LYS B CA 1
ATOM 4944 C C . LYS B 1 135 ? 7.304 28.871 17.557 1.00 12.04 135 LYS B C 1
ATOM 4945 O O . LYS B 1 135 ? 6.071 28.747 17.531 1.00 9.93 135 LYS B O 1
ATOM 4964 N N . ALA B 1 136 ? 7.971 29.518 16.602 1.00 8.97 136 ALA B N 1
ATOM 4965 C CA . ALA B 1 136 ? 7.289 30.080 15.440 1.00 10.63 136 ALA B CA 1
ATOM 4966 C C . ALA B 1 136 ? 6.657 28.985 14.588 1.00 8.74 136 ALA B C 1
ATOM 4967 O O . ALA B 1 136 ? 5.495 29.098 14.177 1.00 8.39 136 ALA B O 1
ATOM 4974 N N . ARG B 1 137 ? 7.402 27.915 14.321 1.00 8.94 137 ARG B N 1
ATOM 4975 C CA . ARG B 1 137 ? 6.871 26.862 13.469 1.00 9.03 137 ARG B CA 1
ATOM 4976 C C . ARG B 1 137 ? 5.699 26.146 14.149 1.00 9.63 137 ARG B C 1
ATOM 4977 O O . ARG B 1 137 ? 4.729 25.761 13.487 1.00 11.14 137 ARG B O 1
ATOM 4998 N N . ALA B 1 138 ? 5.786 25.921 15.459 1.00 9.58 138 ALA B N 1
ATOM 4999 C CA . ALA B 1 138 ? 4.664 25.339 16.187 1.00 7.20 138 ALA B CA 1
ATOM 5000 C C . ALA B 1 138 ? 3.406 26.206 16.058 1.00 11.07 138 ALA B C 1
ATOM 5001 O O . ALA B 1 138 ? 2.326 25.722 15.689 1.00 10.58 138 ALA B O 1
ATOM 5008 N N . GLU B 1 139 ? 3.535 27.505 16.311 1.00 11.32 139 GLU B N 1
ATOM 5009 C CA . GLU B 1 139 ? 2.385 28.399 16.196 1.00 10.33 139 GLU B CA 1
ATOM 5010 C C . GLU B 1 139 ? 1.820 28.438 14.789 1.00 11.28 139 GLU B C 1
ATOM 5011 O O . GLU B 1 139 ? 0.596 28.569 14.617 1.00 11.63 139 GLU B O 1
ATOM 5023 N N . ALA B 1 140 ? 2.671 28.332 13.765 1.00 10.08 140 ALA B N 1
ATOM 5024 C CA . ALA B 1 140 ? 2.186 28.287 12.399 1.00 11.66 140 ALA B CA 1
ATOM 5025 C C . ALA B 1 140 ? 1.264 27.099 12.163 1.00 13.76 140 ALA B C 1
ATOM 5026 O O . ALA B 1 140 ? 0.427 27.153 11.255 1.00 13.09 140 ALA B O 1
ATOM 5033 N N . SER B 1 141 ? 1.435 26.012 12.916 1.00 10.46 141 SER B N 1
ATOM 5034 C CA . SER B 1 141 ? 0.537 24.847 12.881 1.00 12.28 141 SER B CA 1
ATOM 5035 C C . SER B 1 141 ? -0.544 24.863 13.974 1.00 14.64 141 SER B C 1
ATOM 5036 O O . SER B 1 141 ? -1.211 23.845 14.182 1.00 19.30 141 SER B O 1
ATOM 5044 N N . GLY B 1 142 ? -0.713 25.964 14.695 1.00 12.12 142 GLY B N 1
ATOM 5045 C CA . GLY B 1 142 ? -1.712 26.015 15.745 1.00 14.58 142 GLY B CA 1
ATOM 5046 C C . GLY B 1 142 ? -1.363 25.275 17.011 1.00 13.87 142 GLY B C 1
ATOM 5047 O O . GLY B 1 142 ? -2.258 25.011 17.811 1.00 13.01 142 GLY B O 1
ATOM 5051 N N . LEU B 1 143 ? -0.084 24.923 17.219 1.00 10.16 143 LEU B N 1
ATOM 5052 C CA . LEU B 1 143 ? 0.429 24.279 18.428 1.00 10.38 143 LEU B CA 1
ATOM 5053 C C . LEU B 1 143 ? 1.223 25.293 19.259 1.00 13.62 143 LEU B C 1
ATOM 5054 O O . LEU B 1 143 ? 1.414 26.444 18.871 1.00 15.01 143 LEU B O 1
ATOM 5070 N N . ARG B 1 144 ? 1.664 24.867 20.440 1.00 13.79 144 ARG B N 1
ATOM 5071 C CA . ARG B 1 144 ? 2.469 25.703 21.325 1.00 17.02 144 ARG B CA 1
ATOM 5072 C C . ARG B 1 144 ? 3.905 25.194 21.329 1.00 13.31 144 ARG B C 1
ATOM 5073 O O . ARG B 1 144 ? 4.138 23.996 21.234 1.00 15.88 144 ARG B O 1
ATOM 5094 N N . GLY B 1 145 ? 4.871 26.096 21.426 1.00 13.54 145 GLY B N 1
ATOM 5095 C CA . GLY B 1 145 ? 6.250 25.647 21.420 1.00 14.59 145 GLY B CA 1
ATOM 5096 C C . GLY B 1 145 ? 7.166 26.632 22.104 1.00 16.87 145 GLY B C 1
ATOM 5097 O O . GLY B 1 145 ? 8.301 26.830 21.675 1.00 14.98 145 GLY B O 1
ATOM 5101 N N . ASP B 1 146 ? 6.670 27.237 23.179 1.00 18.47 146 ASP B N 1
ATOM 5102 C CA . ASP B 1 146 ? 7.387 28.226 23.960 1.00 21.48 146 ASP B CA 1
ATOM 5103 C C . ASP B 1 146 ? 7.961 27.608 25.231 1.00 23.45 146 ASP B C 1
ATOM 5104 O O . ASP B 1 146 ? 7.894 26.401 25.464 1.00 20.05 146 ASP B O 1
ATOM 5113 N N . GLY B 1 147 ? 8.585 28.449 26.033 1.00 23.81 147 GLY B N 1
ATOM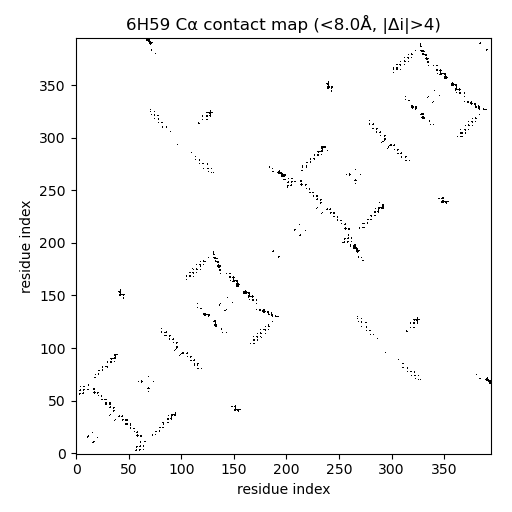 5114 C CA . GLY B 1 147 ? 9.089 28.026 27.328 1.00 26.90 147 GLY B CA 1
ATOM 5115 C C . GLY B 1 147 ? 10.456 27.376 27.250 1.00 23.02 147 GLY B C 1
ATOM 5116 O O . GLY B 1 147 ? 11.237 27.555 26.301 1.00 24.28 147 GLY B O 1
ATOM 5120 N N . GLY B 1 148 ? 10.744 26.605 28.274 1.00 20.64 148 GLY B N 1
ATOM 5121 C CA . GLY B 1 148 ? 12.036 25.976 28.407 1.00 23.41 148 GLY B CA 1
ATOM 5122 C C . GLY B 1 148 ? 13.026 26.900 29.103 1.00 19.50 148 GLY B C 1
ATOM 5123 O O . GLY B 1 148 ? 12.744 28.058 29.415 1.00 19.86 148 GLY B O 1
ATOM 5127 N N . PHE B 1 149 ? 14.222 26.356 29.322 1.00 19.37 149 PHE B N 1
ATOM 5128 C CA . PHE B 1 149 ? 15.243 27.030 30.132 1.00 21.70 149 PHE B CA 1
ATOM 5129 C C . PHE B 1 149 ? 15.716 28.331 29.499 1.00 20.74 149 PHE B C 1
ATOM 5130 O O . PHE B 1 149 ? 15.827 29.350 30.186 1.00 19.34 149 PHE B O 1
ATOM 5147 N N . ILE B 1 150 ? 16.040 28.314 28.197 1.00 15.63 150 ILE B N 1
ATOM 5148 C CA . ILE B 1 150 ? 16.725 29.422 27.536 1.00 15.12 150 ILE B CA 1
ATOM 5149 C C . ILE B 1 150 ? 15.782 30.065 26.526 1.00 20.63 150 ILE B C 1
ATOM 5150 O O . ILE B 1 150 ? 15.608 29.545 25.414 1.00 20.12 150 ILE B O 1
ATOM 5166 N N . GLU B 1 151 ? 15.257 31.228 26.866 1.00 16.59 151 GLU B N 1
ATOM 5167 C CA . GLU B 1 151 ? 14.636 32.128 25.920 1.00 20.60 151 GLU B CA 1
ATOM 5168 C C . GLU B 1 151 ? 15.605 33.271 25.646 1.00 19.44 151 GLU B C 1
ATOM 5169 O O . GLU B 1 151 ? 16.714 33.319 26.189 1.00 15.35 151 GLU B O 1
ATOM 5181 N N . ARG B 1 152 ? 15.200 34.205 24.789 1.00 16.95 152 ARG B N 1
ATOM 5182 C CA . ARG B 1 152 ? 16.141 35.248 24.408 1.00 15.95 152 ARG B CA 1
ATOM 5183 C C . ARG B 1 152 ? 16.693 36.015 25.611 1.00 18.36 152 ARG B C 1
ATOM 5184 O O . ARG B 1 152 ? 17.903 36.295 25.613 1.00 17.29 152 ARG B O 1
ATOM 5205 N N . PRO B 1 153 ? 15.909 36.363 26.646 1.00 15.74 153 PRO B N 1
ATOM 5206 C CA . PRO B 1 153 ? 16.514 37.067 27.791 1.00 15.77 153 PRO B CA 1
ATOM 5207 C C . PRO B 1 153 ? 17.615 36.292 28.489 1.00 15.12 153 PRO B C 1
ATOM 5208 O O . PRO B 1 153 ? 18.668 36.871 28.788 1.00 17.96 153 PRO B O 1
ATOM 5219 N N . GLU B 1 154 ? 17.411 35.001 28.741 1.00 13.83 154 GLU B N 1
ATOM 5220 C CA . GLU B 1 154 ? 18.432 34.182 29.379 1.00 15.22 154 GLU B CA 1
ATOM 5221 C C . GLU B 1 154 ? 19.653 34.035 28.486 1.00 15.57 154 GLU B C 1
ATOM 5222 O O . GLU B 1 154 ? 20.790 34.075 28.962 1.00 15.06 154 GLU B O 1
ATOM 5234 N N . ARG B 1 155 ? 19.428 33.818 27.192 1.00 11.48 155 ARG B N 1
ATOM 5235 C CA . ARG B 1 155 ? 20.516 33.748 26.223 1.00 14.21 155 ARG B CA 1
ATOM 5236 C C . ARG B 1 155 ? 21.434 34.960 26.334 1.00 12.14 155 ARG B C 1
ATOM 5237 O O . ARG B 1 155 ? 22.660 34.825 26.476 1.00 11.04 155 ARG B O 1
ATOM 5258 N N . LEU B 1 156 ? 20.845 36.158 26.291 1.00 10.93 156 LEU B N 1
ATOM 5259 C CA . LEU B 1 156 ? 21.637 37.387 26.302 1.00 13.44 156 LEU B CA 1
ATOM 5260 C C . LEU B 1 156 ? 22.296 37.617 27.647 1.00 13.34 156 LEU B C 1
ATOM 5261 O O . LEU B 1 156 ? 23.448 38.050 27.705 1.00 11.96 156 LEU B O 1
ATOM 5277 N N . ILE B 1 157 ? 21.583 37.366 28.742 1.00 12.42 157 ILE B N 1
ATOM 5278 C CA . ILE B 1 157 ? 22.206 37.492 30.057 1.00 13.63 157 ILE B CA 1
ATOM 5279 C C . ILE B 1 157 ? 23.435 36.586 30.152 1.00 14.78 157 ILE B C 1
ATOM 5280 O O . ILE B 1 157 ? 24.498 37.000 30.631 1.00 12.47 157 ILE B O 1
ATOM 5296 N N . ILE B 1 158 ? 23.307 35.330 29.730 1.00 11.53 158 ILE B N 1
ATOM 5297 C CA . ILE B 1 158 ? 24.413 34.395 29.914 1.00 11.66 158 ILE B CA 1
ATOM 5298 C C . ILE B 1 158 ? 25.601 34.787 29.038 1.00 13.05 158 ILE B C 1
ATOM 5299 O O . ILE B 1 158 ? 26.720 34.949 29.536 1.00 9.92 158 ILE B O 1
ATOM 5315 N N . VAL B 1 159 ? 25.393 34.955 27.727 1.00 13.90 159 VAL B N 1
ATOM 5316 C CA . VAL B 1 159 ? 26.555 35.148 26.859 1.00 11.59 159 VAL B CA 1
ATOM 5317 C C . VAL B 1 159 ? 27.164 36.541 27.047 1.00 11.70 159 VAL B C 1
ATOM 5318 O O . VAL B 1 159 ? 28.391 36.695 27.019 1.00 12.08 159 VAL B O 1
ATOM 5331 N N . LEU B 1 160 ? 26.341 37.568 27.290 1.00 10.33 160 LEU B N 1
ATOM 5332 C CA . LEU B 1 160 ? 26.912 38.896 27.480 1.00 12.29 160 LEU B CA 1
ATOM 5333 C C . LEU B 1 160 ? 27.587 39.048 28.850 1.00 12.19 160 LEU B C 1
ATOM 5334 O O . LEU B 1 160 ? 28.584 39.767 28.962 1.00 10.95 160 LEU B O 1
ATOM 5350 N N . THR B 1 161 ? 27.065 38.406 29.898 1.00 12.82 161 THR B N 1
ATOM 5351 C CA . THR B 1 161 ? 27.785 38.407 31.171 1.00 12.06 161 THR B CA 1
ATOM 5352 C C . THR B 1 161 ? 29.096 37.626 31.066 1.00 11.50 161 THR B C 1
ATOM 5353 O O . THR B 1 161 ? 30.143 38.087 31.531 1.00 11.59 161 THR B O 1
ATOM 5364 N N . GLY B 1 162 ? 29.089 36.462 30.419 1.00 12.89 162 GLY B N 1
ATOM 5365 C CA . GLY B 1 162 ? 30.347 35.765 30.204 1.00 11.46 162 GLY B CA 1
ATOM 5366 C C . GLY B 1 162 ? 31.358 36.618 29.459 1.00 11.04 162 GLY B C 1
ATOM 5367 O O . GLY B 1 162 ? 32.506 36.791 29.906 1.00 10.43 162 GLY B O 1
ATOM 5371 N N . ALA B 1 163 ? 30.919 37.234 28.354 1.00 10.97 163 ALA B N 1
ATOM 5372 C CA . ALA B 1 163 ? 31.821 38.044 27.548 1.00 8.18 163 ALA B CA 1
ATOM 5373 C C . ALA B 1 163 ? 32.297 39.249 28.355 1.00 10.71 163 ALA B C 1
ATOM 5374 O O . ALA B 1 163 ? 33.492 39.531 28.419 1.00 10.96 163 ALA B O 1
ATOM 5381 N N . GLY B 1 164 ? 31.365 39.943 29.010 1.00 10.89 164 GLY B N 1
ATOM 5382 C CA . GLY B 1 164 ? 31.717 41.134 29.764 1.00 10.54 164 GLY B CA 1
ATOM 5383 C C . GLY B 1 164 ? 32.662 40.866 30.920 1.00 10.92 164 GLY B C 1
ATOM 5384 O O . GLY B 1 164 ? 33.654 41.584 31.106 1.00 11.60 164 GLY B O 1
ATOM 5388 N N . VAL B 1 165 ? 32.370 39.839 31.727 1.00 11.99 165 VAL B N 1
ATOM 5389 C CA . VAL B 1 165 ? 33.263 39.494 32.825 1.00 10.89 165 VAL B CA 1
ATOM 5390 C C . VAL B 1 165 ? 34.629 39.069 32.315 1.00 11.51 165 VAL B C 1
ATOM 5391 O O . VAL B 1 165 ? 35.641 39.384 32.938 1.00 10.37 165 VAL B O 1
ATOM 5404 N N . SER B 1 166 ? 34.698 38.393 31.154 1.00 11.87 166 SER B N 1
ATOM 5405 C CA . SER B 1 166 ? 35.969 37.904 30.657 1.00 10.74 166 SER B CA 1
ATOM 5406 C C . SER B 1 166 ? 36.900 39.045 30.288 1.00 14.44 166 SER B C 1
ATOM 5407 O O . SER B 1 166 ? 38.119 38.841 30.222 1.00 11.39 166 SER B O 1
ATOM 5415 N N . ASP B 1 167 ? 36.332 40.233 30.068 1.00 10.90 167 ASP B N 1
ATOM 5416 C CA . ASP B 1 167 ? 37.049 41.431 29.646 1.00 13.66 167 ASP B CA 1
ATOM 5417 C C . ASP B 1 167 ? 36.735 42.604 30.574 1.00 12.76 167 ASP B C 1
ATOM 5418 O O . ASP B 1 167 ? 36.844 43.763 30.169 1.00 11.37 167 ASP B O 1
ATOM 5427 N N . PHE B 1 168 ? 36.364 42.324 31.818 1.00 11.42 168 PHE B N 1
ATOM 5428 C CA . PHE B 1 168 ? 35.883 43.362 32.715 1.00 13.12 168 PHE B CA 1
ATOM 5429 C C . PHE B 1 168 ? 37.024 44.310 33.085 1.00 14.64 168 PHE B C 1
ATOM 5430 O O . PHE B 1 168 ? 38.159 43.874 33.284 1.00 14.10 168 PHE B O 1
ATOM 5447 N N . PRO B 1 169 ? 36.765 45.608 33.166 1.00 15.60 169 PRO B N 1
ATOM 5448 C CA . PRO B 1 169 ? 37.837 46.536 33.568 1.00 15.38 169 PRO B CA 1
ATOM 5449 C C . PRO B 1 169 ? 38.424 46.159 34.930 1.00 13.91 169 PRO B C 1
ATOM 5450 O O . PRO B 1 169 ? 37.690 45.941 35.893 1.00 15.91 169 PRO B O 1
ATOM 5461 N N . PHE B 1 170 ? 39.756 46.038 34.991 1.00 14.53 170 PHE B N 1
ATOM 5462 C CA . PHE B 1 170 ? 40.527 45.879 36.231 1.00 13.86 170 PHE B CA 1
ATOM 5463 C C . PHE B 1 170 ? 40.424 44.518 36.893 1.00 15.70 170 PHE B C 1
ATOM 5464 O O . PHE B 1 170 ? 41.385 44.080 37.524 1.00 16.08 170 PHE B O 1
ATOM 5481 N N . VAL B 1 171 ? 39.264 43.878 36.813 1.00 12.35 171 VAL B N 1
ATOM 5482 C CA . VAL B 1 171 ? 39.086 42.564 37.436 1.00 17.01 171 VAL B CA 1
ATOM 5483 C C . VAL B 1 171 ? 38.538 41.588 36.402 1.00 17.97 171 VAL B C 1
ATOM 5484 O O . VAL B 1 171 ? 37.500 40.956 36.639 1.00 17.45 171 VAL B O 1
ATOM 5497 N N . PRO B 1 172 ? 39.194 41.433 35.257 1.00 15.16 172 PRO B N 1
ATOM 5498 C CA . PRO B 1 172 ? 38.701 40.479 34.264 1.00 16.63 172 PRO B CA 1
ATOM 5499 C C . PRO B 1 172 ? 38.980 39.065 34.710 1.00 19.21 172 PRO B C 1
ATOM 5500 O O . PRO B 1 172 ? 39.970 38.800 35.394 1.00 16.17 172 PRO B O 1
ATOM 5511 N N . TRP B 1 173 ? 38.096 38.153 34.310 1.00 12.83 173 TRP B N 1
ATOM 5512 C CA . TRP B 1 173 ? 38.296 36.726 34.554 1.00 14.09 173 TRP B CA 1
ATOM 5513 C C . TRP B 1 173 ? 38.054 36.036 33.219 1.00 12.66 173 TRP B C 1
ATOM 5514 O O . TRP B 1 173 ? 36.918 35.666 32.899 1.00 10.78 173 TRP B O 1
ATOM 5535 N N . PRO B 1 174 ? 39.099 35.871 32.414 1.00 12.52 174 PRO B N 1
ATOM 5536 C CA . PRO B 1 174 ? 38.939 35.401 31.041 1.00 13.41 174 PRO B CA 1
ATOM 5537 C C . PRO B 1 174 ? 38.133 34.117 30.924 1.00 10.26 174 PRO B C 1
ATOM 5538 O O . PRO B 1 174 ? 37.374 33.975 29.956 1.00 14.13 174 PRO B O 1
ATOM 5549 N N . PRO B 1 175 ? 38.249 33.158 31.855 1.00 11.61 175 PRO B N 1
ATOM 5550 C CA . PRO B 1 175 ? 37.459 31.906 31.704 1.00 9.98 175 PRO B CA 1
ATOM 5551 C C . PRO B 1 175 ? 35.964 32.116 31.691 1.00 11.02 175 PRO B C 1
ATOM 5552 O O . PRO B 1 175 ? 35.236 31.206 31.267 1.00 9.97 175 PRO B O 1
ATOM 5563 N N . ALA B 1 176 ? 35.482 33.287 32.127 1.00 9.91 176 ALA B N 1
ATOM 5564 C CA . ALA B 1 176 ? 34.051 33.557 32.154 1.00 8.92 176 ALA B CA 1
ATOM 5565 C C . ALA B 1 176 ? 33.409 33.355 30.785 1.00 8.79 176 ALA B C 1
ATOM 5566 O O . ALA B 1 176 ? 32.246 32.962 30.696 1.00 8.79 176 ALA B O 1
ATOM 5573 N N . LEU B 1 177 ? 34.127 33.704 29.715 1.00 9.61 177 LEU B N 1
ATOM 5574 C CA . LEU B 1 177 ? 33.593 33.543 28.361 1.00 8.36 177 LEU B CA 1
ATOM 5575 C C . LEU B 1 177 ? 33.279 32.082 28.060 1.00 8.73 177 LEU B C 1
ATOM 5576 O O . LEU B 1 177 ? 32.228 31.775 27.475 1.00 11.05 177 LEU B O 1
ATOM 5592 N N . SER B 1 178 ? 34.188 31.175 28.431 1.00 8.50 178 SER B N 1
ATOM 5593 C CA . SER B 1 178 ? 33.997 29.738 28.231 1.00 10.85 178 SER B CA 1
ATOM 5594 C C . SER B 1 178 ? 32.907 29.175 29.120 1.00 11.47 178 SER B C 1
ATOM 5595 O O . SER B 1 178 ? 32.114 28.339 28.678 1.00 11.27 178 SER B O 1
ATOM 5603 N N . VAL B 1 179 ? 32.889 29.576 30.394 1.00 9.05 179 VAL B N 1
ATOM 5604 C CA . VAL B 1 179 ? 31.824 29.151 31.303 1.00 11.46 179 VAL B CA 1
ATOM 5605 C C . VAL B 1 179 ? 30.459 29.489 30.731 1.00 9.99 179 VAL B C 1
ATOM 5606 O O . VAL B 1 179 ? 29.556 28.650 30.702 1.00 12.68 179 VAL B O 1
ATOM 5619 N N . GLY B 1 180 ? 30.259 30.741 30.334 1.00 8.34 180 GLY B N 1
ATOM 5620 C CA . GLY B 1 180 ? 28.973 31.133 29.792 1.00 8.42 180 GLY B CA 1
ATOM 5621 C C . GLY B 1 180 ? 28.610 30.350 28.544 1.00 12.18 180 GLY B C 1
ATOM 5622 O O . GLY B 1 180 ? 27.478 29.882 28.395 1.00 9.64 180 GLY B O 1
ATOM 5626 N N . MET B 1 181 ? 29.568 30.183 27.639 1.00 10.06 181 MET B N 1
ATOM 5627 C CA . MET B 1 181 ? 29.230 29.537 26.367 1.00 7.29 181 MET B CA 1
ATOM 5628 C C . MET B 1 181 ? 28.885 28.065 26.575 1.00 8.22 181 MET B C 1
ATOM 5629 O O . MET B 1 181 ? 27.959 27.547 25.953 1.00 11.63 181 MET B O 1
ATOM 5643 N N . TRP B 1 182 ? 29.619 27.369 27.440 1.00 8.07 182 TRP B N 1
ATOM 5644 C CA . TRP B 1 182 ? 29.317 25.968 27.682 1.00 7.53 182 TRP B CA 1
ATOM 5645 C C . TRP B 1 182 ? 28.015 25.801 28.462 1.00 11.76 182 TRP B C 1
ATOM 5646 O O . TRP B 1 182 ? 27.229 24.902 28.158 1.00 10.78 182 TRP B O 1
ATOM 5667 N N . LEU B 1 183 ? 27.753 26.660 29.457 1.00 7.80 183 LEU B N 1
ATOM 5668 C CA . LEU B 1 183 ? 26.485 26.556 30.170 1.00 11.45 183 LEU B CA 1
ATOM 5669 C C . LEU B 1 183 ? 25.350 26.831 29.202 1.00 10.65 183 LEU B C 1
ATOM 5670 O O . LEU B 1 183 ? 24.334 26.133 29.206 1.00 12.82 183 LEU B O 1
ATOM 5686 N N . LEU B 1 184 ? 25.520 27.843 28.343 1.00 8.62 184 LEU B N 1
ATOM 5687 C CA . LEU B 1 184 ? 24.468 28.164 27.402 1.00 9.64 184 LEU B CA 1
ATOM 5688 C C . LEU B 1 184 ? 24.283 27.034 26.404 1.00 9.31 184 LEU B C 1
ATOM 5689 O O . LEU B 1 184 ? 23.155 26.710 26.041 1.00 12.65 184 LEU B O 1
ATOM 5705 N N . ALA B 1 185 ? 25.374 26.428 25.942 1.00 8.70 185 ALA B N 1
ATOM 5706 C CA . ALA B 1 185 ? 25.239 25.381 24.948 1.00 11.54 185 ALA B CA 1
ATOM 5707 C C . ALA B 1 185 ? 24.429 24.217 25.506 1.0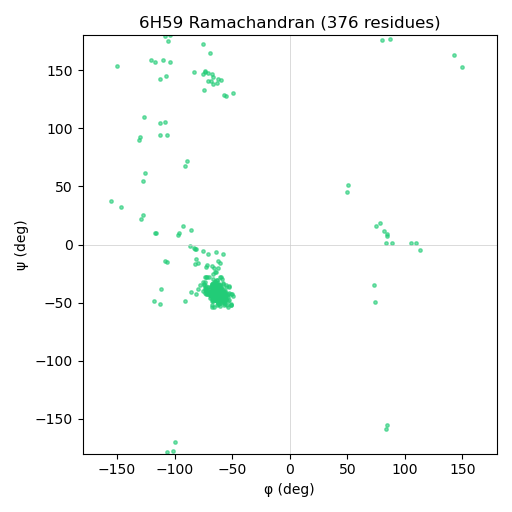0 13.98 185 ALA B C 1
ATOM 5708 O O . ALA B 1 185 ? 23.465 23.763 24.885 1.00 10.38 185 ALA B O 1
ATOM 5715 N N . VAL B 1 186 ? 24.778 23.758 26.709 1.00 10.82 186 VAL B N 1
ATOM 5716 C CA . VAL B 1 186 ? 24.070 22.638 27.305 1.00 14.89 186 VAL B CA 1
ATOM 5717 C C . VAL B 1 186 ? 22.620 23.009 27.531 1.00 9.06 186 VAL B C 1
ATOM 5718 O O . VAL B 1 186 ? 21.706 22.293 27.103 1.00 14.53 186 VAL B O 1
ATOM 5731 N N . ALA B 1 187 ? 22.385 24.143 28.171 1.00 8.11 187 ALA B N 1
ATOM 5732 C CA . ALA B 1 187 ? 21.029 24.548 28.483 1.00 10.55 187 ALA B CA 1
ATOM 5733 C C . ALA B 1 187 ? 20.205 24.789 27.218 1.00 12.90 187 ALA B C 1
ATOM 5734 O O . ALA B 1 187 ? 18.984 24.580 27.224 1.00 10.39 187 ALA B O 1
ATOM 5741 N N . SER B 1 188 ? 20.855 25.222 26.127 1.00 12.08 188 SER B N 1
ATOM 5742 C CA . SER B 1 188 ? 20.121 25.461 24.883 1.00 8.34 188 SER B CA 1
ATOM 5743 C C . SER B 1 188 ? 19.723 24.150 24.209 1.00 11.18 188 SER B C 1
ATOM 5744 O O . SER B 1 188 ? 18.630 24.050 23.652 1.00 14.04 188 SER B O 1
ATOM 5752 N N . VAL B 1 189 ? 20.596 23.142 24.221 1.00 11.88 189 VAL B N 1
ATOM 5753 C CA . VAL B 1 189 ? 20.203 21.839 23.694 1.00 11.67 189 VAL B CA 1
ATOM 5754 C C . VAL B 1 189 ? 18.999 21.307 24.463 1.00 15.29 189 VAL B C 1
ATOM 5755 O O . VAL B 1 189 ? 18.015 20.849 23.875 1.00 14.80 189 VAL B O 1
ATOM 5768 N N . ILE B 1 190 ? 19.051 21.387 25.791 1.00 12.48 190 ILE B N 1
ATOM 5769 C CA . ILE B 1 190 ? 17.914 20.945 26.612 1.00 15.48 190 ILE B CA 1
ATOM 5770 C C . ILE B 1 190 ? 16.644 21.699 26.238 1.00 15.31 190 ILE B C 1
ATOM 5771 O O . ILE B 1 190 ? 15.562 21.111 26.129 1.00 12.95 190 ILE B O 1
ATOM 5787 N N . THR B 1 191 ? 16.755 23.008 26.026 1.00 14.32 191 THR B N 1
ATOM 5788 C CA . THR B 1 191 ? 15.593 23.817 25.676 1.00 13.15 191 THR B CA 1
ATOM 5789 C C . THR B 1 191 ? 14.965 23.363 24.361 1.00 13.00 191 THR B C 1
ATOM 5790 O O . THR B 1 191 ? 13.739 23.408 24.218 1.00 11.23 191 THR B O 1
ATOM 5801 N N . CYS B 1 192 ? 15.786 22.979 23.376 1.00 12.02 192 CYS B N 1
ATOM 5802 C CA . CYS B 1 192 ? 15.243 22.460 22.120 1.00 12.17 192 CYS B CA 1
ATOM 5803 C C . CYS B 1 192 ? 14.336 21.270 22.388 1.00 13.04 192 CYS B C 1
ATOM 5804 O O . CYS B 1 192 ? 13.231 21.190 21.851 1.00 13.67 192 CYS B O 1
ATOM 5812 N N . VAL B 1 193 ? 14.800 20.340 23.221 1.00 11.81 193 VAL B N 1
ATOM 5813 C CA . VAL B 1 193 ? 14.032 19.147 23.547 1.00 13.51 193 VAL B CA 1
ATOM 5814 C C . VAL B 1 193 ? 12.785 19.524 24.338 1.00 13.53 193 VAL B C 1
ATOM 5815 O O . VAL B 1 193 ? 11.690 19.040 24.055 1.00 12.67 193 VAL B O 1
ATOM 5828 N N . GLN B 1 194 ? 12.927 20.401 25.331 1.00 10.90 194 GLN B N 1
ATOM 5829 C CA . GLN B 1 194 ? 11.763 20.898 26.057 1.00 14.33 194 GLN B CA 1
ATOM 5830 C C . GLN B 1 194 ? 10.710 21.482 25.118 1.00 14.01 194 GLN B C 1
ATOM 5831 O O . GLN B 1 194 ? 9.512 21.208 25.261 1.00 12.81 194 GLN B O 1
ATOM 5845 N N . ARG B 1 195 ? 11.127 22.357 24.196 1.00 12.39 195 ARG B N 1
ATOM 5846 C CA . ARG B 1 195 ? 10.139 23.009 23.346 1.00 12.73 195 ARG B CA 1
ATOM 5847 C C . ARG B 1 195 ? 9.467 22.000 22.425 1.00 10.49 195 ARG B C 1
ATOM 5848 O O . ARG B 1 195 ? 8.255 22.079 22.198 1.00 12.62 195 ARG B O 1
ATOM 5869 N N . LEU B 1 196 ? 10.227 21.056 21.879 1.00 12.45 196 LEU B N 1
ATOM 5870 C CA . LEU B 1 196 ? 9.591 20.030 21.059 1.00 7.87 196 LEU B CA 1
ATOM 5871 C C . LEU B 1 196 ? 8.602 19.203 21.881 1.00 11.94 196 LEU B C 1
ATOM 5872 O O . LEU B 1 196 ? 7.564 18.783 21.365 1.00 12.44 196 LEU B O 1
ATOM 5888 N N . HIS B 1 197 ? 8.914 18.943 23.156 1.00 11.18 197 HIS B N 1
ATOM 5889 C CA . HIS B 1 197 ? 7.982 18.215 24.003 1.00 12.47 197 HIS B CA 1
ATOM 5890 C C . HIS B 1 197 ? 6.699 19.012 24.224 1.00 14.73 197 HIS B C 1
ATOM 5891 O O . HIS B 1 197 ? 5.605 18.446 24.204 1.00 12.68 197 HIS B O 1
ATOM 5905 N N . THR B 1 198 ? 6.810 20.334 24.367 1.00 12.42 198 THR B N 1
ATOM 5906 C CA . THR B 1 198 ? 5.638 21.193 24.439 1.00 12.59 198 THR B CA 1
ATOM 5907 C C . THR B 1 198 ? 4.811 21.139 23.157 1.00 12.06 198 THR B C 1
ATOM 5908 O O . THR B 1 198 ? 3.579 21.188 23.207 1.00 12.51 198 THR B O 1
ATOM 5919 N N . VAL B 1 199 ? 5.468 21.059 21.999 1.00 10.33 199 VAL B N 1
ATOM 5920 C CA . VAL B 1 199 ? 4.742 20.905 20.745 1.00 11.81 199 VAL B CA 1
ATOM 5921 C C . VAL B 1 199 ? 3.953 19.608 20.775 1.00 10.19 199 VAL B C 1
ATOM 5922 O O . VAL B 1 199 ? 2.751 19.563 20.463 1.00 10.88 199 VAL B O 1
ATOM 5935 N N . TRP B 1 200 ? 4.641 18.539 21.141 1.00 10.77 200 TRP B N 1
ATOM 5936 C CA . TRP B 1 200 ? 4.081 17.206 21.118 1.00 12.68 200 TRP B CA 1
ATOM 5937 C C . TRP B 1 200 ? 2.845 17.092 22.019 1.00 14.86 200 TRP B C 1
ATOM 5938 O O . TRP B 1 200 ? 1.897 16.371 21.684 1.00 13.94 200 TRP B O 1
ATOM 5959 N N . THR B 1 201 ? 2.846 17.763 23.172 1.00 14.83 201 THR B N 1
ATOM 5960 C CA . THR B 1 201 ? 1.696 17.725 24.082 1.00 13.62 201 THR B CA 1
ATOM 5961 C C . THR B 1 201 ? 0.579 18.701 23.743 1.00 14.56 201 THR B C 1
ATOM 5962 O O . THR B 1 201 ? -0.452 18.690 24.422 1.00 17.85 201 THR B O 1
ATOM 5973 N N . SER B 1 202 ? 0.727 19.534 22.731 1.00 10.91 202 SER B N 1
ATOM 5974 C CA . SER B 1 202 ? -0.318 20.491 22.410 1.00 14.26 202 SER B CA 1
ATOM 5975 C C . SER B 1 202 ? -1.566 19.778 21.894 1.00 12.85 202 SER B C 1
ATOM 5976 O O . SER B 1 202 ? -1.461 18.772 21.177 1.00 13.10 202 SER B O 1
ATOM 5984 N N . PRO B 1 203 ? -2.750 20.312 22.191 1.00 12.70 203 PRO B N 1
ATOM 5985 C CA . PRO B 1 203 ? -3.979 19.784 21.572 1.00 14.54 203 PRO B CA 1
ATOM 5986 C C . PRO B 1 203 ? -3.864 19.646 20.063 1.00 13.94 203 PRO B C 1
ATOM 5987 O O . PRO B 1 203 ? -3.468 20.581 19.345 1.00 12.26 203 PRO B O 1
ATOM 5998 N N . GLY B 1 204 ? -4.226 18.468 19.575 1.00 14.67 204 GLY B N 1
ATOM 5999 C CA . GLY B 1 204 ? -4.251 18.235 18.151 1.00 15.94 204 GLY B CA 1
ATOM 6000 C C . GLY B 1 204 ? -2.917 17.856 17.525 1.00 16.41 204 GLY B C 1
ATOM 6001 O O . GLY B 1 204 ? -2.868 17.620 16.314 1.00 20.54 204 GLY B O 1
ATOM 6005 N N . ALA B 1 205 ? -1.855 17.743 18.304 1.00 12.62 205 ALA B N 1
ATOM 6006 C CA . ALA B 1 205 ? -0.525 17.652 17.719 1.00 12.02 205 ALA B CA 1
ATOM 6007 C C . ALA B 1 205 ? -0.273 16.309 17.039 1.00 14.06 205 ALA B C 1
ATOM 6008 O O . ALA B 1 205 ? 0.573 16.222 16.142 1.00 12.86 205 ALA B O 1
ATOM 6015 N N . ILE B 1 206 ? -0.923 15.241 17.486 1.00 13.57 206 ILE B N 1
ATOM 6016 C CA . ILE B 1 206 ? -0.583 13.912 16.996 1.00 14.54 206 ILE B CA 1
ATOM 6017 C C . ILE B 1 206 ? -1.733 13.257 16.235 1.00 17.12 206 ILE B C 1
ATOM 6018 O O . ILE B 1 206 ? -1.639 12.086 15.868 1.00 16.30 206 ILE B O 1
ATOM 6034 N N . ASP B 1 207 ? -2.787 13.996 15.938 1.00 15.18 207 ASP B N 1
ATOM 6035 C CA . ASP B 1 207 ? -3.868 13.466 15.110 1.00 16.17 207 ASP B CA 1
ATOM 6036 C C . ASP B 1 207 ? -3.469 13.396 13.637 1.00 17.42 207 ASP B C 1
ATOM 6037 O O . ASP B 1 207 ? -2.961 14.359 13.055 1.00 13.18 207 ASP B O 1
ATOM 6046 N N . ARG B 1 208 ? -3.741 12.262 13.011 1.00 14.08 208 ARG B N 1
ATOM 6047 C CA . ARG B 1 208 ? -3.419 12.121 11.603 1.00 15.11 208 ARG B CA 1
ATOM 6048 C C . ARG B 1 208 ? -4.356 12.967 10.743 1.00 18.46 208 ARG B C 1
ATOM 6049 O O . ARG B 1 208 ? -5.570 13.037 10.983 1.00 16.51 208 ARG B O 1
ATOM 6070 N N . MET B 1 209 ? -3.786 13.577 9.706 1.00 15.76 209 MET B N 1
ATOM 6071 C CA . MET B 1 209 ? -4.510 14.405 8.754 1.00 22.24 209 MET B CA 1
ATOM 6072 C C . MET B 1 209 ? -4.199 13.870 7.361 1.00 26.45 209 MET B C 1
ATOM 6073 O O . MET B 1 209 ? -3.083 14.033 6.872 1.00 22.07 209 MET B O 1
ATOM 6087 N N . ALA B 1 210 ? -5.191 13.250 6.728 1.00 26.64 210 ALA B N 1
ATOM 6088 C CA . ALA B 1 210 ? -5.027 12.622 5.421 1.00 34.24 210 ALA B CA 1
ATOM 6089 C C . ALA B 1 210 ? -4.866 13.656 4.299 1.00 33.41 210 ALA B C 1
ATOM 6090 O O . ALA B 1 210 ? -5.380 14.779 4.396 1.00 40.27 210 ALA B O 1
#

Foldseek 3Di:
DVPLLVVLVVCVVVPDALLNLLVVLLVQLLVLLQPCLLVLNLQSNLVSNVVSVVSNVNSQSNQVVVPHDDPVSVVSNLVSLLVSLLSNLVSNLNCVCPPVVPVVLNVLSVLLNVLLVLLSVLQVVLVVVPFGQDDFDDDPVNLSCLQSVLRNQCNPPPRHDVCSNSVSSNVSSVRSVVSSVVRVVRSCPTPPSPDDDDD/DLQVVLVVCVVVPDALLNLLVVLLVQLLVLLQPQQLVLNLQSNLVSNVVSVVSNVNSQSNQVVVPHDDPVSVVSNVVSLLVSLLSNLVSNLNCCCPPVVPVVLNVLSVLLNVLLVLLSVLQVVLVVVVFGQDDFDDDSVNSSVLQSVLSNQCNPPPRHDVCSNSVSSNVSSVRSVRSSVVRVVRSCPTPPNPDDDD